Protein AF-0000000080310613 (afdb_homodimer)

Sequence (668 aa):
MPSAARTSDAHHFVGTPLIHTRSLDEAVQMQSSINSPVRVEPLRGRDPFEFRASRLQLGDVAIVMSGYRAEIRAHSAHVTQRFGLVVPVRKGGESQQSGTTAPLVPGRSGAIVSPNAPAGFTLGAGYRGIQLSIPLATLRASFEALAGASGRGAPCFEVAIDLTRGGGASVLRLLRSVLDDVRAGSSVLTAPPVAARLADTIVHAILLGLPHTESHLLVEPRRASEPALLRRAEEYLAANADRPVSSAELARAIGASGRVIAAAFRAHRDASPIAFHRQRRLELSRRLLLESPERSVTDVALACGFVHLGRFSVEYRARFGESPSDTRRRAASGMPSAARTSDAHHFVGTPLIHTRSLDEAVQMQSSINSPVRVEPLRGRDPFEFRASRLQLGDVAIVMSGYRAEIRAHSAHVTQRFGLVVPVRKGGESQQSGTTAPLVPGRSGAIVSPNAPAGFTLGAGYRGIQLSIPLATLRASFEALAGASGRGAPCFEVAIDLTRGGGASVLRLLRSVLDDVRAGSSVLTAPPVAARLADTIVHAILLGLPHTESHLLVEPRRASEPALLRRAEEYLAANADRPVSSAELARAIGASGRVIAAAFRAHRDASPIAFHRQRRLELSRRLLLESPERSVTDVALACGFVHLGRFSVEYRARFGESPSDTRRRAASG

Solvent-accessible surface area (backbone atoms only — not comparable to full-atom values): 33443 Å² total; per-residue (Å²): 139,79,68,72,62,60,65,63,54,62,69,68,56,56,60,67,63,73,47,75,43,64,44,67,69,57,46,38,52,50,42,30,72,76,63,53,62,43,49,77,40,79,46,96,69,91,52,60,62,33,40,35,35,16,29,32,70,26,58,80,31,34,41,34,30,40,34,29,44,20,29,32,37,36,35,24,81,53,65,34,69,32,33,32,42,40,41,30,66,31,50,36,40,36,35,38,40,90,92,41,76,19,56,22,35,48,78,43,22,14,35,42,42,42,51,61,42,47,38,33,36,41,37,36,58,51,20,26,34,39,31,40,38,33,42,40,70,58,55,42,52,51,47,26,65,65,45,73,46,80,90,67,78,73,66,50,52,55,42,57,36,48,38,72,48,55,27,39,24,46,53,48,39,52,52,46,38,51,55,52,33,48,73,71,59,35,52,45,68,56,31,66,77,21,6,37,30,45,32,51,23,50,53,45,32,45,60,73,30,43,66,34,77,52,40,79,58,54,48,51,52,51,61,10,54,31,62,62,54,40,46,48,46,50,49,51,43,61,75,41,30,48,39,84,69,50,60,66,56,49,17,62,76,62,71,41,54,50,58,34,50,28,27,8,24,38,73,73,64,70,29,44,52,61,56,48,41,49,51,49,18,48,50,49,36,50,49,44,29,51,73,39,43,87,56,50,67,65,56,41,36,46,56,29,40,43,83,52,63,69,61,45,42,54,51,40,22,73,73,71,75,44,43,60,65,56,48,22,49,53,36,61,74,97,139,79,70,70,64,62,64,65,57,62,69,68,56,56,59,64,63,73,47,76,42,62,44,68,69,58,44,37,52,51,44,30,70,75,65,54,61,44,49,76,40,76,46,97,69,89,52,61,63,35,39,38,35,17,30,33,70,26,57,79,29,34,40,35,29,39,33,30,44,20,28,32,36,36,37,26,82,52,64,33,67,33,33,33,41,39,40,30,65,31,49,36,40,36,34,38,39,91,90,40,75,20,56,23,34,48,77,44,22,16,36,42,42,42,53,60,44,47,39,34,36,40,37,35,55,51,19,26,32,40,32,41,39,34,42,40,68,60,56,42,52,52,48,26,65,66,47,73,46,79,90,66,79,74,66,50,53,56,42,57,36,48,38,72,48,55,25,40,24,46,52,48,40,52,52,48,37,51,52,52,32,47,72,69,69,35,56,46,68,57,31,65,76,22,6,37,31,45,32,50,22,52,54,46,32,45,60,74,31,43,66,34,77,51,39,72,60,54,39,52,52,56,63,8,58,33,65,61,55,42,45,50,46,50,48,53,41,62,75,41,31,46,40,84,67,49,60,67,56,49,17,60,76,62,58,42,53,52,42,23,50,28,27,9,23,38,73,75,64,70,30,44,54,60,57,48,41,50,50,51,18,48,52,49,36,51,50,44,29,51,74,39,42,87,57,49,64,65,58,43,36,46,56,28,40,44,84,51,63,68,62,45,43,53,51,41,21,70,73,70,74,44,45,61,66,55,49,22,50,53,36,60,75,97

Nearest PDB structures (foldseek):
  5zbe-assembly1_A  TM=7.668E-01  e=1.869E-04  Microcystis aeruginosa FACHB-905 = DIANCHI905
  2h0v-assembly1_B  TM=6.839E-01  e=3.090E-04  Bacillus subtilis
  4e2q-assembly1_B  TM=8.279E-01  e=2.063E-03  Arabidopsis thaliana
  7r3w-assembly4_D  TM=6.805E-01  e=7.881E-03  Salmonella enterica subsp. enterica serovar Typhimurium
  3h9a-assembly1_A  TM=6.339E-01  e=1.320E-03  Bacillus subtilis

Foldseek 3Di:
DPPPVVVVVVQQAFAPDKDKDLDQVVQQVVCCVQANRKHKAFDDDDWGWMKIKHWADQAQKIKMKMWTQTWMKMKHPFFAQKKKKKAWQDFWWWKDWPRDIETHDHPWKTWIDDGGTIMMITTHHGTIIMMMIHGNVRLQVLCCVQLVDPDDDRWDFDTMDTCNDWLNVVLVVLVCVVSVCSSVVHCPCVPRVNSNVSVSVSSVSCLQTTDTPCNLSRLDLVLLVPPVLLVQLVVVLLVLQQAQDDLVNSCVSSVHHQSSNQSNCCNPVVGRSRVVSVVSLLVQLLVCLLVPLVDDSVRSCNRRHHPDSVVSQVVNCVVPVDGSNVSSVVNVVD/DPPPVVPVVVQQAFAPDKDKDLDQVVQQVVCCVQANRKHKAFDDDDWGWMKIKHWADQAQKIKMKMWTQTWMKMKDPFFAQKKKKKAWQDFWWWKDWPRDIETHDHPWKTFIDDGGTMMMITTHHGTIIMMMIHGNVRLQVLCCVQLVDPDDDGWDFDTMDTCNDWLNVVLVVLVCVVSVCVSVVHCPCVPRVNSNVSVSVSSVSCLQTTDTPCNLSRLDLCLLVPPVLLVQLVVVLLVLQQAQDDLVNSCVSSVHHQNNNQSNCCVPVVGRSRRVSPVSLLVQLLVCLLVPLVDDSVRSCNRRHHPDSVVSQVVNCVNPVDGSNVSSVVNVVD

Radius of gyration: 31.97 Å; Cα contacts (8 Å, |Δi|>4): 1345; chains: 2; bounding box: 72×111×70 Å

InterPro domains:
  IPR009057 Homedomain-like superfamily [SSF46689] (229-278)
  IPR009057 Homedomain-like superfamily [SSF46689] (280-330)
  IPR018060 AraC-like, DNA binding HTH domain [PF12833] (250-330)
  IPR018060 AraC-like, DNA binding HTH domain [PS01124] (231-330)
  IPR018060 AraC-like, DNA binding HTH domain [SM00342] (244-328)
  IPR018062 HTH domain AraC-type, conserved site [PS00041] (281-324)
  IPR035418 Transcription regulator HTH, AraC- type, ligand binding domain-like [PF14525] (33-207)
  IPR050204 AraC/XylS family transcriptional regulators [PTHR46796] (71-332)

Secondary structure (DSSP, 8-state):
--TTHHHHHTTT--SS--EEES-HHHHHHHHHHHS---EEEEPSSSSPP-EEEEEEEETTEEEEEEEESS-EEEEE-S--SEEEEEEEEES-EEEEETTEEEEEBTTTEEEEE-TTS-EEEEE-TT-EEEEEEEEHHHHHHHHHHHHT--SPPPPPBPSEEESSSHHHHHHHHHHHHHHHHHHTT--TTTSHHHHHHHHHHHHHHHHHHS-BTTGGGTS-SSTTT-HHHHHHHHHHHHHTTTS---HHHHHHHHTS-HHHHHHHHHHHHSS-HHHHHHHHHHHHHHHHHHH-TTS-HHHHHHHTT---HHHHHHHHHHHHSS-HHHHHHHHHH-/-GGGHHHHHTTT--SS--EEES-HHHHHHHHHHHS---EEEEPSSSSPP-EEEEEEEETTEEEEEEEESS-EEEEE-S--SEEEEEEEEES-EEEEETTEEEEEBTTTEEEEE-TTS-EEEEE-TT-EEEEEEEEHHHHHHHHHHHHT--SPPPPPBPSEEESSSHHHHHHHHHHHHHHHHHHTT--TTTSHHHHHHHHHHHHHHHHHHS-BTTGGGTS-TTTTT-HHHHHHHHHHHHHTTTS---HHHHHHHHTS-HHHHHHHHHHHHSS-HHHHHHHHHHHHHHHHHHH-TTS-HHHHHHHTT---HHHHHHHHHHHHSS-HHHHHHHHHH-

Organism: NCBI:txid927083

pLDDT: mean 84.58, std 13.62, range [24.03, 97.75]

Structure (mmCIF, N/CA/C/O backbone):
data_AF-0000000080310613-model_v1
#
loop_
_entity.id
_entity.type
_entity.pdbx_description
1 polymer 'Putative transcriptional regulator, AraC family'
#
loop_
_atom_site.group_PDB
_atom_site.id
_atom_site.type_symbol
_atom_site.label_atom_id
_atom_site.label_alt_id
_atom_site.label_comp_id
_atom_site.label_asym_id
_atom_site.label_entity_id
_atom_site.label_seq_id
_atom_site.pdbx_PDB_ins_code
_atom_site.Cartn_x
_atom_site.Cartn_y
_atom_site.Cartn_z
_atom_site.occupancy
_atom_site.B_iso_or_equiv
_atom_site.auth_seq_id
_atom_site.auth_comp_id
_atom_site.auth_asym_id
_atom_site.auth_atom_id
_atom_site.pdbx_PDB_model_num
ATOM 1 N N . MET A 1 1 ? 31.359 -17.828 19.797 1 24.2 1 MET A N 1
ATOM 2 C CA . MET A 1 1 ? 29.953 -17.484 19.984 1 24.2 1 MET A CA 1
ATOM 3 C C . MET A 1 1 ? 29.422 -16.703 18.797 1 24.2 1 MET A C 1
ATOM 5 O O . MET A 1 1 ? 29.156 -15.5 18.906 1 24.2 1 MET A O 1
ATOM 9 N N . PRO A 1 2 ? 29.797 -16.984 17.484 1 29.84 2 PRO A N 1
ATOM 10 C CA . PRO A 1 2 ? 29.828 -16.219 16.234 1 29.84 2 PRO A CA 1
ATOM 11 C C . PRO A 1 2 ? 28.438 -15.914 15.695 1 29.84 2 PRO A C 1
ATOM 13 O O . PRO A 1 2 ? 28.281 -15.055 14.82 1 29.84 2 PRO A O 1
ATOM 16 N N . SER A 1 3 ? 27.453 -16.828 15.883 1 28.41 3 SER A N 1
ATOM 17 C CA . SER A 1 3 ? 26.469 -17.438 14.992 1 28.41 3 SER A CA 1
ATOM 18 C C . SER A 1 3 ? 25.203 -16.578 14.891 1 28.41 3 SER A C 1
ATOM 20 O O . SER A 1 3 ? 24.312 -16.875 14.109 1 28.41 3 SER A O 1
ATOM 22 N N . ALA A 1 4 ? 24.906 -15.906 15.961 1 33.44 4 ALA A N 1
ATOM 23 C CA . ALA A 1 4 ? 23.594 -15.258 15.992 1 33.44 4 ALA A CA 1
ATOM 24 C C . ALA A 1 4 ? 23.531 -14.125 14.969 1 33.44 4 ALA A C 1
ATOM 26 O O . ALA A 1 4 ? 22.469 -13.523 14.773 1 33.44 4 ALA A O 1
ATOM 27 N N . ALA A 1 5 ? 24.562 -13.555 14.68 1 36.09 5 ALA A N 1
ATOM 28 C CA . ALA A 1 5 ? 24.656 -12.352 13.852 1 36.09 5 ALA A CA 1
ATOM 29 C C . ALA A 1 5 ? 24.203 -12.625 12.422 1 36.09 5 ALA A C 1
ATOM 31 O O . ALA A 1 5 ? 23.781 -11.711 11.719 1 36.09 5 ALA A O 1
ATOM 32 N N . ARG A 1 6 ? 24.375 -13.797 11.836 1 40.66 6 ARG A N 1
ATOM 33 C CA . ARG A 1 6 ? 24.094 -14.164 10.453 1 40.66 6 ARG A CA 1
ATOM 34 C C . ARG A 1 6 ? 22.594 -14.172 10.188 1 40.66 6 ARG A C 1
ATOM 36 O O . ARG A 1 6 ? 22.156 -13.867 9.07 1 40.66 6 ARG A O 1
ATOM 43 N N . THR A 1 7 ? 21.812 -14.609 11.141 1 39.75 7 THR A N 1
ATOM 44 C CA . THR A 1 7 ? 20.406 -14.906 10.93 1 39.75 7 THR A CA 1
ATOM 45 C C . THR A 1 7 ? 19.594 -13.625 10.812 1 39.75 7 THR A C 1
ATOM 47 O O . THR A 1 7 ? 18.625 -13.555 10.039 1 39.75 7 THR A O 1
ATOM 50 N N . SER A 1 8 ? 20 -12.648 11.633 1 43.47 8 SER A N 1
ATOM 51 C CA . SER A 1 8 ? 19.25 -11.398 11.719 1 43.47 8 SER A CA 1
ATOM 52 C C . SER A 1 8 ? 19.422 -10.562 10.461 1 43.47 8 SER A C 1
ATOM 54 O O . SER A 1 8 ? 18.484 -9.883 10.023 1 43.47 8 SER A O 1
ATOM 56 N N . ASP A 1 9 ? 20.672 -10.625 9.938 1 47.53 9 ASP A N 1
ATOM 57 C CA . ASP A 1 9 ? 21.125 -9.891 8.758 1 47.53 9 ASP A CA 1
ATOM 58 C C . ASP A 1 9 ? 20.328 -10.305 7.52 1 47.53 9 ASP A C 1
ATOM 60 O O . ASP A 1 9 ? 20.016 -9.477 6.668 1 47.53 9 ASP A O 1
ATOM 64 N N . ALA A 1 10 ? 20.125 -11.68 7.484 1 50.38 10 ALA A N 1
ATOM 65 C CA . ALA A 1 10 ? 19.531 -12.336 6.328 1 50.38 10 ALA A CA 1
ATOM 66 C C . ALA A 1 10 ? 18.125 -11.805 6.059 1 50.38 10 ALA A C 1
ATOM 68 O O . ALA A 1 10 ? 17.656 -11.82 4.918 1 50.38 10 ALA A O 1
ATOM 69 N N . HIS A 1 11 ? 17.703 -11.047 7.086 1 63.16 11 HIS A N 1
ATOM 70 C CA . HIS A 1 11 ? 16.297 -10.703 6.949 1 63.16 11 HIS A CA 1
ATOM 71 C C . HIS A 1 11 ? 16.125 -9.258 6.477 1 63.16 11 HIS A C 1
ATOM 73 O O . HIS A 1 11 ? 15.047 -8.883 6.008 1 63.16 11 HIS A O 1
ATOM 79 N N . HIS A 1 12 ? 17.312 -8.555 6.395 1 72.19 12 HIS A N 1
ATOM 80 C CA . HIS A 1 12 ? 17.188 -7.148 6.051 1 72.19 12 HIS A CA 1
ATOM 81 C C . HIS A 1 12 ? 17.234 -6.941 4.543 1 72.19 12 HIS A C 1
ATOM 83 O O . HIS A 1 12 ? 16.484 -6.141 3.99 1 72.19 12 HIS A O 1
ATOM 89 N N . PHE A 1 13 ? 18.031 -7.738 3.92 1 77.69 13 PHE A N 1
ATOM 90 C CA . PHE A 1 13 ? 18.312 -7.469 2.516 1 77.69 13 PHE A CA 1
ATOM 91 C C . PHE A 1 13 ? 17.422 -8.32 1.61 1 77.69 13 PHE A C 1
ATOM 93 O O . PHE A 1 13 ? 17.469 -9.547 1.677 1 77.69 13 PHE A O 1
ATOM 100 N N . VAL A 1 14 ? 16.609 -7.633 0.957 1 79.25 14 VAL A N 1
ATOM 101 C CA . VAL A 1 14 ? 15.773 -8.289 -0.04 1 79.25 14 VAL A CA 1
ATOM 102 C C . VAL A 1 14 ? 15.992 -7.641 -1.405 1 79.25 14 VAL A C 1
ATOM 104 O O . VAL A 1 14 ? 16.375 -6.473 -1.491 1 79.25 14 VAL A O 1
ATOM 107 N N . GLY A 1 15 ? 15.875 -8.438 -2.414 1 74.12 15 GLY A N 1
ATOM 108 C CA . GLY A 1 15 ? 16.062 -7.906 -3.758 1 74.12 15 GLY A CA 1
ATOM 109 C C . GLY A 1 15 ? 17.375 -8.328 -4.395 1 74.12 15 GLY A C 1
ATOM 110 O O . GLY A 1 15 ? 18.109 -9.141 -3.836 1 74.12 15 GLY A O 1
ATOM 111 N N . THR A 1 16 ? 17.578 -7.863 -5.668 1 69.69 16 THR A N 1
ATOM 112 C CA . THR A 1 16 ? 18.766 -8.219 -6.441 1 69.69 16 THR A CA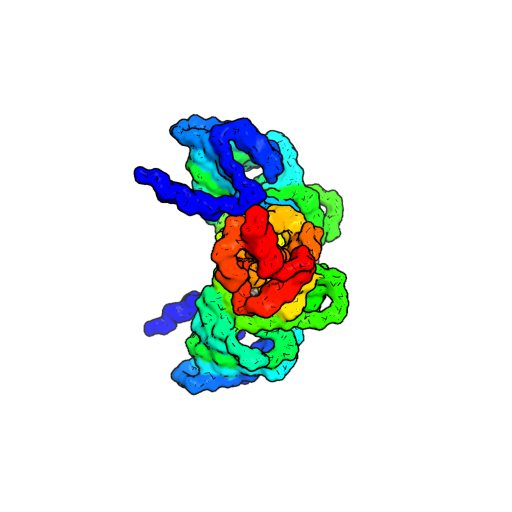 1
ATOM 113 C C . THR A 1 16 ? 19.312 -7 -7.188 1 69.69 16 THR A C 1
ATOM 115 O O . THR A 1 16 ? 18.531 -6.137 -7.621 1 69.69 16 THR A O 1
ATOM 118 N N . PRO A 1 17 ? 20.703 -6.973 -7.145 1 67.56 17 PRO A N 1
ATOM 119 C CA . PRO A 1 17 ? 21.734 -7.871 -6.613 1 67.56 17 PRO A CA 1
ATOM 120 C C . PRO A 1 17 ? 22.016 -7.637 -5.133 1 67.56 17 PRO A C 1
ATOM 122 O O . PRO A 1 17 ? 21.75 -6.551 -4.613 1 67.56 17 PRO A O 1
ATOM 125 N N . LEU A 1 18 ? 22.375 -8.711 -4.527 1 74.56 18 LEU A N 1
ATOM 126 C CA . LEU A 1 18 ? 22.984 -8.578 -3.207 1 74.56 18 LEU A CA 1
ATOM 127 C C . LEU A 1 18 ? 24.484 -8.383 -3.32 1 74.56 18 LEU A C 1
ATOM 129 O O . LEU A 1 18 ? 25.188 -9.227 -3.893 1 74.56 18 LEU A O 1
ATOM 133 N N . ILE A 1 19 ? 24.938 -7.223 -2.932 1 80.81 19 ILE A N 1
ATOM 134 C CA . ILE A 1 19 ? 26.344 -6.855 -3 1 80.81 19 ILE A CA 1
ATOM 135 C C . ILE A 1 19 ? 26.969 -6.977 -1.615 1 80.81 19 ILE A C 1
ATOM 137 O O . ILE A 1 19 ? 26.359 -6.621 -0.61 1 80.81 19 ILE A O 1
ATOM 141 N N . HIS A 1 20 ? 28.078 -7.527 -1.556 1 88.19 20 HIS A N 1
ATOM 142 C CA . HIS A 1 20 ? 28.891 -7.602 -0.347 1 88.19 20 HIS A CA 1
ATOM 143 C C . HIS A 1 20 ? 30.375 -7.367 -0.659 1 88.19 20 HIS A C 1
ATOM 145 O O . HIS A 1 20 ? 30.938 -8.039 -1.521 1 88.19 20 HIS A O 1
ATOM 151 N N . THR A 1 21 ? 30.938 -6.359 -0.024 1 90.81 21 THR A N 1
ATOM 152 C CA . THR A 1 21 ? 32.344 -6.082 -0.286 1 90.81 21 THR A CA 1
ATOM 153 C C . THR A 1 21 ? 33.031 -5.535 0.963 1 90.81 21 THR A C 1
ATOM 155 O O . THR A 1 21 ? 32.375 -4.957 1.833 1 90.81 21 THR A O 1
ATOM 158 N N . ARG A 1 22 ? 34.312 -5.754 1.041 1 92.25 22 ARG A N 1
ATOM 159 C CA . ARG A 1 22 ? 35.156 -5.164 2.084 1 92.25 22 ARG A CA 1
ATOM 160 C C . ARG A 1 22 ? 36.094 -4.102 1.508 1 92.25 22 ARG A C 1
ATOM 162 O O . ARG A 1 22 ? 36.875 -3.498 2.236 1 92.25 22 ARG A O 1
ATOM 169 N N . SER A 1 23 ? 35.938 -3.891 0.278 1 91.81 23 SER A N 1
ATOM 170 C CA . SER A 1 23 ? 36.719 -2.875 -0.413 1 91.81 23 SER A CA 1
ATOM 171 C C . SER A 1 23 ? 35.969 -1.55 -0.489 1 91.81 23 SER A C 1
ATOM 173 O O . SER A 1 23 ? 34.844 -1.491 -1.022 1 91.81 23 SER A O 1
ATOM 175 N N . LEU A 1 24 ? 36.594 -0.532 -0.035 1 90.19 24 LEU A N 1
ATOM 176 C CA . LEU A 1 24 ? 36 0.802 -0.069 1 90.19 24 LEU A CA 1
ATOM 177 C C . LEU A 1 24 ? 35.75 1.248 -1.505 1 90.19 24 LEU A C 1
ATOM 179 O O . LEU A 1 24 ? 34.688 1.775 -1.815 1 90.19 24 LEU A O 1
ATOM 183 N N . ASP A 1 25 ? 36.656 0.984 -2.352 1 88.75 25 ASP A N 1
ATOM 184 C CA . ASP A 1 25 ? 36.531 1.395 -3.748 1 88.75 25 ASP A CA 1
ATOM 185 C C . ASP A 1 25 ? 35.375 0.69 -4.438 1 88.75 25 ASP A C 1
ATOM 187 O O . ASP A 1 25 ? 34.625 1.314 -5.184 1 88.75 25 ASP A O 1
ATOM 191 N N . GLU A 1 26 ? 35.281 -0.527 -4.109 1 87.88 26 GLU A N 1
ATOM 192 C CA . GLU A 1 26 ? 34.156 -1.292 -4.688 1 87.88 26 GLU A CA 1
ATOM 193 C C . GLU A 1 26 ? 32.812 -0.806 -4.164 1 87.88 26 GLU A C 1
ATOM 195 O O . GLU A 1 26 ? 31.844 -0.722 -4.918 1 87.88 26 GLU A O 1
ATOM 200 N N . ALA A 1 27 ? 32.844 -0.526 -2.92 1 88 27 ALA A N 1
ATOM 201 C CA . ALA A 1 27 ? 31.625 -0.047 -2.301 1 88 27 ALA A CA 1
ATOM 202 C C . ALA A 1 27 ? 31.172 1.267 -2.93 1 88 27 ALA A C 1
ATOM 204 O O . ALA A 1 27 ? 29.984 1.431 -3.256 1 88 27 ALA A O 1
ATOM 205 N N . VAL A 1 28 ? 32.031 2.178 -3.139 1 85.94 28 VAL A N 1
ATOM 206 C CA . VAL A 1 28 ? 31.719 3.484 -3.713 1 85.94 28 VAL A CA 1
ATOM 207 C C . VAL A 1 28 ? 31.219 3.314 -5.145 1 85.94 28 VAL A C 1
ATOM 209 O O . VAL A 1 28 ? 30.234 3.957 -5.547 1 85.94 28 VAL A O 1
ATOM 212 N N . GLN A 1 29 ? 31.797 2.414 -5.883 1 82.56 29 GLN A N 1
ATOM 213 C CA . GLN A 1 29 ? 31.375 2.158 -7.258 1 82.56 29 GLN A CA 1
ATOM 214 C C . GLN A 1 29 ? 29.969 1.56 -7.309 1 82.56 29 GLN A C 1
ATOM 216 O O . GLN A 1 29 ? 29.156 1.963 -8.133 1 82.56 29 GLN A O 1
ATOM 221 N N . MET A 1 30 ? 29.812 0.72 -6.422 1 77.5 30 MET A N 1
ATOM 222 C CA . MET A 1 30 ? 28.531 0.04 -6.395 1 77.5 30 MET A CA 1
ATOM 223 C C . MET A 1 30 ? 27.422 0.993 -5.957 1 77.5 30 MET A C 1
ATOM 225 O O . MET A 1 30 ? 26.312 0.968 -6.508 1 77.5 30 MET A O 1
ATOM 229 N N . GLN A 1 31 ? 27.672 1.726 -4.953 1 78.44 31 GLN A N 1
ATOM 230 C CA . GLN A 1 31 ? 26.703 2.709 -4.477 1 78.44 31 GLN A CA 1
ATOM 231 C C . GLN A 1 31 ? 26.344 3.707 -5.574 1 78.44 31 GLN A C 1
ATOM 233 O O . GLN A 1 31 ? 25.188 4.098 -5.711 1 78.44 31 GLN A O 1
ATOM 238 N N . SER A 1 32 ? 27.328 4.105 -6.312 1 75.94 32 SER A N 1
ATOM 239 C CA . SER A 1 32 ? 27.094 5.047 -7.406 1 75.94 32 SER A CA 1
ATOM 240 C C . SER A 1 32 ? 26.188 4.449 -8.477 1 75.94 32 SER A C 1
ATOM 242 O O . SER A 1 32 ? 25.422 5.172 -9.117 1 75.94 32 SER A O 1
ATOM 244 N N . SER A 1 33 ? 26.281 3.164 -8.594 1 71.44 33 SER A N 1
ATOM 245 C CA . SER A 1 33 ? 25.5 2.49 -9.625 1 71.44 33 SER A CA 1
ATOM 246 C C . SER A 1 33 ? 24.047 2.34 -9.203 1 71.44 33 SER A C 1
ATOM 248 O O . SER A 1 33 ? 23.141 2.248 -10.047 1 71.44 33 SER A O 1
ATOM 250 N N . ILE A 1 34 ? 23.812 2.273 -7.973 1 67 34 ILE A N 1
ATOM 251 C CA . ILE A 1 34 ? 22.469 1.947 -7.516 1 67 34 ILE A CA 1
ATOM 252 C C . ILE A 1 34 ? 21.734 3.227 -7.117 1 67 34 ILE A C 1
ATOM 254 O O . ILE A 1 34 ? 20.5 3.271 -7.129 1 67 34 ILE A O 1
ATOM 258 N N . ASN A 1 35 ? 22.469 4.152 -6.73 1 69.75 35 ASN A N 1
ATOM 259 C CA . ASN A 1 35 ? 21.906 5.41 -6.258 1 69.75 35 ASN A CA 1
ATOM 260 C C . ASN A 1 35 ? 22.625 6.613 -6.859 1 69.75 35 ASN A C 1
ATOM 262 O O . ASN A 1 35 ? 22.609 6.809 -8.078 1 69.75 35 ASN A O 1
ATOM 266 N N . SER A 1 36 ? 23.375 7.379 -6.168 1 71.06 36 SER A N 1
ATOM 267 C CA . SER A 1 36 ? 24.156 8.547 -6.566 1 71.06 36 SER A CA 1
ATOM 268 C C . SER A 1 36 ? 25.609 8.422 -6.094 1 71.06 36 SER A C 1
ATOM 270 O O . SER A 1 36 ? 25.891 7.727 -5.121 1 71.06 36 SER A O 1
ATOM 272 N N . PRO A 1 37 ? 26.438 9 -6.918 1 76.12 37 PRO A N 1
ATOM 273 C CA . PRO A 1 37 ? 27.844 8.992 -6.504 1 76.12 37 PRO A CA 1
ATOM 274 C C . PRO A 1 37 ? 28.047 9.602 -5.121 1 76.12 37 PRO A C 1
ATOM 276 O O . PRO A 1 37 ? 27.469 10.648 -4.809 1 76.12 37 PRO A O 1
ATOM 279 N N . VAL A 1 38 ? 28.766 8.789 -4.289 1 81.88 38 VAL A N 1
ATOM 280 C CA . VAL A 1 38 ? 29.047 9.258 -2.939 1 81.88 38 VAL A CA 1
ATOM 281 C C . VAL A 1 38 ? 30.5 8.945 -2.57 1 81.88 38 VAL A C 1
ATOM 283 O O . VAL A 1 38 ? 31.078 7.996 -3.086 1 81.88 38 VAL A O 1
ATOM 286 N N . ARG A 1 39 ? 31.078 9.852 -1.873 1 87.12 39 ARG A N 1
ATOM 287 C CA . ARG A 1 39 ? 32.344 9.57 -1.225 1 87.12 39 ARG A CA 1
ATOM 288 C C . ARG A 1 39 ? 32.156 9.008 0.177 1 87.12 39 ARG A C 1
ATOM 290 O O . ARG A 1 39 ? 31.297 9.492 0.925 1 87.12 39 ARG A O 1
ATOM 297 N N . VAL A 1 40 ? 32.875 7.957 0.455 1 90.94 40 VAL A N 1
ATOM 298 C CA . VAL A 1 40 ? 32.719 7.301 1.753 1 90.94 40 VAL A CA 1
ATOM 299 C C . VAL A 1 40 ? 34.094 7.281 2.461 1 90.94 40 VAL A C 1
ATOM 301 O O . VAL A 1 40 ? 35.094 6.984 1.845 1 90.94 40 VAL A O 1
ATOM 304 N N . GLU A 1 41 ? 34.031 7.633 3.67 1 91.69 41 GLU A N 1
ATOM 305 C CA . GLU A 1 41 ? 35.219 7.621 4.508 1 91.69 41 GLU A CA 1
ATOM 306 C C . GLU A 1 41 ? 34.969 6.871 5.816 1 91.69 41 GLU A C 1
ATOM 308 O O . GLU A 1 41 ? 34.188 7.336 6.664 1 91.69 41 GLU A O 1
ATOM 313 N N . PRO A 1 42 ? 35.656 5.684 5.945 1 93.06 42 PRO A N 1
ATOM 314 C CA . PRO A 1 42 ? 35.562 5.047 7.262 1 93.06 42 PRO A CA 1
ATOM 315 C C . PRO A 1 42 ? 36.156 5.906 8.375 1 93.06 42 PRO A C 1
ATOM 317 O O . PRO A 1 42 ? 37.156 6.574 8.172 1 93.06 42 PRO A O 1
ATOM 320 N N . LEU A 1 43 ? 35.438 5.969 9.367 1 88.69 43 LEU A N 1
ATOM 321 C CA . LEU A 1 43 ? 35.906 6.75 10.5 1 88.69 43 LEU A CA 1
ATOM 322 C C . LEU A 1 43 ? 36.719 5.867 11.469 1 88.69 43 LEU A C 1
ATOM 324 O O . LEU A 1 43 ? 36.656 4.641 11.375 1 88.69 43 LEU A O 1
A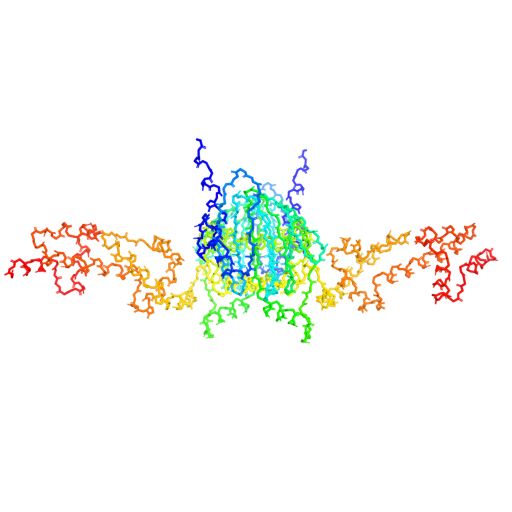TOM 328 N N . ARG A 1 44 ? 37.531 6.52 12.258 1 76.19 44 ARG A N 1
ATOM 329 C CA . ARG A 1 44 ? 38.438 5.801 13.172 1 76.19 44 ARG A CA 1
ATOM 330 C C . ARG A 1 44 ? 37.625 4.922 14.133 1 76.19 44 ARG A C 1
ATOM 332 O O . ARG A 1 44 ? 36.562 5.328 14.617 1 76.19 44 ARG A O 1
ATOM 339 N N . GLY A 1 45 ? 37.844 3.564 14.133 1 76.44 45 GLY A N 1
ATOM 340 C CA . GLY A 1 45 ? 37.219 2.611 15.031 1 76.44 45 GLY A CA 1
ATOM 341 C C . GLY A 1 45 ? 37.781 1.213 14.914 1 76.44 45 GLY A C 1
ATOM 342 O O . GLY A 1 45 ? 38.75 0.994 14.195 1 76.44 45 GLY A O 1
ATOM 343 N N . ARG A 1 46 ? 37.25 0.323 15.695 1 77.12 46 ARG A N 1
ATOM 344 C CA . ARG A 1 46 ? 37.75 -1.045 15.812 1 77.12 46 ARG A CA 1
ATOM 345 C C . ARG A 1 46 ? 37.156 -1.927 14.703 1 77.12 46 ARG A C 1
ATOM 347 O O . ARG A 1 46 ? 37.781 -2.938 14.336 1 77.12 46 ARG A O 1
ATOM 354 N N . ASP A 1 47 ? 36.094 -1.494 14.078 1 84.44 47 ASP A N 1
ATOM 355 C CA . ASP A 1 47 ? 35.438 -2.385 13.133 1 84.44 47 ASP A CA 1
ATOM 356 C C . ASP A 1 47 ? 35.969 -2.199 11.719 1 84.44 47 ASP A C 1
ATOM 358 O O . ASP A 1 47 ? 36.219 -1.071 11.289 1 84.44 47 ASP A O 1
ATOM 362 N N . PRO A 1 48 ? 36.188 -3.305 11.055 1 90.44 48 PRO A N 1
ATOM 363 C CA . PRO A 1 48 ? 36.656 -3.211 9.664 1 90.44 48 PRO A CA 1
ATOM 364 C C . PRO A 1 48 ? 35.562 -2.715 8.711 1 90.44 48 PRO A C 1
ATOM 366 O O . PRO A 1 48 ? 34.375 -2.85 9.008 1 90.44 48 PRO A O 1
ATOM 369 N N . PHE A 1 49 ? 36.031 -2.186 7.664 1 92.62 49 PHE A N 1
ATOM 370 C CA . PHE A 1 49 ? 35.094 -1.746 6.652 1 92.62 49 PHE A CA 1
ATOM 371 C C . PHE A 1 49 ? 34.406 -2.941 5.98 1 92.62 49 PHE A C 1
ATOM 373 O O . PHE A 1 49 ? 35.094 -3.895 5.59 1 92.62 49 PHE A O 1
ATOM 380 N N . GLU A 1 50 ? 33.188 -2.939 5.988 1 93.12 50 GLU A N 1
ATOM 381 C CA . GLU A 1 50 ? 32.344 -3.9 5.285 1 93.12 50 GLU A CA 1
ATOM 382 C C . GLU A 1 50 ? 31.047 -3.256 4.82 1 93.12 50 GLU A C 1
ATOM 384 O O . GLU A 1 50 ? 30.406 -2.537 5.586 1 93.12 50 GLU A O 1
ATOM 389 N N . PHE A 1 51 ? 30.734 -3.49 3.596 1 91.88 51 PHE A N 1
ATOM 390 C CA . PHE A 1 51 ? 29.531 -2.91 3.004 1 91.88 51 PHE A CA 1
ATOM 391 C C . PHE A 1 51 ? 28.656 -3.992 2.383 1 91.88 51 PHE A C 1
ATOM 393 O O . PHE A 1 51 ? 29.156 -4.879 1.688 1 91.88 51 PHE A O 1
ATOM 400 N N . ARG A 1 52 ? 27.375 -3.926 2.699 1 91.44 52 ARG A N 1
ATOM 401 C CA . ARG A 1 52 ? 26.359 -4.773 2.078 1 91.44 52 ARG A CA 1
ATOM 402 C C . ARG A 1 52 ? 25.203 -3.939 1.554 1 91.44 52 ARG A C 1
ATOM 404 O O . ARG A 1 52 ? 24.797 -2.961 2.184 1 91.44 52 ARG A O 1
ATOM 411 N N . ALA A 1 53 ? 24.688 -4.34 0.415 1 90.44 53 ALA A N 1
ATOM 412 C CA . ALA A 1 53 ? 23.547 -3.607 -0.127 1 90.44 53 ALA A CA 1
ATOM 413 C C . ALA A 1 53 ? 22.734 -4.484 -1.074 1 90.44 53 ALA A C 1
ATOM 415 O O . ALA A 1 53 ? 23.25 -5.438 -1.653 1 90.44 53 ALA A O 1
ATOM 416 N N . SER A 1 54 ? 21.531 -4.293 -1.119 1 88 54 SER A N 1
ATOM 417 C CA . SER A 1 54 ? 20.625 -4.867 -2.109 1 88 54 SER A CA 1
ATOM 418 C C . SER A 1 54 ? 19.656 -3.822 -2.637 1 88 54 SER A C 1
ATOM 420 O O . SER A 1 54 ? 19.531 -2.734 -2.068 1 88 54 SER A O 1
ATOM 422 N N . ARG A 1 55 ? 19.031 -4.113 -3.744 1 87.94 55 ARG A N 1
ATOM 423 C CA . ARG A 1 55 ? 18.125 -3.17 -4.406 1 87.94 55 ARG A CA 1
ATOM 424 C C . ARG A 1 55 ? 16.844 -3.859 -4.855 1 87.94 55 ARG A C 1
ATOM 426 O O . ARG A 1 55 ? 16.875 -4.992 -5.344 1 87.94 55 ARG A O 1
ATOM 433 N N . LEU A 1 56 ? 15.797 -3.291 -4.547 1 88.56 56 LEU A N 1
ATOM 434 C CA . LEU A 1 56 ? 14.484 -3.713 -5.023 1 88.56 56 LEU A CA 1
ATOM 435 C C . LEU A 1 56 ? 13.852 -2.631 -5.887 1 88.56 56 LEU A C 1
ATOM 437 O O . LEU A 1 56 ? 13.727 -1.479 -5.461 1 88.56 56 LEU A O 1
ATOM 441 N N . GLN A 1 57 ? 13.508 -2.998 -7.078 1 87.88 57 GLN A N 1
ATOM 442 C CA . GLN A 1 57 ? 12.898 -2.035 -7.992 1 87.88 57 GLN A CA 1
ATOM 443 C C . GLN A 1 57 ? 11.375 -2.082 -7.914 1 87.88 57 GLN A C 1
ATOM 445 O O . GLN A 1 57 ? 10.781 -3.154 -8.031 1 87.88 57 GLN A O 1
ATOM 450 N N . LEU A 1 58 ? 10.742 -1.011 -7.719 1 91.69 58 LEU A N 1
ATOM 451 C CA . LEU A 1 58 ? 9.297 -0.822 -7.734 1 91.69 58 LEU A CA 1
ATOM 452 C C . LEU A 1 58 ? 8.898 0.233 -8.766 1 91.69 58 LEU A C 1
ATOM 454 O O . LEU A 1 58 ? 8.852 1.425 -8.445 1 91.69 58 LEU A O 1
ATOM 458 N N . GLY A 1 59 ? 8.516 -0.168 -9.992 1 88.38 59 GLY A N 1
ATOM 459 C CA . GLY A 1 59 ? 8.352 0.828 -11.039 1 88.38 59 GLY A CA 1
ATOM 460 C C . GLY A 1 59 ? 9.57 1.707 -11.227 1 88.38 59 GLY A C 1
ATOM 461 O O . GLY A 1 59 ? 10.68 1.205 -11.398 1 88.38 59 GLY A O 1
ATOM 462 N N . ASP A 1 60 ? 9.367 3.066 -11.109 1 87.69 60 ASP A N 1
ATOM 463 C CA . ASP A 1 60 ? 10.469 4.008 -11.266 1 87.69 60 ASP A CA 1
ATOM 464 C C . ASP A 1 60 ? 11.148 4.285 -9.93 1 87.69 60 ASP A C 1
ATOM 466 O O . ASP A 1 60 ? 12.172 4.973 -9.875 1 87.69 60 ASP A O 1
ATOM 470 N N . VAL A 1 61 ? 10.625 3.697 -8.898 1 92.62 61 VAL A N 1
ATOM 471 C CA . VAL A 1 61 ? 11.148 3.908 -7.551 1 92.62 61 VAL A CA 1
ATOM 472 C C . VAL A 1 61 ? 12.047 2.74 -7.156 1 92.62 61 VAL A C 1
ATOM 474 O O . VAL A 1 61 ? 11.734 1.582 -7.445 1 92.62 61 VAL A O 1
ATOM 477 N N . ALA A 1 62 ? 13.148 3.039 -6.613 1 91.38 62 ALA A N 1
ATOM 478 C CA . ALA A 1 62 ? 14.047 1.997 -6.121 1 91.38 62 ALA A CA 1
ATOM 479 C C . ALA A 1 62 ? 14.125 2.02 -4.598 1 91.38 62 ALA A C 1
ATOM 481 O O . ALA A 1 62 ? 14.148 3.09 -3.986 1 91.38 62 ALA A O 1
ATOM 482 N N . ILE A 1 63 ? 14.07 0.883 -4.016 1 93.62 63 ILE A N 1
ATOM 483 C CA . ILE A 1 63 ? 14.32 0.694 -2.59 1 93.62 63 ILE A CA 1
ATOM 484 C C . ILE A 1 63 ? 15.688 0.046 -2.385 1 93.62 63 ILE A C 1
ATOM 486 O O . ILE A 1 63 ? 15.898 -1.104 -2.777 1 93.62 63 ILE A O 1
ATOM 490 N N . VAL A 1 64 ? 16.578 0.794 -1.786 1 92 64 VAL A N 1
ATOM 491 C CA . VAL A 1 64 ? 17.922 0.298 -1.563 1 92 64 VAL A CA 1
ATOM 492 C C . VAL A 1 64 ? 18.125 -0.014 -0.082 1 92 64 VAL A C 1
ATOM 494 O O . VAL A 1 64 ? 17.859 0.829 0.777 1 92 64 VAL A O 1
ATOM 497 N N . MET A 1 65 ? 18.5 -1.203 0.238 1 92.56 65 MET A N 1
ATOM 498 C CA . MET A 1 65 ? 18.906 -1.593 1.585 1 92.56 65 MET A CA 1
ATOM 499 C C . MET A 1 65 ? 20.422 -1.669 1.692 1 92.56 65 MET A C 1
ATOM 501 O O . MET A 1 65 ? 21.078 -2.262 0.835 1 92.56 65 MET A O 1
ATOM 505 N N . SER A 1 66 ? 20.938 -1.002 2.643 1 92 66 SER A N 1
ATOM 506 C CA . SER A 1 66 ? 22.391 -0.984 2.795 1 92 66 SER A CA 1
ATOM 507 C C . SER A 1 66 ? 22.781 -1.102 4.262 1 92 66 SER A C 1
ATOM 509 O O . SER A 1 66 ? 21.969 -0.862 5.156 1 92 66 SER A O 1
ATOM 511 N N . GLY A 1 67 ? 24.031 -1.474 4.445 1 92.81 67 GLY A N 1
ATOM 512 C CA . GLY A 1 67 ? 24.625 -1.57 5.773 1 92.81 67 GLY A CA 1
ATOM 513 C C . GLY A 1 67 ? 26.141 -1.443 5.762 1 92.81 67 GLY A C 1
ATOM 514 O O . GLY A 1 67 ? 26.797 -1.773 4.766 1 92.81 67 GLY A O 1
ATOM 515 N N . TYR A 1 68 ? 26.641 -0.886 6.84 1 93 68 TYR A N 1
ATOM 516 C CA . TYR A 1 68 ? 28.062 -0.728 7.078 1 93 68 TYR A CA 1
ATOM 517 C C . TYR A 1 68 ? 28.469 -1.345 8.414 1 93 68 TYR A C 1
ATOM 519 O O . TYR A 1 68 ? 27.766 -1.185 9.414 1 93 68 TYR A O 1
ATOM 527 N N . ARG A 1 69 ? 29.5 -2.045 8.406 1 93.81 69 ARG A N 1
ATOM 528 C CA . ARG A 1 69 ? 30.031 -2.568 9.664 1 93.81 69 ARG A CA 1
ATOM 529 C C . ARG A 1 69 ? 30.781 -1.489 10.438 1 93.81 69 ARG A C 1
ATOM 531 O O . ARG A 1 69 ? 30.594 -1.335 11.641 1 93.81 69 ARG A O 1
ATOM 538 N N . ALA A 1 70 ? 31.656 -0.708 9.734 1 94.88 70 ALA A N 1
ATOM 539 C CA . ALA A 1 70 ? 32.438 0.367 10.359 1 94.88 70 ALA A CA 1
ATOM 540 C C . ALA A 1 70 ? 31.609 1.659 10.414 1 94.88 70 ALA A C 1
ATOM 542 O O . ALA A 1 70 ? 30.672 1.847 9.633 1 94.88 70 ALA A O 1
ATOM 543 N N . GLU A 1 71 ? 31.938 2.484 11.359 1 95.62 71 GLU A N 1
ATOM 544 C CA . GLU A 1 71 ? 31.438 3.855 11.297 1 95.62 71 GLU A CA 1
ATOM 545 C C . GLU A 1 71 ? 31.984 4.59 10.078 1 95.62 71 GLU A C 1
ATOM 547 O O . GLU A 1 71 ? 33.156 4.473 9.75 1 95.62 71 GLU A O 1
ATOM 552 N N . ILE A 1 72 ? 31.078 5.316 9.445 1 94.75 72 ILE A N 1
ATOM 553 C CA . ILE A 1 72 ? 31.516 5.949 8.211 1 94.75 72 ILE A CA 1
ATOM 554 C C . ILE A 1 72 ? 30.953 7.363 8.117 1 94.75 72 ILE A C 1
ATOM 556 O O . ILE A 1 72 ? 29.969 7.691 8.781 1 94.75 72 ILE A O 1
ATOM 560 N N . ARG A 1 73 ? 31.578 8.133 7.309 1 94.69 73 ARG A N 1
ATOM 561 C CA . ARG A 1 73 ? 31.078 9.406 6.797 1 94.69 73 ARG A CA 1
ATOM 562 C C . ARG A 1 73 ? 30.938 9.367 5.281 1 94.69 73 ARG A C 1
ATOM 564 O O . ARG A 1 73 ? 31.844 8.914 4.578 1 94.69 73 ARG A O 1
ATOM 571 N N . ALA A 1 74 ? 29.781 9.695 4.844 1 91.06 74 ALA A N 1
ATOM 572 C CA . ALA A 1 74 ? 29.516 9.727 3.406 1 91.06 74 ALA A CA 1
ATOM 573 C C . ALA A 1 74 ? 29.078 11.125 2.963 1 91.06 74 ALA A C 1
ATOM 575 O O . ALA A 1 74 ? 28.391 11.828 3.705 1 91.06 74 ALA A O 1
ATOM 576 N N . HIS A 1 75 ? 29.547 11.5 1.761 1 87.56 75 HIS A N 1
ATOM 577 C CA . HIS A 1 75 ? 29.203 12.805 1.212 1 87.56 75 HIS A CA 1
ATOM 578 C C . HIS A 1 75 ? 28.875 12.711 -0.277 1 87.56 75 HIS A C 1
ATOM 580 O O . HIS A 1 75 ? 29.609 12.062 -1.031 1 87.56 75 HIS A O 1
ATOM 586 N N . SER A 1 76 ? 27.734 13.156 -0.541 1 79.75 76 SER A N 1
ATOM 587 C CA . SER A 1 76 ? 27.406 13.328 -1.953 1 79.75 76 SER A CA 1
ATOM 588 C C . SER A 1 76 ? 27.641 14.773 -2.398 1 79.75 76 SER A C 1
ATOM 590 O O . SER A 1 76 ? 27.031 15.695 -1.852 1 79.75 76 SER A O 1
ATOM 592 N N . ALA A 1 77 ? 28.734 14.984 -3.148 1 64.56 77 ALA A N 1
ATOM 593 C CA . ALA A 1 77 ? 29.094 16.328 -3.578 1 64.56 77 ALA A CA 1
ATOM 594 C C . ALA A 1 77 ? 28.203 16.797 -4.73 1 64.56 77 ALA A C 1
ATOM 596 O O . ALA A 1 77 ? 28.062 18 -4.965 1 64.56 77 ALA A O 1
ATOM 597 N N . HIS A 1 78 ? 27.688 15.836 -5.469 1 63.56 78 HIS A N 1
ATOM 598 C CA . HIS A 1 78 ? 27.047 16.25 -6.711 1 63.56 78 HIS A CA 1
ATOM 599 C C . HIS A 1 78 ? 25.531 16.188 -6.59 1 63.56 78 HIS A C 1
ATOM 601 O O . HIS A 1 78 ? 25 15.398 -5.797 1 63.56 78 HIS A O 1
ATOM 607 N N . VAL A 1 79 ? 25.031 17.156 -7.289 1 60.03 79 VAL A N 1
ATOM 608 C CA . VAL A 1 79 ? 23.594 17.281 -7.508 1 60.03 79 VAL A CA 1
ATOM 609 C C . VAL A 1 79 ? 23.016 15.961 -8.031 1 60.03 79 VAL A C 1
ATOM 611 O O . VAL A 1 79 ? 23.578 15.359 -8.945 1 60.03 79 VAL A O 1
ATOM 614 N N . THR A 1 80 ? 22.266 15.406 -7.168 1 70.12 80 THR A N 1
ATOM 615 C CA . THR A 1 80 ? 21.594 14.203 -7.652 1 70.12 80 THR A CA 1
ATOM 616 C C . THR A 1 80 ? 20.234 14.555 -8.273 1 70.12 80 THR A C 1
ATOM 618 O O . THR A 1 80 ? 19.609 15.555 -7.902 1 70.12 80 THR A O 1
ATOM 621 N N . GLN A 1 81 ? 19.969 13.922 -9.359 1 81.19 81 GLN A N 1
ATOM 622 C CA . GLN A 1 81 ? 18.656 14.07 -10 1 81.19 81 GLN A CA 1
ATOM 623 C C . GLN A 1 81 ? 17.641 13.086 -9.414 1 81.19 81 GLN A C 1
ATOM 625 O O . GLN A 1 81 ? 16.812 12.531 -10.141 1 81.19 81 GLN A O 1
ATOM 630 N N . ARG A 1 82 ? 17.953 12.82 -8.039 1 88.31 82 ARG A N 1
ATOM 631 C CA . ARG A 1 82 ? 17.047 11.898 -7.371 1 88.31 82 ARG A CA 1
ATOM 632 C C . ARG A 1 82 ? 16.656 12.422 -5.992 1 88.31 82 ARG A C 1
ATOM 634 O O . ARG A 1 82 ? 17.453 13.078 -5.32 1 88.31 82 ARG A O 1
ATOM 641 N N . PHE A 1 83 ? 15.461 12.211 -5.664 1 90.25 83 PHE A N 1
ATOM 642 C CA . PHE A 1 83 ? 14.977 12.344 -4.297 1 90.25 83 PHE A CA 1
ATOM 643 C C . PHE A 1 83 ? 15.312 11.102 -3.477 1 90.25 83 PHE A C 1
ATOM 645 O O . PHE A 1 83 ? 15.141 9.977 -3.947 1 90.25 83 PHE A O 1
ATOM 652 N N . GLY A 1 84 ? 15.828 11.312 -2.297 1 92.19 84 GLY A N 1
ATOM 653 C CA . GLY A 1 84 ? 16.141 10.203 -1.409 1 92.19 84 GLY A CA 1
ATOM 654 C C . GLY A 1 84 ? 15.477 10.32 -0.053 1 92.19 84 GLY A C 1
ATOM 655 O O . GLY A 1 84 ? 15.492 11.383 0.565 1 92.19 84 GLY A O 1
ATOM 656 N N . LEU A 1 85 ? 14.812 9.305 0.392 1 95.06 85 LEU A N 1
ATOM 657 C CA . LEU A 1 85 ? 14.32 9.172 1.758 1 95.06 85 LEU A CA 1
ATOM 658 C C . LEU A 1 85 ? 15.07 8.078 2.502 1 95.06 85 LEU A C 1
ATOM 660 O O . LEU A 1 85 ? 15.055 6.914 2.09 1 95.06 85 LEU A O 1
ATOM 664 N N . VAL A 1 86 ? 15.758 8.422 3.549 1 95.62 86 VAL A N 1
ATOM 665 C CA . VAL A 1 86 ? 16.609 7.504 4.297 1 95.62 86 VAL A CA 1
ATOM 666 C C . VAL A 1 86 ? 15.93 7.133 5.617 1 95.62 86 VAL A C 1
ATOM 668 O O . VAL A 1 86 ? 15.578 8.008 6.41 1 95.62 86 VAL A O 1
ATOM 671 N N . VAL A 1 87 ? 15.789 5.871 5.887 1 97 87 VAL A N 1
ATOM 672 C CA . VAL A 1 87 ? 15.18 5.32 7.094 1 97 87 VAL A CA 1
ATOM 673 C C . VAL A 1 87 ? 16.172 4.387 7.785 1 97 87 VAL A C 1
ATOM 675 O O . VAL A 1 87 ? 16.469 3.301 7.285 1 97 87 VAL A O 1
ATOM 678 N N . PRO A 1 88 ? 16.625 4.773 8.961 1 97 88 PRO A N 1
ATOM 679 C CA . PRO A 1 88 ? 17.5 3.859 9.695 1 97 88 PRO A CA 1
ATOM 680 C C . PRO A 1 88 ? 16.766 2.664 10.281 1 97 88 PRO A C 1
ATOM 682 O O . PRO A 1 88 ? 15.633 2.811 10.766 1 97 88 PRO A O 1
ATOM 685 N N . VAL A 1 89 ? 17.359 1.507 10.188 1 95.31 89 VAL A N 1
ATOM 686 C CA . VAL A 1 89 ? 16.766 0.291 10.734 1 95.31 89 VAL A CA 1
ATOM 687 C C . VAL A 1 89 ? 17.547 -0.164 11.961 1 95.31 89 VAL A C 1
ATOM 689 O O . VAL A 1 89 ? 16.953 -0.597 12.953 1 95.31 89 VAL A O 1
ATOM 692 N N . ARG A 1 90 ? 18.812 -0.135 11.828 1 94.94 90 ARG A N 1
ATOM 693 C CA . ARG A 1 90 ? 19.719 -0.438 12.93 1 94.94 90 ARG A CA 1
ATOM 694 C C . ARG A 1 90 ? 20.812 0.624 13.047 1 94.94 90 ARG A C 1
ATOM 696 O O . ARG A 1 90 ? 21.344 1.092 12.039 1 94.94 90 ARG A O 1
ATOM 703 N N . LYS A 1 91 ? 21.047 0.857 14.203 1 91 91 LYS A N 1
ATOM 704 C CA . LYS A 1 91 ? 22.016 1.913 14.5 1 91 91 LYS A CA 1
ATOM 705 C C . LYS A 1 91 ? 21.656 3.205 13.773 1 91 91 LYS A C 1
ATOM 707 O O . LYS A 1 91 ? 20.906 3.186 12.789 1 91 91 LYS A O 1
ATOM 712 N N . GLY A 1 92 ? 21.984 4.316 14.391 1 93.19 92 GLY A N 1
ATOM 713 C CA . GLY A 1 92 ? 21.609 5.609 13.844 1 93.19 92 GLY A CA 1
ATOM 714 C C . GLY A 1 92 ? 22.781 6.398 13.312 1 93.19 92 GLY A C 1
ATOM 715 O O . GLY A 1 92 ? 23.781 5.812 12.859 1 93.19 92 GLY A O 1
ATOM 716 N N . GLY A 1 93 ? 22.516 7.641 13.133 1 96.56 93 GLY A N 1
ATOM 717 C CA . GLY A 1 93 ? 23.469 8.617 12.641 1 96.56 93 GLY A CA 1
ATOM 718 C C . GLY A 1 93 ? 22.859 10 12.453 1 96.56 93 GLY A C 1
ATOM 719 O O . GLY A 1 93 ? 22.047 10.438 13.258 1 96.56 93 GLY A O 1
ATOM 720 N N . GLU A 1 94 ? 23.453 10.633 11.508 1 96.88 94 GLU A N 1
ATOM 721 C CA . GLU A 1 94 ? 22.953 11.969 11.203 1 96.88 94 GLU A CA 1
ATOM 722 C C . GLU A 1 94 ? 23.172 12.312 9.727 1 96.88 94 GLU A C 1
ATOM 724 O O . GLU A 1 94 ? 24.094 11.805 9.094 1 96.88 94 GLU A O 1
ATOM 729 N N . SER A 1 95 ? 22.25 13.062 9.281 1 94.94 95 SER A N 1
ATOM 730 C CA . SER A 1 95 ? 22.359 13.633 7.945 1 94.94 95 SER A CA 1
ATOM 731 C C . SER A 1 95 ? 22.562 15.141 8.008 1 94.94 95 SER A C 1
ATOM 733 O O . SER A 1 95 ? 22.016 15.812 8.875 1 94.94 95 SER A O 1
ATOM 735 N N . GLN A 1 96 ? 23.391 15.617 7.164 1 91.94 96 GLN A N 1
ATOM 736 C CA . GLN A 1 96 ? 23.641 17.047 7.043 1 91.94 96 GLN A CA 1
ATOM 737 C C . GLN A 1 96 ? 23.359 17.547 5.629 1 91.94 96 GLN A C 1
ATOM 739 O O . GLN A 1 96 ? 23.906 17.016 4.66 1 91.94 96 GLN A O 1
ATOM 744 N N . GLN A 1 97 ? 22.453 18.484 5.562 1 87.56 97 GLN A N 1
ATOM 745 C CA . GLN A 1 97 ? 22.109 19.078 4.273 1 87.56 97 GLN A CA 1
ATOM 746 C C . GLN A 1 97 ? 21.859 20.578 4.406 1 87.56 97 GLN A C 1
ATOM 748 O O . GLN A 1 97 ? 21.031 21 5.23 1 87.56 97 GLN A O 1
ATOM 753 N N . SER A 1 98 ? 22.469 21.328 3.525 1 79.94 98 SER A N 1
ATOM 754 C CA . SER A 1 98 ? 22.266 22.766 3.453 1 79.94 98 SER A CA 1
ATOM 755 C C . SER A 1 98 ? 22.281 23.406 4.84 1 79.94 98 SER A C 1
ATOM 757 O O . SER A 1 98 ? 21.391 24.172 5.188 1 79.94 98 SER A O 1
ATOM 759 N N . GLY A 1 99 ? 23.172 23.016 5.637 1 82.44 99 GLY A N 1
ATOM 760 C CA . GLY A 1 99 ? 23.359 23.609 6.949 1 82.44 99 GLY A CA 1
ATOM 761 C C . GLY A 1 99 ? 22.422 23.047 8 1 82.44 99 GLY A C 1
ATOM 762 O O . GLY A 1 99 ? 22.5 23.406 9.18 1 82.44 99 GLY A O 1
ATOM 763 N N . THR A 1 100 ? 21.547 22.188 7.652 1 87.88 100 THR A N 1
ATOM 764 C CA . THR A 1 100 ? 20.625 21.562 8.586 1 87.88 100 THR A CA 1
ATOM 765 C C . THR A 1 100 ? 21.031 20.125 8.891 1 87.88 100 THR A C 1
ATOM 767 O O . THR A 1 100 ? 21.5 19.406 7.996 1 87.88 100 THR A O 1
ATOM 770 N N . THR A 1 101 ? 20.891 19.812 10.148 1 92.69 101 THR A N 1
ATOM 771 C CA . THR A 1 101 ? 21.188 18.438 10.57 1 92.69 101 THR A CA 1
ATOM 772 C C . THR A 1 101 ? 19.922 17.688 10.945 1 92.69 101 THR A C 1
ATOM 774 O O . THR A 1 101 ? 19.047 18.234 11.633 1 92.69 101 THR A O 1
ATOM 777 N N . ALA A 1 102 ? 19.797 16.531 10.445 1 95.38 102 ALA A N 1
ATOM 778 C CA . ALA A 1 102 ? 18.672 15.656 10.773 1 95.38 102 ALA A CA 1
ATOM 779 C C . ALA A 1 102 ? 19.156 14.359 11.414 1 95.38 102 ALA A C 1
ATOM 781 O O . ALA A 1 102 ? 20 13.656 10.852 1 95.38 102 ALA A O 1
ATOM 782 N N . PRO A 1 103 ? 18.625 14.062 12.562 1 96.69 103 PRO A N 1
ATOM 783 C CA . PRO A 1 103 ? 19.016 12.797 13.195 1 96.69 103 PRO A CA 1
ATOM 784 C C . PRO A 1 103 ? 18.406 11.578 12.508 1 96.69 103 PRO A C 1
ATOM 786 O O . PRO A 1 103 ? 17.25 11.641 12.047 1 96.69 103 PRO A O 1
ATOM 789 N N . LEU A 1 104 ? 19.203 10.586 12.406 1 97.75 104 LEU A N 1
ATOM 790 C CA . LEU A 1 104 ? 18.734 9.266 12 1 97.75 104 LEU A CA 1
ATOM 791 C C . LEU A 1 104 ? 18.609 8.336 13.203 1 97.75 104 LEU A C 1
ATOM 793 O O . LEU A 1 104 ? 19.625 7.848 13.719 1 97.75 104 LEU A O 1
ATOM 797 N N . VAL A 1 105 ? 17.391 8.07 13.609 1 97.69 105 VAL A N 1
ATOM 798 C CA . VAL A 1 105 ? 17.125 7.227 14.766 1 97.69 105 VAL A CA 1
ATOM 799 C C . VAL A 1 105 ? 16.141 6.121 14.383 1 97.69 105 VAL A C 1
ATOM 801 O O . VAL A 1 105 ? 14.992 6.391 14.039 1 97.69 105 VAL A O 1
ATOM 804 N N . PRO A 1 106 ? 16.609 4.848 14.492 1 95.94 106 PRO A N 1
ATOM 805 C CA . PRO A 1 106 ? 15.719 3.742 14.125 1 95.94 106 PRO A CA 1
ATOM 806 C C . PRO A 1 106 ? 14.344 3.836 14.789 1 95.94 106 PRO A C 1
ATOM 808 O O . PRO A 1 106 ? 14.258 4.016 16.016 1 95.94 106 PRO A O 1
ATOM 811 N N . GLY A 1 107 ? 13.375 3.746 13.953 1 92.25 107 GLY A N 1
ATOM 812 C CA . GLY A 1 107 ? 12.008 3.721 14.438 1 92.25 107 GLY A CA 1
ATOM 813 C C . GLY A 1 107 ? 11.469 5.094 14.781 1 92.25 107 GLY A C 1
ATOM 814 O O . GLY A 1 107 ? 10.289 5.246 15.102 1 92.25 107 GLY A O 1
ATOM 815 N N . ARG A 1 108 ? 12.258 6.168 14.664 1 95.62 108 ARG A N 1
ATOM 816 C CA . ARG A 1 108 ? 11.805 7.469 15.164 1 95.62 108 ARG A CA 1
ATOM 817 C C . ARG A 1 108 ? 11.992 8.547 14.102 1 95.62 108 ARG A C 1
ATOM 819 O O . ARG A 1 108 ? 11.086 9.344 13.852 1 95.62 108 ARG A O 1
ATOM 826 N N . SER A 1 109 ? 13.164 8.625 13.586 1 97 109 SER A N 1
ATOM 827 C CA . SER A 1 109 ? 13.414 9.727 12.664 1 97 109 SER A CA 1
ATOM 828 C C . SER A 1 109 ? 14.312 9.281 11.508 1 97 109 SER A C 1
ATOM 830 O O . SER A 1 109 ? 15.203 8.445 11.688 1 97 109 SER A O 1
ATOM 832 N N . GLY A 1 110 ? 14.008 9.836 10.289 1 97.38 110 GLY A N 1
ATOM 833 C CA . GLY A 1 110 ? 14.797 9.695 9.078 1 97.38 110 GLY A CA 1
ATOM 834 C C . GLY A 1 110 ? 15.164 11.031 8.445 1 97.38 110 GLY A C 1
ATOM 835 O O . GLY A 1 110 ? 15.055 12.078 9.086 1 97.38 110 GLY A O 1
ATOM 836 N N . ALA A 1 111 ? 15.688 10.961 7.23 1 96.06 111 ALA A N 1
ATOM 837 C CA . ALA A 1 111 ? 16.109 12.172 6.535 1 96.06 111 ALA A CA 1
ATOM 838 C C . ALA A 1 111 ? 15.75 12.109 5.055 1 96.06 111 ALA A C 1
ATOM 840 O O . ALA A 1 111 ? 15.641 11.023 4.48 1 96.06 111 ALA A O 1
ATOM 841 N N . ILE A 1 112 ? 15.547 13.266 4.523 1 94.31 112 ILE A N 1
ATOM 842 C CA . ILE A 1 112 ? 15.305 13.414 3.094 1 94.31 112 ILE A CA 1
ATOM 843 C C . ILE A 1 112 ? 16.5 14.102 2.434 1 94.31 112 ILE A C 1
ATOM 845 O O . ILE A 1 112 ? 17.047 15.055 2.984 1 94.31 112 ILE A O 1
ATOM 849 N N . VAL A 1 113 ? 16.844 13.547 1.367 1 89.31 113 VAL A N 1
ATOM 850 C CA . VAL A 1 113 ? 17.812 14.211 0.484 1 89.31 113 VAL A CA 1
ATOM 851 C C . VAL A 1 113 ? 17.078 14.781 -0.73 1 89.31 113 VAL A C 1
ATOM 853 O O . VAL A 1 113 ? 16.594 14.031 -1.584 1 89.31 113 VAL A O 1
ATOM 856 N N . SER A 1 114 ? 16.969 16.078 -0.745 1 84.75 114 SER A N 1
ATOM 857 C CA . SER A 1 114 ? 16.328 16.719 -1.876 1 84.75 114 SER A CA 1
ATOM 858 C C . SER A 1 114 ? 17.188 16.656 -3.127 1 84.75 114 SER A C 1
ATOM 860 O O . SER A 1 114 ? 18.422 16.594 -3.035 1 84.75 114 SER A O 1
ATOM 862 N N . PRO A 1 115 ? 16.438 16.703 -4.258 1 78.62 115 PRO A N 1
ATOM 863 C CA . PRO A 1 115 ? 17.219 16.734 -5.488 1 78.62 115 PRO A CA 1
ATOM 864 C C . PRO A 1 115 ? 18.109 17.969 -5.605 1 78.62 115 PRO A C 1
ATOM 866 O O . PRO A 1 115 ? 17.734 19.047 -5.141 1 78.62 115 PRO A O 1
ATOM 869 N N . ASN A 1 116 ? 19.266 17.859 -6.176 1 75.56 116 ASN A N 1
ATOM 870 C CA . ASN A 1 116 ? 20.188 18.938 -6.516 1 75.56 116 ASN A CA 1
ATOM 871 C C . ASN A 1 116 ? 20.781 19.578 -5.266 1 75.56 116 ASN A C 1
ATOM 873 O O . ASN A 1 116 ? 21.062 20.781 -5.246 1 75.56 116 ASN A O 1
ATOM 877 N N . ALA A 1 117 ? 20.812 18.984 -4.195 1 75.75 117 ALA A N 1
ATOM 878 C CA . ALA A 1 117 ? 21.438 19.484 -2.98 1 75.75 117 ALA A CA 1
ATOM 879 C C . ALA A 1 117 ? 22.484 18.5 -2.459 1 75.75 117 ALA A C 1
ATOM 881 O O . ALA A 1 117 ? 22.266 17.297 -2.471 1 75.75 117 ALA A O 1
ATOM 882 N N . PRO A 1 118 ? 23.578 19.078 -2.135 1 80.62 118 PRO A N 1
ATOM 883 C CA . PRO A 1 118 ? 24.562 18.188 -1.497 1 80.62 118 PRO A CA 1
ATOM 884 C C . PRO A 1 118 ? 24.078 17.656 -0.148 1 80.62 118 PRO A C 1
ATOM 886 O O . PRO A 1 118 ? 23.328 18.328 0.552 1 80.62 118 PRO A O 1
ATOM 889 N N . ALA A 1 119 ? 24.469 16.422 0.13 1 86.81 119 ALA A N 1
ATOM 890 C CA . ALA A 1 119 ? 24.078 15.812 1.399 1 86.81 119 ALA A CA 1
ATOM 891 C C . ALA A 1 119 ? 25.234 15.023 2.008 1 86.81 119 ALA A C 1
ATOM 893 O O . ALA A 1 119 ? 26.078 14.477 1.284 1 86.81 119 ALA A O 1
ATOM 894 N N . GLY A 1 120 ? 25.297 15.125 3.303 1 90.75 120 GLY A N 1
ATOM 895 C CA . GLY A 1 120 ? 26.266 14.344 4.062 1 90.75 120 GLY A CA 1
ATOM 896 C C . GLY A 1 120 ? 25.609 13.453 5.109 1 90.75 120 GLY A C 1
ATOM 897 O O . GLY A 1 120 ? 24.547 13.766 5.617 1 90.75 120 GLY A O 1
ATOM 898 N N . PHE A 1 121 ? 26.359 12.312 5.328 1 93.31 121 PHE A N 1
ATOM 899 C CA . PHE A 1 121 ? 25.875 11.375 6.336 1 93.31 121 PHE A CA 1
ATOM 900 C C . PHE A 1 121 ? 27 10.922 7.246 1 93.31 121 PHE A C 1
ATOM 902 O O . PHE A 1 121 ? 28.125 10.711 6.785 1 93.31 121 PHE A O 1
ATOM 909 N N . THR A 1 122 ? 26.766 10.875 8.453 1 95.75 122 THR A N 1
ATOM 910 C CA . THR A 1 122 ? 27.578 10.133 9.414 1 95.75 122 THR A CA 1
ATOM 911 C C . THR A 1 122 ? 26.797 8.961 9.992 1 95.75 122 THR A C 1
ATOM 913 O O . THR A 1 122 ? 25.766 9.156 10.641 1 95.75 122 THR A O 1
ATOM 916 N N . LEU A 1 123 ? 27.312 7.766 9.781 1 96.06 123 LEU A N 1
ATOM 917 C CA . LEU A 1 123 ? 26.594 6.555 10.172 1 96.06 123 LEU A CA 1
ATOM 918 C C . LEU A 1 123 ? 27.406 5.746 11.18 1 96.06 123 LEU A C 1
ATOM 920 O O . LEU A 1 123 ? 28.609 5.547 11 1 96.06 123 LEU A O 1
ATOM 924 N N . GLY A 1 124 ? 26.734 5.316 12.195 1 95.25 124 GLY A N 1
ATOM 925 C CA . GLY A 1 124 ? 27.406 4.562 13.242 1 95.25 124 GLY A CA 1
ATOM 926 C C . GLY A 1 124 ? 27.812 3.164 12.805 1 95.25 124 GLY A C 1
ATOM 927 O O . GLY A 1 124 ? 27.312 2.658 11.797 1 95.25 124 GLY A O 1
ATOM 928 N N . ALA A 1 125 ? 28.719 2.555 13.594 1 94.75 125 ALA A N 1
ATOM 929 C CA . ALA A 1 125 ? 29.156 1.187 13.328 1 94.75 125 ALA A CA 1
ATOM 930 C C . ALA A 1 125 ? 28 0.206 13.461 1 94.75 125 ALA A C 1
ATOM 932 O O . ALA A 1 125 ? 27.281 0.221 14.461 1 94.75 125 ALA A O 1
ATOM 933 N N . GLY A 1 126 ? 27.859 -0.642 12.391 1 94.38 126 GLY A N 1
ATOM 934 C CA . GLY A 1 126 ? 26.766 -1.601 12.391 1 94.38 126 GLY A CA 1
ATOM 935 C C . GLY A 1 126 ? 25.484 -1.037 11.82 1 94.38 126 GLY A C 1
ATOM 936 O O . GLY A 1 126 ? 24.406 -1.643 11.961 1 94.38 126 GLY A O 1
ATOM 937 N N . TYR A 1 127 ? 25.578 0.041 11.164 1 94.94 127 TYR A N 1
ATOM 938 C CA . TYR A 1 127 ? 24.422 0.711 10.586 1 94.94 127 TYR A CA 1
ATOM 939 C C . TYR A 1 127 ? 23.734 -0.17 9.547 1 94.94 127 TYR A C 1
ATOM 941 O O . TYR A 1 127 ? 24.406 -0.831 8.75 1 94.94 127 TYR A O 1
ATOM 949 N N . ARG A 1 128 ? 22.453 -0.193 9.57 1 95.5 128 ARG A N 1
ATOM 950 C CA . ARG A 1 128 ? 21.578 -0.711 8.523 1 95.5 128 ARG A CA 1
ATOM 951 C C . ARG A 1 128 ? 20.406 0.24 8.258 1 95.5 128 ARG A C 1
ATOM 953 O O . ARG A 1 128 ? 19.797 0.746 9.195 1 95.5 128 ARG A O 1
ATOM 960 N N . GLY A 1 129 ? 20.203 0.463 6.957 1 95.44 129 GLY A N 1
ATOM 961 C CA . GLY A 1 129 ? 19.109 1.357 6.617 1 95.44 129 GLY A CA 1
ATOM 962 C C . GLY A 1 129 ? 18.484 1.046 5.27 1 95.44 129 GLY A C 1
ATOM 963 O O . GLY A 1 129 ? 18.969 0.178 4.543 1 95.44 129 GLY A O 1
ATOM 964 N N . ILE A 1 130 ? 17.359 1.686 5.062 1 95 130 ILE A N 1
ATOM 965 C CA . ILE A 1 130 ? 16.609 1.637 3.805 1 95 130 ILE A CA 1
ATOM 966 C C . ILE A 1 130 ? 16.578 3.027 3.176 1 95 130 ILE A C 1
ATOM 968 O O . ILE A 1 130 ? 16.375 4.023 3.873 1 95 130 ILE A O 1
ATOM 972 N N . GLN A 1 131 ? 16.828 3.092 1.928 1 93.5 131 GLN A N 1
ATOM 973 C CA . GLN A 1 131 ? 16.703 4.348 1.189 1 93.5 131 GLN A CA 1
ATOM 974 C C . GLN A 1 131 ? 15.742 4.203 0.014 1 93.5 131 GLN A C 1
ATOM 976 O O . GLN A 1 131 ? 15.867 3.275 -0.788 1 93.5 131 GLN A O 1
ATOM 981 N N . LEU A 1 132 ? 14.773 5.027 -0.003 1 95.06 132 LEU A N 1
ATOM 982 C CA . LEU A 1 132 ? 13.93 5.18 -1.188 1 95.06 132 LEU A CA 1
ATOM 983 C C . LEU A 1 132 ? 14.547 6.176 -2.164 1 95.06 132 LEU A C 1
ATOM 985 O O . LEU A 1 132 ? 14.914 7.289 -1.775 1 95.06 132 LEU A O 1
ATOM 989 N N . SER A 1 133 ? 14.711 5.797 -3.389 1 93 133 SER A N 1
ATOM 990 C CA . SER A 1 133 ? 15.281 6.633 -4.438 1 93 133 SER A CA 1
ATOM 991 C C . SER A 1 133 ? 14.273 6.867 -5.566 1 93 133 SER A C 1
ATOM 993 O O . SER A 1 133 ? 13.828 5.918 -6.211 1 93 133 SER A O 1
ATOM 995 N N . ILE A 1 134 ? 13.938 8.102 -5.816 1 93.38 134 ILE A N 1
ATOM 996 C CA . ILE A 1 134 ? 12.953 8.484 -6.82 1 93.38 134 ILE A CA 1
ATOM 997 C C . ILE A 1 134 ? 13.594 9.438 -7.828 1 93.38 134 ILE A C 1
ATOM 999 O O . ILE A 1 134 ? 14.102 10.492 -7.453 1 93.38 134 ILE A O 1
ATOM 1003 N N . PRO A 1 135 ? 13.57 9.094 -9.109 1 90.31 135 PRO A N 1
ATOM 1004 C CA . PRO A 1 135 ? 14.078 10.055 -10.094 1 90.31 135 PRO A CA 1
ATOM 1005 C C . PRO A 1 135 ? 13.359 11.398 -10.023 1 90.31 135 PRO A C 1
ATOM 1007 O O . PRO A 1 135 ? 12.141 11.445 -9.828 1 90.31 135 PRO A O 1
ATOM 1010 N N . LEU A 1 136 ? 14.117 12.445 -10.195 1 89.81 136 LEU A N 1
ATOM 1011 C CA . LEU A 1 136 ? 13.555 13.797 -10.148 1 89.81 136 LEU A CA 1
ATOM 1012 C C . LEU A 1 136 ? 12.445 13.953 -11.188 1 89.81 136 LEU A C 1
ATOM 1014 O O . LEU A 1 136 ? 11.445 14.617 -10.93 1 89.81 136 LEU A O 1
ATOM 1018 N N . ALA A 1 137 ? 12.641 13.391 -12.344 1 87.81 137 ALA A N 1
ATOM 1019 C CA . ALA A 1 137 ? 11.641 13.477 -13.406 1 87.81 137 ALA A CA 1
ATOM 1020 C C . ALA A 1 137 ? 10.312 12.898 -12.953 1 87.81 137 ALA A C 1
ATOM 1022 O O . ALA A 1 137 ? 9.25 13.469 -13.219 1 87.81 137 ALA A O 1
ATOM 1023 N N . THR A 1 138 ? 10.375 11.742 -12.25 1 90.69 138 THR A N 1
ATOM 1024 C CA . THR A 1 138 ? 9.172 11.086 -11.734 1 90.69 138 THR A CA 1
ATOM 1025 C C . THR A 1 138 ? 8.5 11.953 -10.672 1 90.69 138 THR A C 1
ATOM 1027 O O . THR A 1 138 ? 7.285 12.125 -10.688 1 90.69 138 THR A O 1
ATOM 1030 N N . LEU A 1 139 ? 9.266 12.492 -9.742 1 92.12 139 LEU A N 1
ATOM 1031 C CA . LEU A 1 139 ? 8.75 13.359 -8.688 1 92.12 139 LEU A CA 1
ATOM 1032 C C . LEU A 1 139 ? 8.078 14.594 -9.266 1 92.12 139 LEU A C 1
ATOM 1034 O O . LEU A 1 139 ? 6.984 14.969 -8.844 1 92.12 139 LEU A O 1
ATOM 1038 N N . ARG A 1 140 ? 8.68 15.195 -10.258 1 88.75 140 ARG A N 1
ATOM 1039 C CA . ARG A 1 140 ? 8.164 16.391 -10.898 1 88.75 140 ARG A CA 1
ATOM 1040 C C . ARG A 1 140 ? 6.855 16.109 -11.625 1 88.75 140 ARG A C 1
ATOM 1042 O O . ARG A 1 140 ? 5.898 16.875 -11.531 1 88.75 140 ARG A O 1
ATOM 1049 N N . ALA A 1 141 ? 6.867 15.07 -12.391 1 87.5 141 ALA A N 1
ATOM 1050 C CA . ALA A 1 141 ? 5.664 14.695 -13.141 1 87.5 141 ALA A CA 1
ATOM 1051 C C . ALA A 1 141 ? 4.484 14.477 -12.195 1 87.5 141 ALA A C 1
ATOM 1053 O O . ALA A 1 141 ? 3.373 14.938 -12.469 1 87.5 141 ALA A O 1
ATOM 1054 N N . SER A 1 142 ? 4.742 13.766 -11.148 1 89.88 142 SER A N 1
ATOM 1055 C CA . SER A 1 142 ? 3.689 13.516 -10.172 1 89.88 142 SER A CA 1
ATOM 1056 C C . SER A 1 142 ? 3.225 14.812 -9.508 1 89.88 142 SER A C 1
ATOM 1058 O O . SER A 1 142 ? 2.027 15.008 -9.297 1 89.88 142 SER A O 1
ATOM 1060 N N . PHE A 1 143 ? 4.133 15.68 -9.164 1 89.75 143 PHE A N 1
ATOM 1061 C CA . PHE A 1 143 ? 3.797 16.969 -8.562 1 89.75 143 PHE A CA 1
ATOM 1062 C C . PHE A 1 143 ? 2.912 17.781 -9.5 1 89.75 143 PHE A C 1
ATOM 1064 O O . PHE A 1 143 ? 1.896 18.328 -9.078 1 89.75 143 PHE A O 1
ATOM 1071 N N . GLU A 1 144 ? 3.334 17.797 -10.719 1 83.12 144 GLU A N 1
ATOM 1072 C CA . GLU A 1 144 ? 2.584 18.562 -11.711 1 83.12 144 GLU A CA 1
ATOM 1073 C C . GLU A 1 144 ? 1.171 18 -11.883 1 83.12 144 GLU A C 1
ATOM 1075 O O . GLU A 1 144 ? 0.212 18.766 -12.008 1 83.12 144 GLU A O 1
ATOM 1080 N N . ALA A 1 145 ? 1.085 16.766 -11.898 1 82.12 145 ALA A N 1
ATOM 1081 C CA . ALA A 1 145 ? -0.224 16.125 -12.016 1 82.12 145 ALA A CA 1
ATOM 1082 C C . ALA A 1 145 ? -1.118 16.469 -10.836 1 82.12 145 ALA A C 1
ATOM 1084 O O . ALA A 1 145 ? -2.316 16.719 -11 1 82.12 145 ALA A O 1
ATOM 1085 N N . LEU A 1 146 ? -0.56 16.516 -9.688 1 82.56 146 LEU A N 1
ATOM 1086 C CA . LEU A 1 146 ? -1.315 16.797 -8.469 1 82.56 146 LEU A CA 1
ATOM 1087 C C . LEU A 1 146 ? -1.655 18.281 -8.367 1 82.56 146 LEU A C 1
ATOM 1089 O O . LEU A 1 146 ? -2.76 18.641 -7.957 1 82.56 146 LEU A O 1
ATOM 1093 N N . ALA A 1 147 ? -0.696 19.031 -8.711 1 81.12 147 ALA A N 1
ATOM 1094 C CA . ALA A 1 147 ? -0.846 20.484 -8.555 1 81.12 147 ALA A CA 1
ATOM 1095 C C . ALA A 1 147 ? -1.658 21.078 -9.703 1 81.12 147 ALA A C 1
ATOM 1097 O O . ALA A 1 147 ? -2.176 22.188 -9.594 1 81.12 147 ALA A O 1
ATOM 1098 N N . GLY A 1 148 ? -1.784 20.359 -10.836 1 72.5 148 GLY A N 1
ATOM 1099 C CA . GLY A 1 148 ? -2.469 20.875 -12.008 1 72.5 148 GLY A CA 1
ATOM 1100 C C . GLY A 1 148 ? -1.704 22 -12.703 1 72.5 148 GLY A C 1
ATOM 1101 O O . GLY A 1 148 ? -2.301 22.844 -13.359 1 72.5 148 GLY A O 1
ATOM 1102 N N . ALA A 1 149 ? -0.464 22.203 -12.352 1 67.06 149 ALA A N 1
ATOM 1103 C CA . ALA A 1 149 ? 0.32 23.281 -12.969 1 67.06 149 ALA A CA 1
ATOM 1104 C C . ALA A 1 149 ? 1.702 22.781 -13.375 1 67.06 149 ALA A C 1
ATOM 1106 O O . ALA A 1 149 ? 2.33 22 -12.648 1 67.06 149 ALA A O 1
ATOM 1107 N N . SER A 1 150 ? 1.991 23.078 -14.602 1 65.06 150 SER A N 1
ATOM 1108 C CA . SER A 1 150 ? 3.293 22.703 -15.141 1 65.06 150 SER A CA 1
ATOM 1109 C C . SER A 1 150 ? 4.32 23.812 -14.938 1 65.06 150 SER A C 1
ATOM 1111 O O . SER A 1 150 ? 3.961 24.969 -14.703 1 65.06 150 SER A O 1
ATOM 1113 N N . GLY A 1 151 ? 5.625 23.375 -14.984 1 61.91 151 GLY A N 1
ATOM 1114 C CA . GLY A 1 151 ? 6.723 24.328 -15.094 1 61.91 151 GLY A CA 1
ATOM 1115 C C . GLY A 1 151 ? 7.238 24.812 -13.758 1 61.91 151 GLY A C 1
ATOM 1116 O O . GLY A 1 151 ? 8 25.781 -13.688 1 61.91 151 GLY A O 1
ATOM 1117 N N . ARG A 1 152 ? 6.742 24.188 -12.742 1 63.72 152 ARG A N 1
ATOM 1118 C CA . ARG A 1 152 ? 7.281 24.641 -11.461 1 63.72 152 ARG A CA 1
ATOM 1119 C C . ARG A 1 152 ? 8.523 23.828 -11.078 1 63.72 152 ARG A C 1
ATOM 1121 O O . ARG A 1 152 ? 8.781 22.766 -11.656 1 63.72 152 ARG A O 1
ATOM 1128 N N . GLY A 1 153 ? 9.438 24.484 -10.352 1 68.44 153 GLY A N 1
ATOM 1129 C CA . GLY A 1 153 ? 10.625 23.812 -9.852 1 68.44 153 GLY A CA 1
ATOM 1130 C C . GLY A 1 153 ? 10.312 22.609 -8.984 1 68.44 153 GLY A C 1
ATOM 1131 O O . GLY A 1 153 ? 9.164 22.422 -8.555 1 68.44 153 GLY A O 1
ATOM 1132 N N . ALA A 1 154 ? 11.242 21.766 -8.891 1 72.88 154 ALA A N 1
ATOM 1133 C CA . ALA A 1 154 ? 11.086 20.594 -8.023 1 72.88 154 ALA A CA 1
ATOM 1134 C C . ALA A 1 154 ? 10.922 21 -6.566 1 72.88 154 ALA A C 1
ATOM 1136 O O . ALA A 1 154 ? 11.594 21.922 -6.094 1 72.88 154 ALA A O 1
ATOM 1137 N N . PRO A 1 155 ? 9.984 20.422 -5.832 1 82.44 155 PRO A N 1
ATOM 1138 C CA . PRO A 1 155 ? 9.82 20.734 -4.41 1 82.44 155 PRO A CA 1
ATOM 1139 C C . PRO A 1 155 ? 11.07 20.438 -3.59 1 82.44 155 PRO A C 1
ATOM 1141 O O . PRO A 1 155 ? 11.789 19.469 -3.883 1 82.44 155 PRO A O 1
ATOM 1144 N N . CYS A 1 156 ? 11.422 21.344 -2.73 1 86.75 156 CYS A N 1
ATOM 1145 C CA . CYS A 1 156 ? 12.469 21.109 -1.736 1 86.75 156 CYS A CA 1
ATOM 1146 C C . CYS A 1 156 ? 11.867 20.703 -0.399 1 86.75 156 CYS A C 1
ATOM 1148 O O . CYS A 1 156 ? 11.156 21.484 0.236 1 86.75 156 CYS A O 1
ATOM 1150 N N . PHE A 1 157 ? 12.227 19.531 0.069 1 90.88 157 PHE A N 1
ATOM 1151 C CA . PHE A 1 157 ? 11.602 18.969 1.256 1 90.88 157 PHE A CA 1
ATOM 1152 C C . PHE A 1 157 ? 12.359 19.359 2.514 1 90.88 157 PHE A C 1
ATOM 1154 O O . PHE A 1 157 ? 13.562 19.641 2.459 1 90.88 157 PHE A O 1
ATOM 1161 N N . GLU A 1 158 ? 11.594 19.438 3.623 1 90.19 158 GLU A N 1
ATOM 1162 C CA . GLU A 1 158 ? 12.281 19.5 4.91 1 90.19 158 GLU A CA 1
ATOM 1163 C C . GLU A 1 158 ? 13.156 18.281 5.137 1 90.19 158 GLU A C 1
ATOM 1165 O O . GLU A 1 158 ? 12.758 17.156 4.836 1 90.19 158 GLU A O 1
ATOM 1170 N N . VAL A 1 159 ? 14.289 18.469 5.688 1 91.5 159 VAL A N 1
ATOM 1171 C CA . VAL A 1 159 ? 15.336 17.438 5.727 1 91.5 159 VAL A CA 1
ATOM 1172 C C . VAL A 1 159 ? 14.953 16.344 6.723 1 91.5 159 VAL A C 1
ATOM 1174 O O . VAL A 1 159 ? 15.047 15.164 6.414 1 91.5 159 VAL A O 1
ATOM 1177 N N . ALA A 1 160 ? 14.5 16.766 7.867 1 93.88 160 ALA A N 1
ATOM 1178 C CA . ALA A 1 160 ? 14.172 15.797 8.906 1 93.88 160 ALA A CA 1
ATOM 1179 C C . ALA A 1 160 ? 12.75 15.266 8.727 1 93.88 160 ALA A C 1
ATOM 1181 O O . ALA A 1 160 ? 11.828 16.031 8.414 1 93.88 160 ALA A O 1
ATOM 1182 N N . ILE A 1 161 ? 12.641 13.969 8.922 1 94.69 161 ILE A N 1
ATOM 1183 C CA . ILE A 1 161 ? 11.312 13.367 8.812 1 94.69 161 ILE A CA 1
ATOM 1184 C C . ILE A 1 161 ? 10.992 12.602 10.094 1 94.69 161 ILE A C 1
ATOM 1186 O O . ILE A 1 161 ? 11.852 11.922 10.656 1 94.69 161 ILE A O 1
ATOM 1190 N N . ASP A 1 162 ? 9.82 12.805 10.594 1 95.25 162 ASP A N 1
ATOM 1191 C CA . ASP A 1 162 ? 9.281 12.023 11.695 1 95.25 162 ASP A CA 1
ATOM 1192 C C . ASP A 1 162 ? 8.695 10.703 11.195 1 95.25 162 ASP A C 1
ATOM 1194 O O . ASP A 1 162 ? 7.789 10.695 10.367 1 95.25 162 ASP A O 1
ATOM 1198 N N . LEU A 1 163 ? 9.156 9.57 11.711 1 95.88 163 LEU A N 1
ATOM 1199 C CA . LEU A 1 163 ? 8.719 8.266 11.242 1 95.88 163 LEU A CA 1
ATOM 1200 C C . LEU A 1 163 ? 7.645 7.688 12.164 1 95.88 163 LEU A C 1
ATOM 1202 O O . LEU A 1 163 ? 7.152 6.582 11.938 1 95.88 163 LEU A O 1
ATOM 1206 N N . THR A 1 164 ? 7.246 8.383 13.156 1 93 164 THR A N 1
ATOM 1207 C CA . THR A 1 164 ? 6.32 7.855 14.148 1 93 164 THR A CA 1
ATOM 1208 C C . THR A 1 164 ? 4.902 8.352 13.891 1 93 164 THR A C 1
ATOM 1210 O O . THR A 1 164 ? 3.934 7.773 14.383 1 93 164 THR A O 1
ATOM 1213 N N . ARG A 1 165 ? 4.812 9.422 13.164 1 89.19 165 ARG A N 1
ATOM 1214 C CA . ARG A 1 165 ? 3.492 9.977 12.891 1 89.19 165 ARG A CA 1
ATOM 1215 C C . ARG A 1 165 ? 3.463 10.68 11.539 1 89.19 165 ARG A C 1
ATOM 1217 O O . ARG A 1 165 ? 4.508 10.906 10.922 1 89.19 165 ARG A O 1
ATOM 1224 N N . GLY A 1 166 ? 2.26 10.906 11.062 1 89.25 166 GLY A N 1
ATOM 1225 C CA . GLY A 1 166 ? 2.062 11.688 9.852 1 89.25 166 GLY A CA 1
ATOM 1226 C C . GLY A 1 166 ? 2.564 10.984 8.602 1 89.25 166 GLY A C 1
ATOM 1227 O O . GLY A 1 166 ? 2.486 9.758 8.5 1 89.25 166 GLY A O 1
ATOM 1228 N N . GLY A 1 167 ? 3.008 11.812 7.664 1 92.38 167 GLY A N 1
ATOM 1229 C CA . GLY A 1 167 ? 3.406 11.305 6.359 1 92.38 167 GLY A CA 1
ATOM 1230 C C . GLY A 1 167 ? 4.578 10.344 6.43 1 92.38 167 GLY A C 1
ATOM 1231 O O . GLY A 1 167 ? 4.621 9.352 5.699 1 92.38 167 GLY A O 1
ATOM 1232 N N . GLY A 1 168 ? 5.531 10.703 7.289 1 95.5 168 GLY A N 1
ATOM 1233 C CA . GLY A 1 168 ? 6.668 9.812 7.43 1 95.5 168 GLY A CA 1
ATOM 1234 C C . GLY A 1 168 ? 6.277 8.406 7.867 1 95.5 168 GLY A C 1
ATOM 1235 O O . GLY A 1 168 ? 6.781 7.422 7.328 1 95.5 168 GLY A O 1
ATOM 1236 N N . ALA A 1 169 ? 5.391 8.383 8.797 1 95.75 169 ALA A N 1
ATOM 1237 C CA . ALA A 1 169 ? 4.91 7.086 9.273 1 95.75 169 ALA A CA 1
ATOM 1238 C C . ALA A 1 169 ? 4.109 6.367 8.188 1 95.75 169 ALA A C 1
ATOM 1240 O O . ALA A 1 169 ? 4.195 5.145 8.047 1 95.75 169 ALA A O 1
ATOM 1241 N N . SER A 1 170 ? 3.273 7.098 7.461 1 95.81 170 SER A N 1
ATOM 1242 C CA . SER A 1 170 ? 2.471 6.52 6.387 1 95.81 170 SER A CA 1
ATOM 1243 C C . SER A 1 170 ? 3.352 5.895 5.312 1 95.81 170 SER A C 1
ATOM 1245 O O . SER A 1 170 ? 3.113 4.758 4.891 1 95.81 170 SER A O 1
ATOM 1247 N N . VAL A 1 171 ? 4.332 6.617 4.898 1 96.44 171 VAL A N 1
ATOM 1248 C CA . VAL A 1 171 ? 5.246 6.129 3.875 1 96.44 171 VAL A CA 1
ATOM 1249 C C . VAL A 1 171 ? 5.984 4.891 4.387 1 96.44 171 VAL A C 1
ATOM 1251 O O . VAL A 1 171 ? 6.145 3.91 3.658 1 96.44 171 VAL A O 1
ATOM 1254 N N . LEU A 1 172 ? 6.406 4.949 5.617 1 95.75 172 LEU A N 1
ATOM 1255 C CA . LEU A 1 172 ? 7.102 3.811 6.215 1 95.75 172 LEU A CA 1
ATOM 1256 C C . LEU A 1 172 ? 6.211 2.572 6.223 1 95.75 172 LEU A C 1
ATOM 1258 O O . LEU A 1 172 ? 6.684 1.462 5.969 1 95.75 172 LEU 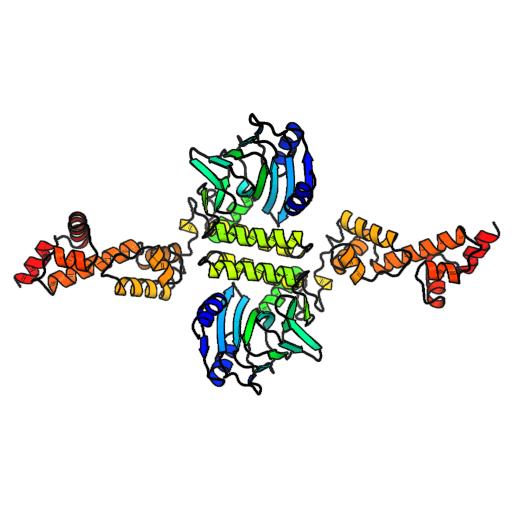A O 1
ATOM 1262 N N . ARG A 1 173 ? 4.969 2.727 6.547 1 94.88 173 ARG A N 1
ATOM 1263 C CA . ARG A 1 173 ? 4.043 1.601 6.562 1 94.88 173 ARG A CA 1
ATOM 1264 C C . ARG A 1 173 ? 3.938 0.959 5.184 1 94.88 173 ARG A C 1
ATOM 1266 O O . ARG A 1 173 ? 3.939 -0.268 5.059 1 94.88 173 ARG A O 1
ATOM 1273 N N . LEU A 1 174 ? 3.85 1.76 4.141 1 94.5 174 LEU A N 1
ATOM 1274 C CA . LEU A 1 174 ? 3.803 1.236 2.777 1 94.5 174 LEU A CA 1
ATOM 1275 C C . LEU A 1 174 ? 5.094 0.501 2.434 1 94.5 174 LEU A C 1
ATOM 1277 O O . LEU A 1 174 ? 5.059 -0.607 1.896 1 94.5 174 LEU A O 1
ATOM 1281 N N . LEU A 1 175 ? 6.195 1.1 2.756 1 93.81 175 LEU A N 1
ATOM 1282 C CA . LEU A 1 175 ? 7.496 0.49 2.484 1 93.81 175 LEU A CA 1
ATOM 1283 C C . LEU A 1 175 ? 7.613 -0.864 3.176 1 93.81 175 LEU A C 1
ATOM 1285 O O . LEU A 1 175 ? 8.07 -1.837 2.568 1 93.81 175 LEU A O 1
ATOM 1289 N N . ARG A 1 176 ? 7.223 -0.931 4.375 1 93.19 176 ARG A N 1
ATOM 1290 C CA . ARG A 1 176 ? 7.285 -2.176 5.133 1 93.19 176 ARG A CA 1
ATOM 1291 C C . ARG A 1 176 ? 6.406 -3.25 4.492 1 93.19 176 ARG A C 1
ATOM 1293 O O . ARG A 1 176 ? 6.789 -4.422 4.445 1 93.19 176 ARG A O 1
ATOM 1300 N N . SER A 1 177 ? 5.23 -2.822 4.062 1 93.5 177 SER A N 1
ATOM 1301 C CA . SER A 1 177 ? 4.348 -3.789 3.422 1 93.5 177 SER A CA 1
ATOM 1302 C C . SER A 1 177 ? 5.02 -4.445 2.221 1 93.5 177 SER A C 1
ATOM 1304 O O . SER A 1 177 ? 4.918 -5.656 2.029 1 93.5 177 SER A O 1
ATOM 1306 N N . VAL A 1 178 ? 5.723 -3.697 1.439 1 93.56 178 VAL A N 1
ATOM 1307 C CA . VAL A 1 178 ? 6.41 -4.207 0.257 1 93.56 178 VAL A CA 1
ATOM 1308 C C . VAL A 1 178 ? 7.551 -5.129 0.68 1 93.56 178 VAL A C 1
ATOM 1310 O O . VAL A 1 178 ? 7.664 -6.254 0.185 1 93.56 178 VAL A O 1
ATOM 1313 N N . LEU A 1 179 ? 8.344 -4.648 1.604 1 92.5 179 LEU A N 1
ATOM 1314 C CA . LEU A 1 179 ? 9.523 -5.41 2.008 1 92.5 179 LEU A CA 1
ATOM 1315 C C . LEU A 1 179 ? 9.117 -6.711 2.691 1 92.5 179 LEU A C 1
ATOM 1317 O O . LEU A 1 179 ? 9.719 -7.758 2.443 1 92.5 179 LEU A O 1
ATOM 1321 N N . ASP A 1 180 ? 8.125 -6.641 3.525 1 92.19 180 ASP A N 1
ATOM 1322 C CA . ASP A 1 180 ? 7.633 -7.848 4.184 1 92.19 180 ASP A CA 1
ATOM 1323 C C . ASP A 1 180 ? 7.078 -8.836 3.162 1 92.19 180 ASP A C 1
ATOM 1325 O O . ASP A 1 180 ? 7.211 -10.055 3.332 1 92.19 180 ASP A O 1
ATOM 1329 N N . ASP A 1 181 ? 6.438 -8.297 2.182 1 91.69 181 ASP A N 1
ATOM 1330 C CA . ASP A 1 181 ? 5.891 -9.156 1.134 1 91.69 181 ASP A CA 1
ATOM 1331 C C . ASP A 1 181 ? 7 -9.906 0.405 1 91.69 181 ASP A C 1
ATOM 1333 O O . ASP A 1 181 ? 6.902 -11.117 0.194 1 91.69 181 ASP A O 1
ATOM 1337 N N . VAL A 1 182 ? 7.996 -9.242 0.04 1 86.75 182 VAL A N 1
ATOM 1338 C CA . VAL A 1 182 ? 9.125 -9.836 -0.671 1 86.75 182 VAL A CA 1
ATOM 1339 C C . VAL A 1 182 ? 9.828 -10.844 0.234 1 86.75 182 VAL A C 1
ATOM 1341 O O . VAL A 1 182 ? 10.219 -11.93 -0.212 1 86.75 182 VAL A O 1
ATOM 1344 N N . ARG A 1 183 ? 9.961 -10.531 1.493 1 87 183 ARG A N 1
ATOM 1345 C CA . ARG A 1 183 ? 10.609 -11.422 2.445 1 87 183 ARG A CA 1
ATOM 1346 C C . ARG A 1 183 ? 9.82 -12.719 2.6 1 87 183 ARG A C 1
ATOM 1348 O O . ARG A 1 183 ? 10.406 -13.781 2.828 1 87 183 ARG A O 1
ATOM 1355 N N . ALA A 1 184 ? 8.562 -12.562 2.463 1 86.25 184 ALA A N 1
ATOM 1356 C CA . ALA A 1 184 ? 7.688 -13.719 2.592 1 86.25 184 ALA A CA 1
ATOM 1357 C C . ALA A 1 184 ? 7.699 -14.562 1.317 1 86.25 184 ALA A C 1
ATOM 1359 O O . ALA A 1 184 ? 7.012 -15.578 1.232 1 86.25 184 ALA A O 1
ATOM 1360 N N . GLY A 1 185 ? 8.359 -14.117 0.351 1 82.88 185 GLY A N 1
ATOM 1361 C CA . GLY A 1 185 ? 8.531 -14.906 -0.861 1 82.88 185 GLY A CA 1
ATOM 1362 C C . GLY A 1 185 ? 7.492 -14.602 -1.923 1 82.88 185 GLY A C 1
ATOM 1363 O O . GLY A 1 185 ? 7.379 -15.328 -2.912 1 82.88 185 GLY A O 1
ATOM 1364 N N . SER A 1 186 ? 6.742 -13.578 -1.683 1 85 186 SER A N 1
ATOM 1365 C CA . SER A 1 186 ? 5.727 -13.203 -2.658 1 85 186 SER A CA 1
ATOM 1366 C C . SER A 1 186 ? 6.301 -12.266 -3.723 1 85 186 SER A C 1
ATOM 1368 O O . SER A 1 186 ? 7.188 -11.461 -3.436 1 85 186 SER A O 1
ATOM 1370 N N . SER A 1 187 ? 5.738 -12.312 -4.941 1 84.31 187 SER A N 1
ATOM 1371 C CA . SER A 1 187 ? 6.141 -11.414 -6.02 1 84.31 187 SER A CA 1
ATOM 1372 C C . SER A 1 187 ? 4.969 -10.57 -6.504 1 84.31 187 SER A C 1
ATOM 1374 O O . SER A 1 187 ? 5.082 -9.859 -7.504 1 84.31 187 SER A O 1
ATOM 1376 N N . VAL A 1 188 ? 3.939 -10.617 -5.773 1 89.44 188 VAL A N 1
ATOM 1377 C CA . VAL A 1 188 ? 2.721 -9.953 -6.23 1 89.44 188 VAL A CA 1
ATOM 1378 C C . VAL A 1 188 ? 2.92 -8.445 -6.23 1 89.44 188 VAL A C 1
ATOM 1380 O O . VAL A 1 188 ? 2.646 -7.773 -7.23 1 89.44 188 VAL A O 1
ATOM 1383 N N . LEU A 1 189 ? 3.459 -7.922 -5.148 1 91.88 189 LEU A N 1
ATOM 1384 C CA . LEU A 1 189 ? 3.584 -6.477 -5.023 1 91.88 189 LEU A CA 1
ATOM 1385 C C . LEU A 1 189 ? 4.711 -5.949 -5.906 1 91.88 189 LEU A C 1
ATOM 1387 O O . LEU A 1 189 ? 4.781 -4.75 -6.184 1 91.88 189 LEU A O 1
ATOM 1391 N N . THR A 1 190 ? 5.562 -6.883 -6.312 1 89 190 THR A N 1
ATOM 1392 C CA . THR A 1 190 ? 6.672 -6.449 -7.156 1 89 190 THR A CA 1
ATOM 1393 C C . THR A 1 190 ? 6.395 -6.773 -8.617 1 89 190 THR A C 1
ATOM 1395 O O . THR A 1 190 ? 7.223 -6.5 -9.492 1 89 190 THR A O 1
ATOM 1398 N N . ALA A 1 191 ? 5.25 -7.41 -8.898 1 87.62 191 ALA A N 1
ATOM 1399 C CA . ALA A 1 191 ? 4.855 -7.566 -10.297 1 87.62 191 ALA A CA 1
ATOM 1400 C C . ALA A 1 191 ? 4.742 -6.211 -10.984 1 87.62 191 ALA A C 1
ATOM 1402 O O . ALA A 1 191 ? 4.195 -5.262 -10.414 1 87.62 191 ALA A O 1
ATOM 1403 N N . PRO A 1 192 ? 5.16 -6.102 -12.195 1 86.94 192 PRO A N 1
ATOM 1404 C CA . PRO A 1 192 ? 5.348 -4.797 -12.836 1 86.94 192 PRO A CA 1
ATOM 1405 C C . PRO A 1 192 ? 4.09 -3.932 -12.789 1 86.94 192 PRO A C 1
ATOM 1407 O O . PRO A 1 192 ? 4.156 -2.758 -12.422 1 86.94 192 PRO A O 1
ATOM 1410 N N . PRO A 1 193 ? 2.912 -4.441 -13.102 1 86.75 193 PRO A N 1
ATOM 1411 C CA . PRO A 1 193 ? 1.749 -3.553 -13.062 1 86.75 193 PRO A CA 1
ATOM 1412 C C . PRO A 1 193 ? 1.409 -3.096 -11.641 1 86.75 193 PRO A C 1
ATOM 1414 O O . PRO A 1 193 ? 0.948 -1.969 -11.445 1 86.75 193 PRO A O 1
ATOM 1417 N N . VAL A 1 194 ? 1.595 -3.986 -10.664 1 92.88 194 VAL A N 1
ATOM 1418 C CA . VAL A 1 194 ? 1.314 -3.637 -9.273 1 92.88 194 VAL A CA 1
ATOM 1419 C C . VAL A 1 194 ? 2.395 -2.695 -8.75 1 92.88 194 VAL A C 1
ATOM 1421 O O . VAL A 1 194 ? 2.092 -1.684 -8.109 1 92.88 194 VAL A O 1
ATOM 1424 N N . ALA A 1 195 ? 3.607 -3.014 -9.086 1 93.06 195 ALA A N 1
ATOM 1425 C CA . ALA A 1 195 ? 4.75 -2.221 -8.641 1 93.06 195 ALA A CA 1
ATOM 1426 C C . ALA A 1 195 ? 4.645 -0.781 -9.141 1 93.06 195 ALA A C 1
ATOM 1428 O O . ALA A 1 195 ? 4.961 0.159 -8.406 1 93.06 195 ALA A O 1
ATOM 1429 N N . ALA A 1 196 ? 4.227 -0.645 -10.367 1 91.31 196 ALA A N 1
ATOM 1430 C CA . ALA A 1 196 ? 4.078 0.693 -10.93 1 91.31 196 ALA A CA 1
ATOM 1431 C C . ALA A 1 196 ? 3.047 1.506 -10.156 1 91.31 196 ALA A C 1
ATOM 1433 O O . ALA A 1 196 ? 3.273 2.678 -9.844 1 91.31 196 ALA A O 1
ATOM 1434 N N . ARG A 1 197 ? 1.909 0.921 -9.883 1 92.25 197 ARG A N 1
ATOM 1435 C CA . ARG A 1 197 ? 0.864 1.605 -9.133 1 92.25 197 ARG A CA 1
ATOM 1436 C C . ARG A 1 197 ? 1.324 1.906 -7.711 1 92.25 197 ARG A C 1
ATOM 1438 O O . ARG A 1 197 ? 1.03 2.975 -7.168 1 92.25 197 ARG A O 1
ATOM 1445 N N . LEU A 1 198 ? 2.018 0.966 -7.156 1 95.06 198 LEU A N 1
ATOM 1446 C CA . LEU A 1 198 ? 2.533 1.145 -5.801 1 95.06 198 LEU A CA 1
ATOM 1447 C C . LEU A 1 198 ? 3.561 2.271 -5.758 1 95.06 198 LEU A C 1
ATOM 1449 O O . LEU A 1 198 ? 3.559 3.08 -4.828 1 95.06 198 LEU A O 1
ATOM 1453 N N . ALA A 1 199 ? 4.426 2.312 -6.754 1 95.31 199 ALA A N 1
ATOM 1454 C CA . ALA A 1 199 ? 5.387 3.408 -6.859 1 95.31 199 ALA A CA 1
ATOM 1455 C C . ALA A 1 199 ? 4.676 4.758 -6.914 1 95.31 199 ALA A C 1
ATOM 1457 O O . ALA A 1 199 ? 5.043 5.688 -6.191 1 95.31 199 ALA A O 1
ATOM 1458 N N . ASP A 1 200 ? 3.666 4.809 -7.703 1 93.81 200 ASP A N 1
ATOM 1459 C CA . ASP A 1 200 ? 2.885 6.035 -7.801 1 93.81 200 ASP A CA 1
ATOM 1460 C C . ASP A 1 200 ? 2.27 6.406 -6.453 1 93.81 200 ASP A C 1
ATOM 1462 O O . ASP A 1 200 ? 2.238 7.582 -6.082 1 93.81 200 ASP A O 1
ATOM 1466 N N . THR A 1 201 ? 1.737 5.418 -5.805 1 95.44 201 THR A N 1
ATOM 1467 C CA . THR A 1 201 ? 1.14 5.621 -4.492 1 95.44 201 THR A CA 1
ATOM 1468 C C . THR A 1 201 ? 2.156 6.219 -3.521 1 95.44 201 THR A C 1
ATOM 1470 O O . THR A 1 201 ? 1.861 7.195 -2.83 1 95.44 201 THR A O 1
ATOM 1473 N N . ILE A 1 202 ? 3.318 5.676 -3.523 1 96.88 202 ILE A N 1
ATOM 1474 C CA . ILE A 1 202 ? 4.371 6.105 -2.613 1 96.88 202 ILE A CA 1
ATOM 1475 C C . ILE A 1 202 ? 4.781 7.539 -2.938 1 96.88 202 ILE A C 1
ATOM 1477 O O . ILE A 1 202 ? 4.914 8.375 -2.037 1 96.88 202 ILE A O 1
ATOM 1481 N N . VAL A 1 203 ? 4.945 7.883 -4.184 1 95.94 203 VAL A N 1
ATOM 1482 C CA . VAL A 1 203 ? 5.355 9.219 -4.598 1 95.94 203 VAL A CA 1
ATOM 1483 C C . VAL A 1 203 ? 4.285 10.234 -4.199 1 95.94 203 VAL A C 1
ATOM 1485 O O . VAL A 1 203 ? 4.598 11.289 -3.641 1 95.94 203 VAL A O 1
ATOM 1488 N N . HIS A 1 204 ? 3.033 9.953 -4.438 1 94.12 204 HIS A N 1
ATOM 1489 C CA . HIS A 1 204 ? 1.95 10.852 -4.051 1 94.12 204 HIS A CA 1
ATOM 1490 C C . HIS A 1 204 ? 1.885 11.016 -2.539 1 94.12 204 HIS A C 1
ATOM 1492 O O . HIS A 1 204 ? 1.649 12.117 -2.041 1 94.12 204 HIS A O 1
ATOM 1498 N N . ALA A 1 205 ? 2.076 9.883 -1.82 1 95.31 205 ALA A N 1
ATOM 1499 C CA . ALA A 1 205 ? 2.072 9.953 -0.362 1 95.31 205 ALA A CA 1
ATOM 1500 C C . ALA A 1 205 ? 3.188 10.859 0.146 1 95.31 205 ALA A C 1
ATOM 1502 O O . ALA A 1 205 ? 2.998 11.609 1.11 1 95.31 205 ALA A O 1
ATOM 1503 N N . ILE A 1 206 ? 4.324 10.805 -0.479 1 95.81 206 ILE A N 1
ATOM 1504 C CA . ILE A 1 206 ? 5.461 11.648 -0.11 1 95.81 206 ILE A CA 1
ATOM 1505 C C . ILE A 1 206 ? 5.125 13.109 -0.377 1 95.81 206 ILE A C 1
ATOM 1507 O O . ILE A 1 206 ? 5.297 13.961 0.498 1 95.81 206 ILE A O 1
ATOM 1511 N N . LEU A 1 207 ? 4.617 13.398 -1.512 1 93 207 LEU A N 1
ATOM 1512 C CA . LEU A 1 207 ? 4.34 14.773 -1.927 1 93 207 LEU A CA 1
ATOM 1513 C C . LEU A 1 207 ? 3.256 15.398 -1.054 1 93 207 LEU A C 1
ATOM 1515 O O . LEU A 1 207 ? 3.32 16.578 -0.729 1 93 207 LEU A O 1
ATOM 1519 N N . LEU A 1 208 ? 2.314 14.594 -0.669 1 90.75 208 LEU A N 1
ATOM 1520 C CA . LEU A 1 208 ? 1.189 15.125 0.096 1 90.75 208 LEU A CA 1
ATOM 1521 C C . LEU A 1 208 ? 1.471 15.055 1.593 1 90.75 208 LEU A C 1
ATOM 1523 O O . LEU A 1 208 ? 0.925 15.844 2.369 1 90.75 208 LEU A O 1
ATOM 1527 N N . GLY A 1 209 ? 2.299 14.141 1.966 1 92 209 GLY A N 1
ATOM 1528 C CA . GLY A 1 209 ? 2.432 13.852 3.387 1 92 209 GLY A CA 1
ATOM 1529 C C . GLY A 1 209 ? 3.664 14.484 4.008 1 92 209 GLY A C 1
ATOM 1530 O O . GLY A 1 209 ? 3.748 14.617 5.23 1 92 209 GLY A O 1
ATOM 1531 N N . LEU A 1 210 ? 4.668 14.789 3.277 1 93.25 210 LEU A N 1
ATOM 1532 C CA . LEU A 1 210 ? 5.906 15.359 3.797 1 93.25 210 LEU A CA 1
ATOM 1533 C C . LEU A 1 210 ? 6.035 16.828 3.404 1 93.25 210 LEU A C 1
ATOM 1535 O O . LEU A 1 210 ? 5.812 17.188 2.246 1 93.25 210 LEU A O 1
ATOM 1539 N N . PRO A 1 211 ? 6.387 17.656 4.336 1 90.19 211 PRO A N 1
ATOM 1540 C CA . PRO A 1 211 ? 6.426 19.094 4.059 1 90.19 211 PRO A CA 1
ATOM 1541 C C . PRO A 1 211 ? 7.523 19.484 3.068 1 90.19 211 PRO A C 1
ATOM 1543 O O . PRO A 1 211 ? 8.641 18.953 3.143 1 90.19 211 PRO A O 1
ATOM 1546 N N . HIS A 1 212 ? 7.23 20.328 2.127 1 88.69 212 HIS A N 1
ATOM 1547 C CA . HIS A 1 212 ? 8.156 20.891 1.152 1 88.69 212 HIS A CA 1
ATOM 1548 C C . HIS A 1 212 ? 7.75 22.312 0.756 1 88.69 212 HIS A C 1
ATOM 1550 O O . HIS A 1 212 ? 6.691 22.797 1.166 1 88.69 212 HIS A O 1
ATOM 1556 N N . THR A 1 213 ? 8.516 22.953 -0.039 1 85 213 THR A N 1
ATOM 1557 C CA . THR A 1 213 ? 8.367 24.359 -0.363 1 85 213 THR A CA 1
ATOM 1558 C C . THR A 1 213 ? 7.082 24.609 -1.149 1 85 213 THR A C 1
ATOM 1560 O O . THR A 1 213 ? 6.539 25.719 -1.135 1 85 213 THR A O 1
ATOM 1563 N N . GLU A 1 214 ? 6.559 23.562 -1.851 1 84.62 214 GLU A N 1
ATOM 1564 C CA . GLU A 1 214 ? 5.387 23.75 -2.703 1 84.62 214 GLU A CA 1
ATOM 1565 C C . GLU A 1 214 ? 4.18 23 -2.139 1 84.62 214 GLU A C 1
ATOM 1567 O O . GLU A 1 214 ? 3.203 22.766 -2.854 1 84.62 214 GLU A O 1
ATOM 1572 N N . SER A 1 215 ? 4.258 22.641 -0.958 1 86.06 215 SER A N 1
ATOM 1573 C CA . SER A 1 215 ? 3.178 21.891 -0.324 1 86.06 215 SER A CA 1
ATOM 1574 C C . SER A 1 215 ? 1.854 22.641 -0.417 1 86.06 215 SER A C 1
ATOM 1576 O O . SER A 1 215 ? 0.792 22.016 -0.532 1 86.06 215 SER A O 1
ATOM 1578 N N . HIS A 1 216 ? 1.885 23.875 -0.375 1 78.44 216 HIS A N 1
ATOM 1579 C CA . HIS A 1 216 ? 0.689 24.719 -0.38 1 78.44 216 HIS A CA 1
ATOM 1580 C C . HIS A 1 216 ? -0.09 24.562 -1.682 1 78.44 216 HIS A C 1
ATOM 1582 O O . HIS A 1 216 ? -1.298 24.797 -1.721 1 78.44 216 HIS A O 1
ATOM 1588 N N . LEU A 1 217 ? 0.557 24.078 -2.732 1 77.44 217 LEU A N 1
ATOM 1589 C CA . LEU A 1 217 ? -0.088 23.906 -4.031 1 77.44 217 LEU A CA 1
ATOM 1590 C C . LEU A 1 217 ? -0.887 22.609 -4.082 1 77.44 217 LEU A C 1
ATOM 1592 O O . LEU A 1 217 ? -1.719 22.422 -4.977 1 77.44 217 LEU A O 1
ATOM 1596 N N . LEU A 1 218 ? -0.599 21.594 -3.285 1 79.06 218 LEU A N 1
ATOM 1597 C CA . LEU A 1 218 ? -1.227 20.281 -3.334 1 79.06 218 LEU A CA 1
ATOM 1598 C C . LEU A 1 218 ? -2.381 20.203 -2.34 1 79.06 218 LEU A C 1
ATOM 1600 O O . LEU A 1 218 ? -3.131 19.219 -2.34 1 79.06 218 LEU A O 1
ATOM 1604 N N . VAL A 1 219 ? -2.504 20.828 -1.556 1 60.25 219 VAL A N 1
ATOM 1605 C CA . VAL A 1 219 ? -3.594 20.828 -0.583 1 60.25 219 VAL A CA 1
ATOM 1606 C C . VAL A 1 219 ? -4.902 21.188 -1.278 1 60.25 219 VAL A C 1
ATOM 1608 O O . VAL A 1 219 ? -4.984 22.203 -1.975 1 60.25 219 VAL A O 1
ATOM 1611 N N . GLU A 1 220 ? -5.512 20.141 -2.045 1 52.56 220 GLU A N 1
ATOM 1612 C CA . GLU A 1 220 ? -6.777 20.344 -2.742 1 52.56 220 GLU A CA 1
ATOM 1613 C C . GLU A 1 220 ? -7.574 21.484 -2.1 1 52.56 220 GLU A C 1
ATOM 1615 O O . GLU A 1 220 ? -7.805 21.469 -0.889 1 52.56 220 GLU A O 1
ATOM 1620 N N . PRO A 1 221 ? -7.789 22.406 -2.904 1 40.94 221 PRO A N 1
ATOM 1621 C CA . PRO A 1 221 ? -8.82 23.391 -2.59 1 40.94 221 PRO A CA 1
ATOM 1622 C C . PRO A 1 221 ? -10.117 22.766 -2.1 1 40.94 221 PRO A C 1
ATOM 1624 O O . PRO A 1 221 ? -10.883 23.391 -1.376 1 40.94 221 PRO A O 1
ATOM 1627 N N . ARG A 1 222 ? -10.516 21.672 -2.744 1 41.03 222 ARG A N 1
ATOM 1628 C CA . ARG A 1 222 ? -11.906 21.219 -2.699 1 41.03 222 ARG A CA 1
ATOM 1629 C C . ARG A 1 222 ? -12.289 20.766 -1.297 1 41.03 222 ARG A C 1
ATOM 1631 O O . ARG A 1 222 ? -13.477 20.719 -0.956 1 41.03 222 ARG A O 1
ATOM 1638 N N . ARG A 1 223 ? -11.516 19.922 -0.694 1 43.84 223 ARG A N 1
ATOM 1639 C CA . ARG A 1 223 ? -12.023 19.719 0.658 1 43.84 223 ARG A CA 1
ATOM 1640 C C . ARG A 1 223 ? -12.219 21.047 1.377 1 43.84 223 ARG A C 1
ATOM 1642 O O . ARG A 1 223 ? -12.945 21.125 2.371 1 43.84 223 ARG A O 1
ATOM 1649 N N . ALA A 1 224 ? -11.406 21.844 1.063 1 41.25 224 ALA A N 1
ATOM 1650 C CA . ALA A 1 224 ? -11.641 23.25 1.38 1 41.25 224 ALA A CA 1
ATOM 1651 C C . ALA A 1 224 ? -12.992 23.703 0.85 1 41.25 224 ALA A C 1
ATOM 1653 O O . ALA A 1 224 ? -13.633 24.578 1.44 1 41.25 224 ALA A O 1
ATOM 1654 N N . SER A 1 225 ? -13.273 23.172 -0.362 1 42.03 225 SER A N 1
ATOM 1655 C CA . SER A 1 225 ? -14.562 23.578 -0.916 1 42.03 225 SER A CA 1
ATOM 1656 C C . SER A 1 225 ? -15.711 22.828 -0.257 1 42.03 225 SER A C 1
ATOM 1658 O O . SER A 1 225 ? -16.875 23 -0.634 1 42.03 225 SER A O 1
ATOM 1660 N N . GLU A 1 226 ? -15.484 21.797 0.288 1 49 226 GLU A N 1
ATOM 1661 C CA . GLU A 1 226 ? -16.703 21.203 0.839 1 49 226 GLU A CA 1
ATOM 1662 C C . GLU A 1 226 ? -17.344 22.141 1.867 1 49 226 GLU A C 1
ATOM 1664 O O . GLU A 1 226 ? -16.812 22.312 2.963 1 49 226 GLU A O 1
ATOM 1669 N N . PRO A 1 227 ? -18.25 22.719 1.342 1 56.25 227 PRO A N 1
ATOM 1670 C CA . PRO A 1 227 ? -19.016 23.609 2.223 1 56.25 227 PRO A CA 1
ATOM 1671 C C . PRO A 1 227 ? -19.344 22.953 3.568 1 56.25 227 PRO A C 1
ATOM 1673 O O . PRO A 1 227 ? -19.312 23.625 4.602 1 56.25 227 PRO A O 1
ATOM 1676 N N . ALA A 1 228 ? -19.359 21.625 3.514 1 65.5 228 ALA A N 1
ATOM 1677 C CA . ALA A 1 228 ? -19.75 20.984 4.766 1 65.5 228 ALA A CA 1
ATOM 1678 C C . ALA A 1 228 ? -18.578 20.938 5.75 1 65.5 228 ALA A C 1
ATOM 1680 O O . ALA A 1 228 ? -18.766 21.172 6.949 1 65.5 228 ALA A O 1
ATOM 1681 N N . LEU A 1 229 ? -17.391 20.609 5.23 1 69.19 229 LEU A N 1
ATOM 1682 C CA . LEU A 1 229 ? -16.219 20.609 6.098 1 69.19 229 LEU A CA 1
ATOM 1683 C C . LEU A 1 229 ? -15.953 22 6.668 1 69.19 229 LEU A C 1
ATOM 1685 O O . LEU A 1 229 ? -15.695 22.141 7.863 1 69.19 229 LEU A O 1
ATOM 1689 N N . LEU A 1 230 ? -16.031 22.891 5.734 1 76.56 230 LEU A N 1
ATOM 1690 C CA . LEU A 1 230 ? -15.867 24.266 6.195 1 76.56 230 LEU A CA 1
ATOM 1691 C C . LEU A 1 230 ? -16.922 24.625 7.23 1 76.56 230 LEU A C 1
ATOM 1693 O O . LEU A 1 230 ? -16.609 25.234 8.266 1 76.56 230 LEU A O 1
ATOM 1697 N N . ARG A 1 231 ? -18.078 24.172 6.902 1 80.62 231 ARG A N 1
ATOM 1698 C CA . ARG A 1 231 ? -19.172 24.469 7.824 1 80.62 231 ARG A CA 1
ATOM 1699 C C . ARG A 1 231 ? -18.938 23.797 9.18 1 80.62 231 ARG A C 1
ATOM 1701 O O . ARG A 1 231 ? -19.141 24.422 10.219 1 80.62 231 ARG A O 1
ATOM 1708 N N . ARG A 1 232 ? -18.484 22.625 9.148 1 81.19 232 ARG A N 1
ATOM 1709 C CA . ARG A 1 232 ? -18.219 21.922 10.398 1 81.19 232 ARG A CA 1
ATOM 1710 C C . ARG A 1 232 ? -17.078 22.578 11.164 1 81.19 232 ARG A C 1
ATOM 1712 O O . ARG A 1 232 ? -17.141 22.719 12.391 1 81.19 232 ARG A O 1
ATOM 1719 N N . ALA A 1 233 ? -16.141 22.922 10.414 1 85.56 233 ALA A N 1
ATOM 1720 C CA . ALA A 1 233 ? -15 23.594 11.039 1 85.56 233 ALA A CA 1
ATOM 1721 C C . ALA A 1 233 ? -15.422 24.922 11.641 1 85.56 233 ALA A C 1
ATOM 1723 O O . ALA A 1 233 ? -15.055 25.234 12.773 1 85.56 233 ALA A O 1
ATOM 1724 N N . GLU A 1 234 ? -16.219 25.547 10.836 1 87.69 234 GLU A N 1
ATOM 1725 C CA . GLU A 1 234 ? -16.703 26.844 11.312 1 87.69 234 GLU A CA 1
ATOM 1726 C C . GLU A 1 234 ? -17.594 26.672 12.539 1 87.69 234 GLU A C 1
ATOM 1728 O O . GLU A 1 234 ? -17.531 27.453 13.484 1 87.69 234 GLU A O 1
ATOM 1733 N N . GLU A 1 235 ? -18.391 25.656 12.508 1 86.62 235 GLU A N 1
ATOM 1734 C CA . GLU A 1 235 ? -19.266 25.375 13.641 1 86.62 235 GLU A CA 1
ATOM 1735 C C . GLU A 1 235 ? -18.469 25 14.883 1 86.62 235 GLU A C 1
ATOM 1737 O O . GLU A 1 235 ? -18.797 25.453 15.992 1 86.62 235 GLU A O 1
ATOM 1742 N N . TYR A 1 236 ? -17.531 24.25 14.703 1 88.69 236 TYR A N 1
ATOM 1743 C CA . TYR A 1 236 ? -16.672 23.859 15.82 1 88.69 236 TYR A CA 1
ATOM 1744 C C . TYR A 1 236 ? -15.984 25.078 16.422 1 88.69 236 TYR A C 1
ATOM 1746 O O . TYR A 1 236 ? -15.969 25.25 17.641 1 88.69 236 TYR A O 1
ATOM 1754 N N . LEU A 1 237 ? -15.477 25.875 15.562 1 91.06 237 LEU A N 1
ATOM 1755 C CA . LEU A 1 237 ? -14.773 27.062 16.016 1 91.06 237 LEU A CA 1
ATOM 1756 C C . LEU A 1 237 ? -15.734 28.031 16.719 1 91.06 237 LEU A C 1
ATOM 1758 O O . LEU A 1 237 ? -15.375 28.641 17.719 1 91.06 237 LEU A O 1
ATOM 1762 N N . ALA A 1 238 ? -16.938 28.078 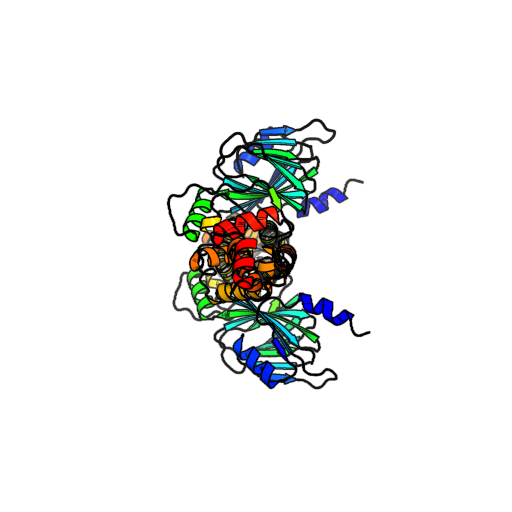16.203 1 87.12 238 ALA A N 1
ATOM 1763 C CA . ALA A 1 238 ? -17.953 28.922 16.812 1 87.12 238 ALA A CA 1
ATOM 1764 C C . ALA A 1 238 ? -18.344 28.422 18.203 1 87.12 238 ALA A C 1
ATOM 1766 O O . ALA A 1 238 ? -18.531 29.203 19.125 1 87.12 238 ALA A O 1
ATOM 1767 N N . ALA A 1 239 ? -18.328 27.141 18.297 1 87.38 239 ALA A N 1
ATOM 1768 C CA . ALA A 1 239 ? -18.734 26.516 19.547 1 87.38 239 ALA A CA 1
ATOM 1769 C C . ALA A 1 239 ? -17.625 26.641 20.594 1 87.38 239 ALA A C 1
ATOM 1771 O O . ALA A 1 239 ? -17.875 26.484 21.797 1 87.38 239 ALA A O 1
ATOM 1772 N N . ASN A 1 240 ? -16.438 26.969 20.094 1 90 240 ASN A N 1
ATOM 1773 C CA . ASN A 1 240 ? -15.297 27.062 21 1 90 240 ASN A CA 1
ATOM 1774 C C . ASN A 1 240 ? -14.641 28.438 20.922 1 90 240 ASN A C 1
ATOM 1776 O O . ASN A 1 240 ? -13.414 28.547 21 1 90 240 ASN A O 1
ATOM 1780 N N . ALA A 1 241 ? -15.477 29.359 20.734 1 89.19 241 ALA A N 1
ATOM 1781 C CA . ALA A 1 241 ? -14.969 30.719 20.562 1 89.19 241 ALA A CA 1
ATOM 1782 C C . ALA A 1 241 ? -14.539 31.312 21.906 1 89.19 241 ALA A C 1
ATOM 1784 O O . ALA A 1 241 ? -13.961 32.406 21.953 1 89.19 241 ALA A O 1
ATOM 1785 N N . ASP A 1 242 ? -14.703 30.672 22.969 1 87.62 242 ASP A N 1
ATOM 1786 C CA . ASP A 1 242 ? -14.367 31.156 24.297 1 87.62 242 ASP A CA 1
ATOM 1787 C C . ASP A 1 242 ? -12.938 30.781 24.688 1 87.62 242 ASP A C 1
ATOM 1789 O O . ASP A 1 242 ? -12.461 31.141 25.75 1 87.62 242 ASP A O 1
ATOM 1793 N N . ARG A 1 243 ? -12.273 30.016 23.781 1 89.12 243 ARG A N 1
ATOM 1794 C CA . ARG A 1 243 ? -10.914 29.562 24.047 1 89.12 243 ARG A CA 1
ATOM 1795 C C . ARG A 1 243 ? -10.125 29.391 22.766 1 89.12 243 ARG A C 1
ATOM 1797 O O . ARG A 1 243 ? -10.711 29.203 21.688 1 89.12 243 ARG A O 1
ATOM 1804 N N . PRO A 1 244 ? -8.812 29.438 22.906 1 87 244 PRO A N 1
ATOM 1805 C CA . PRO A 1 244 ? -8.008 29.156 21.703 1 87 244 PRO A CA 1
ATOM 1806 C C . PRO A 1 244 ? -8.086 27.688 21.281 1 87 244 PRO A C 1
ATOM 1808 O O . PRO A 1 244 ? -8.148 26.797 22.125 1 87 244 PRO A O 1
ATOM 1811 N N . VAL A 1 245 ? -8.273 27.469 20 1 88.31 245 VAL A N 1
ATOM 1812 C CA . VAL A 1 245 ? -8.258 26.141 19.406 1 88.31 245 VAL A CA 1
ATOM 1813 C C . VAL A 1 245 ? -7.008 25.969 18.547 1 88.31 245 VAL A C 1
ATOM 1815 O O . VAL A 1 245 ? -6.707 26.812 17.703 1 88.31 245 VAL A O 1
ATOM 1818 N N . SER A 1 246 ? -6.363 24.969 18.828 1 84.06 246 SER A N 1
ATOM 1819 C CA . SER A 1 246 ? -5.16 24.734 18.047 1 84.06 246 SER A CA 1
ATOM 1820 C C . SER A 1 246 ? -5.5 24.062 16.703 1 84.06 246 SER A C 1
ATOM 1822 O O . SER A 1 246 ? -6.586 23.5 16.547 1 84.06 246 SER A O 1
ATOM 1824 N N . SER A 1 247 ? -4.57 24.172 15.781 1 79.62 247 SER A N 1
ATOM 1825 C CA . SER A 1 247 ? -4.738 23.531 14.484 1 79.62 247 SER A CA 1
ATOM 1826 C C . SER A 1 247 ? -4.895 22.031 14.633 1 79.62 247 SER A C 1
ATOM 1828 O O . SER A 1 247 ? -5.707 21.406 13.938 1 79.62 247 SER A O 1
ATOM 1830 N N . ALA A 1 248 ? -4.215 21.562 15.523 1 73.62 248 ALA A N 1
ATOM 1831 C CA . ALA A 1 248 ? -4.262 20.125 15.766 1 73.62 248 ALA A CA 1
ATOM 1832 C C . ALA A 1 248 ? -5.617 19.703 16.312 1 73.62 248 ALA A C 1
ATOM 1834 O O . ALA A 1 248 ? -6.176 18.672 15.906 1 73.62 248 ALA A O 1
ATOM 1835 N N . GLU A 1 249 ? -6.074 20.453 17.344 1 77.44 249 GLU A N 1
ATOM 1836 C CA . GLU A 1 249 ? -7.391 20.203 17.922 1 77.44 249 GLU A CA 1
ATOM 1837 C C . GLU A 1 249 ? -8.484 20.281 16.844 1 77.44 249 GLU A C 1
ATOM 1839 O O . GLU A 1 249 ? -9.375 19.438 16.797 1 77.44 249 GLU A O 1
ATOM 1844 N N . LEU A 1 250 ? -8.406 21.266 16.016 1 85.5 250 LEU A N 1
ATOM 1845 C CA . LEU A 1 250 ? -9.383 21.469 14.953 1 85.5 250 LEU A CA 1
ATOM 1846 C C . LEU A 1 250 ? -9.344 20.297 13.961 1 85.5 250 LEU A C 1
ATOM 1848 O O . LEU A 1 250 ? -10.391 19.797 13.555 1 85.5 250 LEU A O 1
ATOM 1852 N N . ALA A 1 251 ? -8.297 19.922 13.602 1 74.19 251 ALA A N 1
ATOM 1853 C CA . ALA A 1 251 ? -8.125 18.812 12.672 1 74.19 251 ALA A CA 1
ATOM 1854 C C . ALA A 1 251 ? -8.766 17.547 13.211 1 74.19 251 ALA A C 1
ATOM 1856 O O . ALA A 1 251 ? -9.484 16.844 12.492 1 74.19 251 ALA A O 1
ATOM 1857 N N . ARG A 1 252 ? -8.578 17.359 14.477 1 69.44 252 ARG A N 1
ATOM 1858 C CA . ARG A 1 252 ? -9.148 16.188 15.148 1 69.44 252 ARG A CA 1
ATOM 1859 C C . ARG A 1 252 ? -10.672 16.266 15.18 1 69.44 252 ARG A C 1
ATOM 1861 O O . ARG A 1 252 ? -11.352 15.273 14.914 1 69.44 252 ARG A O 1
ATOM 1868 N N . ALA A 1 253 ? -11.117 17.391 15.516 1 73.44 253 ALA A N 1
ATOM 1869 C CA . ALA A 1 253 ? -12.562 17.594 15.656 1 73.44 253 ALA A CA 1
ATOM 1870 C C . ALA A 1 253 ? -13.273 17.391 14.32 1 73.44 253 ALA A C 1
ATOM 1872 O O . ALA A 1 253 ? -14.391 16.875 14.281 1 73.44 253 ALA A O 1
ATOM 1873 N N . ILE A 1 254 ? -12.586 17.781 13.266 1 75.12 254 ILE A N 1
ATOM 1874 C CA . ILE A 1 254 ? -13.211 17.812 11.945 1 75.12 254 ILE A CA 1
ATOM 1875 C C . ILE A 1 254 ? -12.906 16.5 11.211 1 75.12 254 ILE A C 1
ATOM 1877 O O . ILE A 1 254 ? -13.617 16.141 10.273 1 75.12 254 ILE A O 1
ATOM 1881 N N . GLY A 1 255 ? -11.938 15.922 11.703 1 64.44 255 GLY A N 1
ATOM 1882 C CA . GLY A 1 255 ? -11.539 14.703 11.023 1 64.44 255 GLY A CA 1
ATOM 1883 C C . GLY A 1 255 ? -10.867 14.953 9.688 1 64.44 255 GLY A C 1
ATOM 1884 O O . GLY A 1 255 ? -11.109 14.227 8.719 1 64.44 255 GLY A O 1
ATOM 1885 N N . ALA A 1 256 ? -10.32 16.094 9.648 1 64.38 256 ALA A N 1
ATOM 1886 C CA . ALA A 1 256 ? -9.578 16.469 8.445 1 64.38 256 ALA A CA 1
ATOM 1887 C C . ALA A 1 256 ? -8.211 17.047 8.805 1 64.38 256 ALA A C 1
ATOM 1889 O O . ALA A 1 256 ? -8.008 17.516 9.922 1 64.38 256 ALA A O 1
ATOM 1890 N N . SER A 1 257 ? -7.332 17.016 7.988 1 59.66 257 SER A N 1
ATOM 1891 C CA . SER A 1 257 ? -6.008 17.562 8.258 1 59.66 257 SER A CA 1
ATOM 1892 C C . SER A 1 257 ? -6.039 19.078 8.352 1 59.66 257 SER A C 1
ATOM 1894 O O . SER A 1 257 ? -6.941 19.719 7.809 1 59.66 257 SER A O 1
ATOM 1896 N N . GLY A 1 258 ? -5.09 19.656 9.156 1 68.38 258 GLY A N 1
ATOM 1897 C CA . GLY A 1 258 ? -4.965 21.109 9.242 1 68.38 258 GLY A CA 1
ATOM 1898 C C . GLY A 1 258 ? -4.832 21.766 7.883 1 68.38 258 GLY A C 1
ATOM 1899 O O . GLY A 1 258 ? -5.387 22.844 7.652 1 68.38 258 GLY A O 1
ATOM 1900 N N . ARG A 1 259 ? -4.289 21.156 7.062 1 62.28 259 ARG A N 1
ATOM 1901 C CA . ARG A 1 259 ? -4.062 21.719 5.738 1 62.28 259 ARG A CA 1
ATOM 1902 C C . ARG A 1 259 ? -5.359 21.781 4.941 1 62.28 259 ARG A C 1
ATOM 1904 O O . ARG A 1 259 ? -5.629 22.781 4.266 1 62.28 259 ARG A O 1
ATOM 1911 N N . VAL A 1 260 ? -6.207 20.797 4.93 1 65.44 260 VAL A N 1
ATOM 1912 C CA . VAL A 1 260 ? -7.508 20.781 4.273 1 65.44 260 VAL A CA 1
ATOM 1913 C C . VAL A 1 260 ? -8.398 21.875 4.852 1 65.44 260 VAL A C 1
ATOM 1915 O O . VAL A 1 260 ? -9.078 22.594 4.105 1 65.44 260 VAL A O 1
ATOM 1918 N N . ILE A 1 261 ? -8.297 21.875 6.141 1 75.56 261 ILE A N 1
ATOM 1919 C CA . ILE A 1 261 ? -9.109 22.891 6.812 1 75.56 261 ILE A CA 1
ATOM 1920 C C . ILE A 1 261 ? -8.609 24.281 6.438 1 75.56 261 ILE A C 1
ATOM 1922 O O . ILE A 1 261 ? -9.406 25.156 6.098 1 75.56 261 ILE A O 1
ATOM 1926 N N . ALA A 1 262 ? -7.324 24.375 6.34 1 74.38 262 ALA A N 1
ATOM 1927 C CA . ALA A 1 262 ? -6.742 25.672 6 1 74.38 262 ALA A CA 1
ATOM 1928 C C . ALA A 1 262 ? -7.051 26.047 4.555 1 74.38 262 ALA A C 1
ATOM 1930 O O . ALA A 1 262 ? -7.367 27.203 4.266 1 74.38 262 ALA A O 1
ATOM 1931 N N . ALA A 1 263 ? -7.078 25.125 3.756 1 69.69 263 ALA A N 1
ATOM 1932 C CA . ALA A 1 263 ? -7.387 25.359 2.348 1 69.69 263 ALA A CA 1
ATOM 1933 C C . ALA A 1 263 ? -8.844 25.781 2.168 1 69.69 263 ALA A C 1
ATOM 1935 O O . ALA A 1 263 ? -9.148 26.672 1.38 1 69.69 263 ALA A O 1
ATOM 1936 N N . ALA A 1 264 ? -9.703 25.094 2.889 1 72.75 264 ALA A N 1
ATOM 1937 C CA . ALA A 1 264 ? -11.117 25.438 2.838 1 72.75 264 ALA A CA 1
ATOM 1938 C C . ALA A 1 264 ? -11.352 26.875 3.307 1 72.75 264 ALA A C 1
ATOM 1940 O O . ALA A 1 264 ? -12.102 27.625 2.676 1 72.75 264 ALA A O 1
ATOM 1941 N N . PHE A 1 265 ? -10.648 27.188 4.258 1 81.75 265 PHE A N 1
ATOM 1942 C CA . PHE A 1 265 ? -10.805 28.547 4.797 1 81.75 265 PHE A CA 1
ATOM 1943 C C . PHE A 1 265 ? -10.203 29.578 3.848 1 81.75 265 PHE A C 1
ATOM 1945 O O . PHE A 1 265 ? -10.797 30.625 3.615 1 81.75 265 PHE A O 1
ATOM 1952 N N . ARG A 1 266 ? -9.172 29.203 3.303 1 76.12 266 ARG A N 1
ATOM 1953 C CA . ARG A 1 266 ? -8.555 30.125 2.361 1 76.12 266 ARG A CA 1
ATOM 1954 C C . ARG A 1 266 ? -9.422 30.312 1.124 1 76.12 266 ARG A C 1
ATOM 1956 O O . ARG A 1 266 ? -9.625 31.438 0.664 1 76.12 266 ARG A O 1
ATOM 1963 N N . ALA A 1 267 ? -9.984 29.312 0.764 1 70.38 267 ALA A N 1
ATOM 1964 C CA . ALA A 1 267 ? -10.789 29.328 -0.458 1 70.38 267 ALA A CA 1
ATOM 1965 C C . ALA A 1 267 ? -12.102 30.062 -0.246 1 70.38 267 ALA A C 1
ATOM 1967 O O . ALA A 1 267 ? -12.586 30.75 -1.149 1 70.38 267 ALA A O 1
ATOM 1968 N N . HIS A 1 268 ? -12.617 29.906 0.988 1 74.94 268 HIS A N 1
ATOM 1969 C CA . HIS A 1 268 ? -13.984 30.391 1.169 1 74.94 268 HIS A CA 1
ATOM 1970 C C . HIS A 1 268 ? -14.023 31.594 2.111 1 74.94 268 HIS A C 1
ATOM 1972 O O . HIS A 1 268 ? -14.992 32.344 2.109 1 74.94 268 HIS A O 1
ATOM 1978 N N . ARG A 1 269 ? -12.977 31.672 2.914 1 80.81 269 ARG A N 1
ATOM 1979 C CA . ARG A 1 269 ? -13.016 32.719 3.906 1 80.81 269 ARG A CA 1
ATOM 1980 C C . ARG A 1 269 ? -11.805 33.656 3.781 1 80.81 269 ARG A C 1
ATOM 1982 O O . ARG A 1 269 ? -11.68 34.625 4.52 1 80.81 269 ARG A O 1
ATOM 1989 N N . ASP A 1 270 ? -10.875 33.219 2.811 1 78.69 270 ASP A N 1
ATOM 1990 C CA . ASP A 1 270 ? -9.648 33.969 2.572 1 78.69 270 ASP A CA 1
ATOM 1991 C C . ASP A 1 270 ? -8.875 34.188 3.871 1 78.69 270 ASP A C 1
ATOM 1993 O O . ASP A 1 270 ? -8.398 35.281 4.145 1 78.69 270 ASP A O 1
ATOM 1997 N N . ALA A 1 271 ? -8.906 33.25 4.746 1 80.94 271 ALA A N 1
ATOM 1998 C CA . ALA A 1 271 ? -8.211 33.281 6.031 1 80.94 271 ALA A CA 1
ATOM 1999 C C . ALA A 1 271 ? -7.801 31.875 6.465 1 80.94 271 ALA A C 1
ATOM 2001 O O . ALA A 1 271 ? -8.344 30.875 5.973 1 80.94 271 ALA A O 1
ATOM 2002 N N . SER A 1 272 ? -6.789 31.828 7.27 1 84.81 272 SER A N 1
ATOM 2003 C CA . SER A 1 272 ? -6.496 30.562 7.93 1 84.81 272 SER A CA 1
ATOM 2004 C C . SER A 1 272 ? -7.551 30.219 8.977 1 84.81 272 SER A C 1
ATOM 2006 O O . SER A 1 272 ? -8.234 31.109 9.484 1 84.81 272 SER A O 1
ATOM 2008 N N . PRO A 1 273 ? -7.66 28.984 9.352 1 86.94 273 PRO A N 1
ATOM 2009 C CA . PRO A 1 273 ? -8.633 28.609 10.383 1 86.94 273 PRO A CA 1
ATOM 2010 C C . PRO A 1 273 ? -8.383 29.312 11.711 1 86.94 273 PRO A C 1
ATOM 2012 O O . PRO A 1 273 ? -9.328 29.766 12.367 1 86.94 273 PRO A O 1
ATOM 2015 N N . ILE A 1 274 ? -7.156 29.422 11.977 1 86.62 274 ILE A N 1
ATOM 2016 C CA . ILE A 1 274 ? -6.805 30.016 13.258 1 86.62 274 ILE A CA 1
ATOM 2017 C C . ILE A 1 274 ? -7.07 31.516 13.219 1 86.62 274 ILE A C 1
ATOM 2019 O O . ILE A 1 274 ? -7.582 32.094 14.188 1 86.62 274 ILE A O 1
ATOM 2023 N N . ALA A 1 275 ? -6.754 32.125 12.086 1 87.75 275 ALA A N 1
ATOM 2024 C CA . ALA A 1 275 ? -7.062 33.562 11.93 1 87.75 275 ALA A CA 1
ATOM 2025 C C . ALA A 1 275 ? -8.57 33.781 11.953 1 87.75 275 ALA A C 1
ATOM 2027 O O . ALA A 1 275 ? -9.039 34.75 12.586 1 87.75 275 ALA A O 1
ATOM 2028 N N . PHE A 1 276 ? -9.258 32.938 11.258 1 89.69 276 PHE A N 1
ATOM 2029 C CA . PHE A 1 276 ? -10.719 33 11.273 1 89.69 276 PHE A CA 1
ATOM 2030 C C . PHE A 1 276 ? -11.258 32.844 12.695 1 89.69 276 PHE A C 1
ATOM 2032 O O . PHE A 1 276 ? -12.117 33.625 13.109 1 89.69 276 PHE A O 1
ATOM 2039 N N . HIS A 1 277 ? -10.703 31.875 13.43 1 92.5 277 HIS A N 1
ATOM 2040 C CA . HIS A 1 277 ? -11.094 31.625 14.812 1 92.5 277 HIS A CA 1
ATOM 2041 C C . HIS A 1 277 ? -10.812 32.844 15.695 1 92.5 277 HIS A C 1
ATOM 2043 O O . HIS A 1 277 ? -11.641 33.219 16.531 1 92.5 277 HIS A O 1
ATOM 2049 N N . ARG A 1 278 ? -9.703 33.375 15.484 1 91.75 278 ARG A N 1
ATOM 2050 C CA . ARG A 1 278 ? -9.32 34.562 16.25 1 91.75 278 ARG A CA 1
ATOM 2051 C C . ARG A 1 278 ? -10.273 35.719 15.977 1 91.75 278 ARG A C 1
ATOM 2053 O O . ARG A 1 278 ? -10.672 36.438 16.906 1 91.75 278 ARG A O 1
ATOM 2060 N N . GLN A 1 279 ? -10.609 35.906 14.727 1 90.31 279 GLN A N 1
ATOM 2061 C CA . GLN A 1 279 ? -11.562 36.938 14.359 1 90.31 279 GLN A CA 1
ATOM 2062 C C . GLN A 1 279 ? -12.922 36.688 15.016 1 90.31 279 GLN A C 1
ATOM 2064 O O . GLN A 1 279 ? -13.57 37.625 15.477 1 90.31 279 GLN A O 1
ATOM 2069 N N . ARG A 1 280 ? -13.273 35.5 15.055 1 91 280 ARG A N 1
ATOM 2070 C CA . ARG A 1 280 ? -14.547 35.125 15.68 1 91 280 ARG A CA 1
ATOM 2071 C C . ARG A 1 280 ? -14.508 35.438 17.188 1 91 280 ARG A C 1
ATOM 2073 O O . ARG A 1 280 ? -15.5 35.875 17.75 1 91 280 ARG A O 1
ATOM 2080 N N . ARG A 1 281 ? -13.391 35.156 17.719 1 93.56 281 ARG A N 1
ATOM 2081 C CA . ARG A 1 281 ? -13.227 35.438 19.141 1 93.56 281 ARG A CA 1
ATOM 2082 C C . ARG A 1 281 ? -13.242 36.938 19.422 1 93.56 281 ARG A C 1
ATOM 2084 O O . ARG A 1 281 ? -13.812 37.375 20.406 1 93.56 281 ARG A O 1
ATOM 2091 N N . LEU A 1 282 ? -12.703 37.656 18.531 1 93.88 282 LEU A N 1
ATOM 2092 C CA . LEU A 1 282 ? -12.758 39.125 18.641 1 93.88 282 LEU A CA 1
ATOM 2093 C C . LEU A 1 282 ? -14.188 39.625 18.5 1 93.88 282 LEU A C 1
ATOM 2095 O O . LEU A 1 282 ? -14.617 40.5 19.25 1 93.88 282 LEU A O 1
ATOM 2099 N N . GLU A 1 283 ? -14.859 39.062 17.594 1 92.88 283 GLU A N 1
ATOM 2100 C CA . GLU A 1 283 ? -16.25 39.406 17.391 1 92.88 283 GLU A CA 1
ATOM 2101 C C . GLU A 1 283 ? -17.094 39.094 18.625 1 92.88 283 GLU A C 1
ATOM 2103 O O . GLU A 1 283 ? -17.969 39.875 19.016 1 92.88 283 GLU A O 1
ATOM 2108 N N . LEU A 1 284 ? -16.812 38 19.172 1 92.62 284 LEU A N 1
ATOM 2109 C CA . LEU A 1 284 ? -17.5 37.625 20.406 1 92.62 284 LEU A CA 1
ATOM 2110 C C . LEU A 1 284 ? -17.188 38.625 21.531 1 92.62 284 LEU A C 1
ATOM 2112 O O . LEU A 1 284 ? -18.078 39 22.297 1 92.62 284 LEU A O 1
ATOM 2116 N N . SER A 1 285 ? -15.992 38.969 21.625 1 94.56 285 SER A N 1
ATOM 2117 C CA . SER A 1 285 ? -15.594 39.938 22.625 1 94.56 285 SER A CA 1
ATOM 2118 C C . SER A 1 285 ? -16.359 41.25 22.453 1 94.56 285 SER A C 1
ATOM 2120 O O . SER A 1 285 ? -16.828 41.844 23.438 1 94.56 285 SER A O 1
ATOM 2122 N N . ARG A 1 286 ? -16.422 41.594 21.234 1 94.44 286 ARG A N 1
ATOM 2123 C CA . ARG A 1 286 ? -17.141 42.844 20.953 1 94.44 286 ARG A CA 1
ATOM 2124 C C . ARG A 1 286 ? -18.609 42.719 21.344 1 94.44 286 ARG A C 1
ATOM 2126 O O . ARG A 1 286 ? -19.172 43.625 21.969 1 94.44 286 ARG A O 1
ATOM 2133 N N . ARG A 1 287 ? -19.188 41.688 21.047 1 93.31 287 ARG A N 1
ATOM 2134 C CA . ARG A 1 287 ? -20.578 41.438 21.391 1 93.31 287 ARG A CA 1
ATOM 2135 C C . ARG A 1 287 ? -20.797 41.469 22.891 1 93.31 287 ARG A C 1
ATOM 2137 O O . ARG A 1 287 ? -21.75 42.094 23.375 1 93.31 287 ARG A O 1
ATOM 2144 N N . LEU A 1 288 ? -19.875 40.938 23.562 1 93.19 288 LEU A N 1
ATOM 2145 C CA . LEU A 1 288 ? -19.984 40.906 25.016 1 93.19 288 LEU A CA 1
ATOM 2146 C C . LEU A 1 288 ? -19.797 42.281 25.625 1 93.19 288 LEU A C 1
ATOM 2148 O O . LEU A 1 288 ? -20.484 42.625 26.594 1 93.19 288 LEU A O 1
ATOM 2152 N N . LEU A 1 289 ? -18.938 43.031 25.031 1 94.12 289 LEU A N 1
ATOM 2153 C CA . LEU A 1 289 ? -18.688 44.375 25.516 1 94.12 289 LEU A CA 1
ATOM 2154 C C . LEU A 1 289 ? -19.891 45.281 25.297 1 94.12 289 LEU A C 1
ATOM 2156 O O . LEU A 1 289 ? -20.188 46.156 26.109 1 94.12 289 LEU A O 1
ATOM 2160 N N . LEU A 1 290 ? -20.609 44.938 24.234 1 93.06 290 LEU A N 1
ATOM 2161 C CA . LEU A 1 290 ? -21.781 45.75 23.891 1 93.06 290 LEU A CA 1
ATOM 2162 C C . LEU A 1 290 ? -22.984 45.312 24.703 1 93.06 290 LEU A C 1
ATOM 2164 O O . LEU A 1 290 ? -23.797 46.125 25.125 1 93.06 290 LEU A O 1
ATOM 2168 N N . GLU A 1 291 ? -23.031 44.062 24.984 1 91.25 291 GLU A N 1
ATOM 2169 C CA . GLU A 1 291 ? -24.203 43.5 25.641 1 91.25 291 GLU A CA 1
ATOM 2170 C C . GLU A 1 291 ? -24.078 43.594 27.172 1 91.25 291 GLU A C 1
ATOM 2172 O O . GLU A 1 291 ? -25.078 43.656 27.875 1 91.25 291 GLU A O 1
ATOM 2177 N N . SER A 1 292 ? -22.844 43.562 27.672 1 90.06 292 SER A N 1
ATOM 2178 C CA . SER A 1 292 ? -22.594 43.594 29.109 1 90.06 292 SER A CA 1
ATOM 2179 C C . SER A 1 292 ? -21.531 44.625 29.469 1 90.06 292 SER A C 1
ATOM 2181 O O . SER A 1 292 ? -20.453 44.281 29.953 1 90.06 292 SER A O 1
ATOM 2183 N N . PRO A 1 293 ? -21.984 45.812 29.391 1 88.19 293 PRO A N 1
ATOM 2184 C CA . PRO A 1 293 ? -21.016 46.875 29.641 1 88.19 293 PRO A CA 1
ATOM 2185 C C . PRO A 1 293 ? -20.547 46.938 31.094 1 88.19 293 PRO A C 1
ATOM 2187 O O . PRO A 1 293 ? -19.562 47.594 31.406 1 88.19 293 PRO A O 1
ATOM 2190 N N . GLU A 1 294 ? -21.172 46.219 31.953 1 89.88 294 GLU A N 1
ATOM 2191 C CA . GLU A 1 294 ? -20.766 46.188 33.344 1 89.88 294 GLU A CA 1
ATOM 2192 C C . GLU A 1 294 ? -19.5 45.344 33.531 1 89.88 294 GLU A C 1
ATOM 2194 O O . GLU A 1 294 ? -18.812 45.469 34.531 1 89.88 294 GLU A O 1
ATOM 2199 N N . ARG A 1 295 ? -19.156 44.5 32.562 1 91.19 295 ARG A N 1
ATOM 2200 C CA . ARG A 1 295 ? -17.969 43.656 32.625 1 91.19 295 ARG A CA 1
ATOM 2201 C C . ARG A 1 295 ? -16.719 44.438 32.188 1 91.19 295 ARG A C 1
ATOM 2203 O O . ARG A 1 295 ? -16.797 45.281 31.328 1 91.19 295 ARG A O 1
ATOM 2210 N N . SER A 1 296 ? -15.625 44.094 32.844 1 93.5 296 SER A N 1
ATOM 2211 C CA . SER A 1 296 ? -14.375 44.75 32.469 1 93.5 296 SER A CA 1
ATOM 2212 C C . SER A 1 296 ? -13.828 44.188 31.156 1 93.5 296 SER A C 1
ATOM 2214 O O . SER A 1 296 ? -14.172 43.094 30.75 1 93.5 296 SER A O 1
ATOM 2216 N N . VAL A 1 297 ? -13.094 44.969 30.516 1 94.25 297 VAL A N 1
ATOM 2217 C CA . VAL A 1 297 ? -12.414 44.562 29.281 1 94.25 297 VAL A CA 1
ATOM 2218 C C . VAL A 1 297 ? -11.57 43.312 29.547 1 94.25 297 VAL A C 1
ATOM 2220 O O . VAL A 1 297 ? -11.531 42.406 28.734 1 94.25 297 VAL A O 1
ATOM 2223 N N . THR A 1 298 ? -10.984 43.344 30.703 1 93.31 298 THR A N 1
ATOM 2224 C CA . THR A 1 298 ? -10.148 42.219 31.094 1 93.31 298 THR A CA 1
ATOM 2225 C C . THR A 1 298 ? -10.969 40.938 31.219 1 93.31 298 THR A C 1
ATOM 2227 O O . THR A 1 298 ? -10.578 39.875 30.703 1 93.31 298 THR A O 1
ATOM 2230 N N . ASP A 1 299 ? -12.117 41.062 31.875 1 91.81 299 ASP A N 1
ATOM 2231 C CA . ASP A 1 299 ? -12.984 39.906 32.062 1 91.81 299 ASP A CA 1
ATOM 2232 C C . ASP A 1 299 ? -13.461 39.344 30.719 1 91.81 299 ASP A C 1
ATOM 2234 O O . ASP A 1 299 ? -13.469 38.125 30.516 1 91.81 299 ASP A O 1
ATOM 2238 N N . VAL A 1 300 ? -13.852 40.188 29.828 1 94.38 300 VAL A N 1
ATOM 2239 C CA . VAL A 1 300 ? -14.352 39.781 28.516 1 94.38 300 VAL A CA 1
ATOM 2240 C C . VAL A 1 300 ? -13.227 39.156 27.703 1 94.38 300 VAL A C 1
ATOM 2242 O O . VAL A 1 300 ? -13.422 38.125 27.062 1 94.38 300 VAL A O 1
ATOM 2245 N N . ALA A 1 301 ? -12.094 39.812 27.734 1 94.25 301 ALA A N 1
ATOM 2246 C CA . ALA A 1 301 ? -10.953 39.25 27 1 94.25 301 ALA A CA 1
ATOM 2247 C C . ALA A 1 301 ? -10.625 37.844 27.453 1 94.25 301 ALA A C 1
ATOM 2249 O O . ALA A 1 301 ? -10.461 36.938 26.641 1 94.25 301 ALA A O 1
ATOM 2250 N N . LEU A 1 302 ? -10.602 37.656 28.703 1 91.56 302 LEU A N 1
ATOM 2251 C CA . LEU A 1 302 ? -10.281 36.344 29.281 1 91.56 302 LEU A CA 1
ATOM 2252 C C . LEU A 1 302 ? -11.375 35.344 28.969 1 91.56 302 LEU A C 1
ATOM 2254 O O . LEU A 1 302 ? -11.078 34.156 28.703 1 91.56 302 LEU A O 1
ATOM 2258 N N . ALA A 1 303 ? -12.594 35.781 29 1 91.56 303 ALA A N 1
ATOM 2259 C CA . ALA A 1 303 ? -13.727 34.906 28.688 1 91.56 303 ALA A CA 1
ATOM 2260 C C . ALA A 1 303 ? -13.68 34.406 27.25 1 91.56 303 ALA A C 1
ATOM 2262 O O . ALA A 1 303 ? -14.219 33.375 26.922 1 91.56 303 ALA A O 1
ATOM 2263 N N . CYS A 1 304 ? -13.023 35.219 26.438 1 93.44 304 CYS A N 1
ATOM 2264 C CA . CYS A 1 304 ? -12.922 34.875 25.016 1 93.44 304 CYS A CA 1
ATOM 2265 C C . CYS A 1 304 ? -11.57 34.25 24.703 1 93.44 304 CYS A C 1
ATOM 2267 O O . CYS A 1 304 ? -11.219 34.062 23.531 1 93.44 304 CYS A O 1
ATOM 2269 N N . GLY A 1 305 ? -10.797 34.031 25.75 1 92.06 305 GLY A N 1
ATOM 2270 C CA . GLY A 1 305 ? -9.586 33.219 25.609 1 92.06 305 GLY A CA 1
ATOM 2271 C C . GLY A 1 305 ? -8.352 34.062 25.312 1 92.06 305 GLY A C 1
ATOM 2272 O O . GLY A 1 305 ? -7.312 33.531 24.922 1 92.06 305 GLY A O 1
ATOM 2273 N N . PHE A 1 306 ? -8.43 35.344 25.453 1 92.56 306 PHE A N 1
ATOM 2274 C CA . PHE A 1 306 ? -7.262 36.188 25.25 1 92.56 306 PHE A CA 1
ATOM 2275 C C . PHE A 1 306 ? -6.504 36.375 26.562 1 92.56 306 PHE A C 1
ATOM 2277 O O . PHE A 1 306 ? -7.02 37 27.5 1 92.56 306 PHE A O 1
ATOM 2284 N N . VAL A 1 307 ? -5.246 35.906 26.5 1 86.12 307 VAL A N 1
ATOM 2285 C CA . VAL A 1 307 ? -4.488 35.906 27.75 1 86.12 307 VAL A CA 1
ATOM 2286 C C . VAL A 1 307 ? -3.529 37.125 27.734 1 86.12 307 VAL A C 1
ATOM 2288 O O . VAL A 1 307 ? -3.076 37.562 28.797 1 86.12 307 VAL A O 1
ATOM 2291 N N . HIS A 1 308 ? -3.195 37.531 26.625 1 87.5 308 HIS A N 1
ATOM 2292 C CA . HIS A 1 308 ? -2.35 38.719 26.5 1 87.5 308 HIS A CA 1
ATOM 2293 C C . HIS A 1 308 ? -3.18 39.969 26.172 1 87.5 308 HIS A C 1
ATOM 2295 O O . HIS A 1 308 ? -3.465 40.219 25 1 87.5 308 HIS A O 1
ATOM 2301 N N . LEU A 1 309 ? -3.475 40.781 27.188 1 90 309 LEU A N 1
ATOM 2302 C CA . LEU A 1 309 ? -4.418 41.875 27.078 1 90 309 LEU A CA 1
ATOM 2303 C C . LEU A 1 309 ? -3.879 42.969 26.141 1 90 309 LEU A C 1
ATOM 2305 O O . LEU A 1 309 ? -4.648 43.625 25.438 1 90 309 LEU A O 1
ATOM 2309 N N . GLY A 1 310 ? -2.516 43.156 26.156 1 90.44 310 GLY A N 1
ATOM 2310 C CA . GLY A 1 310 ? -1.917 44.094 25.219 1 90.44 310 GLY A CA 1
ATOM 2311 C C . GLY A 1 310 ? -2.152 43.719 23.766 1 90.44 310 GLY A C 1
ATOM 2312 O O . GLY A 1 310 ? -2.586 44.562 22.969 1 90.44 310 GLY A O 1
ATOM 2313 N N . ARG A 1 311 ? -1.844 42.531 23.5 1 91.44 311 ARG A N 1
ATOM 2314 C CA . ARG A 1 311 ? -2.035 42.031 22.141 1 91.44 311 ARG A CA 1
ATOM 2315 C C . ARG A 1 311 ? -3.512 42.062 21.75 1 91.44 311 ARG A C 1
ATOM 2317 O O . ARG A 1 311 ? -3.855 42.375 20.609 1 91.44 311 ARG A O 1
ATOM 2324 N N . PHE A 1 312 ? -4.359 41.75 22.703 1 94.44 312 PHE A N 1
ATOM 2325 C CA . PHE A 1 312 ? -5.801 41.781 22.5 1 94.44 312 PHE A CA 1
ATOM 2326 C C . PHE A 1 312 ? -6.258 43.188 22.078 1 94.44 312 PHE A C 1
ATOM 2328 O O . PHE A 1 312 ? -6.98 43.344 21.094 1 94.44 312 PHE A O 1
ATOM 2335 N N . SER A 1 313 ? -5.828 44.156 22.781 1 94.12 313 SER A N 1
ATOM 2336 C CA . SER A 1 313 ? -6.234 45.531 22.516 1 94.12 313 SER A CA 1
ATOM 2337 C C . SER A 1 313 ? -5.773 45.969 21.141 1 94.12 313 SER A C 1
ATOM 2339 O O . SER A 1 313 ? -6.516 46.625 20.406 1 94.12 313 SER A O 1
ATOM 2341 N N . VAL A 1 314 ? -4.578 45.562 20.781 1 92.19 314 VAL A N 1
ATOM 2342 C CA . VAL A 1 314 ? -4.004 45.938 19.484 1 92.19 314 VAL A CA 1
ATOM 2343 C C . VAL A 1 314 ? -4.793 45.281 18.359 1 92.19 314 VAL A C 1
ATOM 2345 O O . VAL A 1 314 ? -5.168 45.938 17.391 1 92.19 314 VAL A O 1
ATOM 2348 N N . GLU A 1 315 ? -5.086 44.094 18.516 1 93.88 315 GLU A N 1
ATOM 2349 C CA . GLU A 1 315 ? -5.801 43.344 17.484 1 93.88 315 GLU A CA 1
ATOM 2350 C C . GLU A 1 315 ? -7.254 43.781 17.375 1 93.88 315 GLU A C 1
ATOM 2352 O O . GLU A 1 315 ? -7.816 43.844 16.281 1 93.88 315 GLU A O 1
ATOM 2357 N N . TYR A 1 316 ? -7.879 44.031 18.484 1 95.19 316 TYR A N 1
ATOM 2358 C CA . TYR A 1 316 ? -9.25 44.531 18.531 1 95.19 316 TYR A CA 1
ATOM 2359 C C . TYR A 1 316 ? -9.375 45.844 17.75 1 95.19 316 TYR A C 1
ATOM 2361 O O . TYR A 1 316 ? -10.266 46 16.922 1 95.19 316 TYR A O 1
ATOM 2369 N N . ARG A 1 317 ? -8.453 46.656 18 1 94.38 317 ARG A N 1
ATOM 2370 C CA . ARG A 1 317 ? -8.453 47.938 17.328 1 94.38 317 ARG A CA 1
ATOM 2371 C C . ARG A 1 317 ? -8.219 47.781 15.82 1 94.38 317 ARG A C 1
ATOM 2373 O O . ARG A 1 317 ? -8.836 48.469 15.016 1 94.38 317 ARG A O 1
ATOM 2380 N N . ALA A 1 318 ? -7.355 47 15.516 1 92.44 318 ALA A N 1
ATOM 2381 C CA . ALA A 1 318 ? -7.07 46.719 14.102 1 92.44 318 ALA A CA 1
ATOM 2382 C C . ALA A 1 318 ? -8.312 46.219 13.375 1 92.44 318 ALA A C 1
ATOM 2384 O O . ALA A 1 318 ? -8.555 46.594 12.219 1 92.44 318 ALA A O 1
ATOM 2385 N N . ARG A 1 319 ? -9.102 45.469 14.07 1 92.06 319 ARG A N 1
ATOM 2386 C CA . ARG A 1 319 ? -10.258 44.844 13.453 1 92.06 319 ARG A CA 1
ATOM 2387 C C . ARG A 1 319 ? -11.461 45.781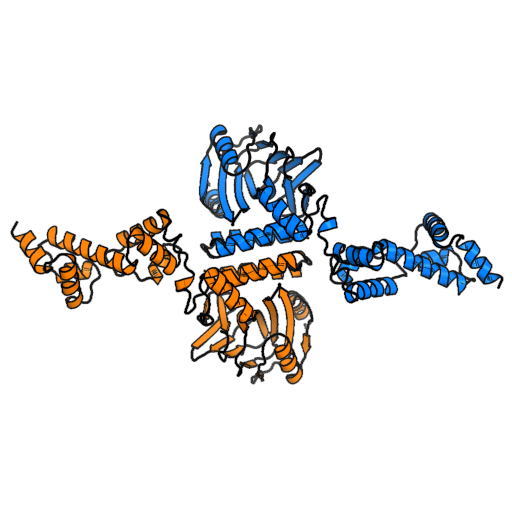 13.43 1 92.06 319 ARG A C 1
ATOM 2389 O O . ARG A 1 319 ? -12.211 45.812 12.453 1 92.06 319 ARG A O 1
ATOM 2396 N N . PHE A 1 320 ? -11.664 46.594 14.531 1 93.81 320 PHE A N 1
ATOM 2397 C CA . PHE A 1 320 ? -12.938 47.281 14.688 1 93.81 320 PHE A CA 1
ATOM 2398 C C . PHE A 1 320 ? -12.734 48.781 14.625 1 93.81 320 PHE A C 1
ATOM 2400 O O . PHE A 1 320 ? -13.703 49.562 14.617 1 93.81 320 PHE A O 1
ATOM 2407 N N . GLY A 1 321 ? -11.383 49.219 14.625 1 93.06 321 GLY A N 1
ATOM 2408 C CA . GLY A 1 321 ? -11.086 50.656 14.469 1 93.06 321 GLY A CA 1
ATOM 2409 C C . GLY A 1 321 ? -11.203 51.438 15.758 1 93.06 321 GLY A C 1
ATOM 2410 O O . GLY A 1 321 ? -11.062 52.656 15.766 1 93.06 321 GLY A O 1
ATOM 2411 N N . GLU A 1 322 ? -11.531 50.75 16.875 1 94.75 322 GLU A N 1
ATOM 2412 C CA . GLU A 1 322 ? -11.633 51.344 18.203 1 94.75 322 GLU A CA 1
ATOM 2413 C C . GLU A 1 322 ? -11.125 50.406 19.281 1 94.75 322 GLU A C 1
ATOM 2415 O O . GLU A 1 322 ? -11.016 49.188 19.047 1 94.75 322 GLU A O 1
ATOM 2420 N N . SER A 1 323 ? -10.773 50.906 20.406 1 94.56 323 SER A N 1
ATOM 2421 C CA . SER A 1 323 ? -10.297 50.094 21.516 1 94.56 323 SER A CA 1
ATOM 2422 C C . SER A 1 323 ? -11.453 49.375 22.203 1 94.56 323 SER A C 1
ATOM 2424 O O . SER A 1 323 ? -12.602 49.812 22.125 1 94.56 323 SER A O 1
ATOM 2426 N N . PRO A 1 324 ? -11.109 48.312 22.812 1 94.56 324 PRO A N 1
ATOM 2427 C CA . PRO A 1 324 ? -12.156 47.625 23.578 1 94.56 324 PRO A CA 1
ATOM 2428 C C . PRO A 1 324 ? -12.812 48.531 24.609 1 94.56 324 PRO A C 1
ATOM 2430 O O . PRO A 1 324 ? -14.023 48.469 24.828 1 94.56 324 PRO A O 1
ATOM 2433 N N . SER A 1 325 ? -12.102 49.312 25.281 1 94.19 325 SER A N 1
ATOM 2434 C CA . SER A 1 325 ? -12.625 50.219 26.281 1 94.19 325 SER A CA 1
ATOM 2435 C C . SER A 1 325 ? -13.594 51.219 25.672 1 94.19 325 SER A C 1
ATOM 2437 O O . SER A 1 325 ? -14.594 51.594 26.281 1 94.19 325 SER A O 1
ATOM 2439 N N . ASP A 1 326 ? -13.258 51.688 24.469 1 93.88 326 ASP A N 1
ATOM 2440 C CA . ASP A 1 326 ? -14.133 52.625 23.766 1 93.88 326 ASP A CA 1
ATOM 2441 C C . ASP A 1 326 ? -15.477 52 23.438 1 93.88 326 ASP A C 1
ATOM 2443 O O . ASP A 1 326 ? -16.531 52.625 23.578 1 93.88 326 ASP A O 1
ATOM 2447 N N . THR A 1 327 ? -15.398 50.75 23 1 94.06 327 THR A N 1
ATOM 2448 C CA . THR A 1 327 ? -16.609 49.969 22.703 1 94.06 327 THR A CA 1
ATOM 2449 C C . THR A 1 327 ? -17.484 49.844 23.938 1 94.06 327 THR A C 1
ATOM 2451 O O . THR A 1 327 ? -18.703 50.062 23.875 1 94.06 327 THR A O 1
ATOM 2454 N N . ARG A 1 328 ? -16.875 49.531 25.062 1 92.75 328 ARG A N 1
ATOM 2455 C CA . ARG A 1 328 ? -17.594 49.344 26.312 1 92.75 328 ARG A CA 1
ATOM 2456 C C . ARG A 1 328 ? -18.234 50.688 26.75 1 92.75 328 ARG A C 1
ATOM 2458 O O . ARG A 1 328 ? -19.391 50.688 27.203 1 92.75 328 ARG A O 1
ATOM 2465 N N . ARG A 1 329 ? -17.547 51.75 26.641 1 91.69 329 ARG A N 1
ATOM 2466 C CA . ARG A 1 329 ? -18.016 53.062 27.047 1 91.69 329 ARG A CA 1
ATOM 2467 C C . ARG A 1 329 ? -19.219 53.5 26.219 1 91.69 329 ARG A C 1
ATOM 2469 O O . ARG A 1 329 ? -20.188 54.062 26.75 1 91.69 329 ARG A O 1
ATOM 2476 N N . ARG A 1 330 ? -19.047 53.188 24.984 1 88.81 330 ARG A N 1
ATOM 2477 C CA . ARG A 1 330 ? -20.141 53.531 24.078 1 88.81 330 ARG A CA 1
ATOM 2478 C C . ARG A 1 330 ? -21.406 52.75 24.438 1 88.81 330 ARG A C 1
ATOM 2480 O O . ARG A 1 330 ? -22.516 53.281 24.359 1 88.81 330 ARG A O 1
ATOM 2487 N N . ALA A 1 331 ? -21.219 51.594 24.812 1 86.62 331 ALA A N 1
ATOM 2488 C CA . ALA A 1 331 ? -22.344 50.75 25.188 1 86.62 331 ALA A CA 1
ATOM 2489 C C . ALA A 1 331 ? -22.953 51.188 26.516 1 86.62 331 ALA A C 1
ATOM 2491 O O . ALA A 1 331 ? -24.172 51.125 26.703 1 86.62 331 ALA A O 1
ATOM 2492 N N . ALA A 1 332 ? -22.094 51.625 27.391 1 84.38 332 ALA A N 1
ATOM 2493 C CA . ALA A 1 332 ? -22.547 52.031 28.703 1 84.38 332 ALA A CA 1
ATOM 2494 C C . ALA A 1 332 ? -23.266 53.375 28.625 1 84.38 332 ALA A C 1
ATOM 2496 O O . ALA A 1 332 ? -24.141 53.688 29.453 1 84.38 332 ALA A O 1
ATOM 2497 N N . SER A 1 333 ? -22.875 54.281 27.656 1 81.25 333 SER A N 1
ATOM 2498 C CA . SER A 1 333 ? -23.469 55.625 27.531 1 81.25 333 SER A CA 1
ATOM 2499 C C . SER A 1 333 ? -24.797 55.562 26.766 1 81.25 333 SER A C 1
ATOM 2501 O O . SER A 1 333 ? -25.562 56.531 26.797 1 81.25 333 SER A O 1
ATOM 2503 N N . GLY A 1 334 ? -25.062 54.594 26.047 1 64.69 334 GLY A N 1
ATOM 2504 C CA . GLY A 1 334 ? -26.344 54.531 25.359 1 64.69 334 GLY A CA 1
ATOM 2505 C C . GLY A 1 334 ? -27.375 53.688 26.094 1 64.69 334 GLY A C 1
ATOM 2506 O O . GLY A 1 334 ? -27.031 52.938 27.016 1 64.69 334 GLY A O 1
ATOM 2507 N N . MET B 1 1 ? -17.234 -6.68 36.062 1 24.03 1 MET B N 1
ATOM 2508 C CA . MET B 1 1 ? -15.945 -6.957 35.438 1 24.03 1 MET B CA 1
ATOM 2509 C C . MET B 1 1 ? -15.969 -6.57 33.938 1 24.03 1 MET B C 1
ATOM 2511 O O . MET B 1 1 ? -15.156 -7.059 33.156 1 24.03 1 MET B O 1
ATOM 2515 N N . PRO B 1 2 ? -16.844 -5.641 33.438 1 28.08 2 PRO B N 1
ATOM 2516 C CA . PRO B 1 2 ? -17.469 -5.207 32.188 1 28.08 2 PRO B CA 1
ATOM 2517 C C . PRO B 1 2 ? -16.484 -4.504 31.266 1 28.08 2 PRO B C 1
ATOM 2519 O O . PRO B 1 2 ? -16.828 -4.23 30.109 1 28.08 2 PRO B O 1
ATOM 2522 N N . SER B 1 3 ? -15.484 -3.832 31.828 1 29.77 3 SER B N 1
ATOM 2523 C CA . SER B 1 3 ? -14.891 -2.596 31.328 1 29.77 3 SER B CA 1
ATOM 2524 C C . SER B 1 3 ? -13.922 -2.875 30.188 1 29.77 3 SER B C 1
ATOM 2526 O O . SER B 1 3 ? -13.5 -1.954 29.484 1 29.77 3 SER B O 1
ATOM 2528 N N . ALA B 1 4 ? -13.297 -4.027 30.375 1 34.19 4 ALA B N 1
ATOM 2529 C CA . ALA B 1 4 ? -12.133 -4.281 29.531 1 34.19 4 ALA B CA 1
ATOM 2530 C C . ALA B 1 4 ? -12.539 -4.438 28.078 1 34.19 4 ALA B C 1
ATOM 2532 O O . ALA B 1 4 ? -11.68 -4.523 27.188 1 34.19 4 ALA B O 1
ATOM 2533 N N . ALA B 1 5 ? -13.711 -4.871 27.781 1 35.94 5 ALA B N 1
ATOM 2534 C CA . ALA B 1 5 ? -14.258 -5.191 26.469 1 35.94 5 ALA B CA 1
ATOM 2535 C C . ALA B 1 5 ? -14.258 -3.965 25.562 1 35.94 5 ALA B C 1
ATOM 2537 O O . ALA B 1 5 ? -14.328 -4.094 24.328 1 35.94 5 ALA B O 1
ATOM 2538 N N . ARG B 1 6 ? -14.438 -2.762 25.984 1 39.66 6 ARG B N 1
ATOM 2539 C CA . ARG B 1 6 ? -14.633 -1.5 25.266 1 39.66 6 ARG B CA 1
ATOM 2540 C C . ARG B 1 6 ? -13.352 -1.072 24.547 1 39.66 6 ARG B C 1
ATOM 2542 O O . ARG B 1 6 ? -13.414 -0.406 23.516 1 39.66 6 ARG B O 1
ATOM 2549 N N . THR B 1 7 ? -12.18 -1.392 25.172 1 38.91 7 THR B N 1
ATOM 2550 C CA . THR B 1 7 ? -10.914 -0.832 24.719 1 38.91 7 THR B CA 1
ATOM 2551 C C . THR B 1 7 ? -10.438 -1.521 23.438 1 38.91 7 THR B C 1
ATOM 2553 O O . THR B 1 7 ? -9.852 -0.883 22.562 1 38.91 7 THR B O 1
ATOM 2556 N N . SER B 1 8 ? -10.68 -2.842 23.391 1 43.38 8 SER B N 1
ATOM 2557 C CA . SER B 1 8 ? -10.172 -3.66 22.297 1 43.38 8 SER B CA 1
ATOM 2558 C C . SER B 1 8 ? -10.93 -3.389 21 1 43.38 8 SER B C 1
ATOM 2560 O O . SER B 1 8 ? -10.359 -3.451 19.922 1 43.38 8 SER B O 1
ATOM 2562 N N . ASP B 1 9 ? -12.258 -3.178 21.172 1 47.31 9 ASP B N 1
ATOM 2563 C CA . ASP B 1 9 ? -13.242 -2.955 20.125 1 47.31 9 ASP B CA 1
ATOM 2564 C C . ASP B 1 9 ? -12.922 -1.689 19.328 1 47.31 9 ASP B C 1
ATOM 2566 O O . ASP B 1 9 ? -13.102 -1.648 18.109 1 47.31 9 ASP B O 1
ATOM 2570 N N . ALA B 1 10 ? -12.492 -0.676 20.156 1 49.22 10 ALA B N 1
ATOM 2571 C CA . ALA B 1 10 ? -12.273 0.684 19.656 1 49.22 10 ALA B CA 1
ATOM 2572 C C . ALA B 1 10 ? -11.188 0.72 18.594 1 49.22 10 ALA B C 1
ATOM 2574 O O . ALA B 1 10 ? -11.188 1.593 17.719 1 49.22 10 ALA B O 1
ATOM 2575 N N . HIS B 1 11 ? -10.555 -0.472 18.547 1 63.94 11 HIS B N 1
ATOM 2576 C CA . HIS B 1 11 ? -9.383 -0.396 17.688 1 63.94 11 HIS B CA 1
ATOM 2577 C C . HIS B 1 11 ? -9.656 -1.035 16.328 1 63.94 11 HIS B C 1
ATOM 2579 O O . HIS B 1 11 ? -8.922 -0.799 15.367 1 63.94 11 HIS B O 1
ATOM 2585 N N . HIS B 1 12 ? -10.883 -1.71 16.219 1 72.06 12 HIS B N 1
ATOM 2586 C CA . HIS B 1 12 ? -11.141 -2.418 14.977 1 72.06 12 HIS B CA 1
ATOM 2587 C C . HIS B 1 12 ? -11.805 -1.505 13.953 1 72.06 12 HIS B C 1
ATOM 2589 O O . HIS B 1 12 ? -11.469 -1.539 12.766 1 72.06 12 HIS B O 1
ATOM 2595 N N . PHE B 1 13 ? -12.625 -0.661 14.43 1 77.31 13 PHE B N 1
ATOM 2596 C CA . PHE B 1 13 ? -13.469 0.099 13.516 1 77.31 13 PHE B CA 1
ATOM 2597 C C . PHE B 1 13 ? -12.859 1.47 13.234 1 77.31 13 PHE B C 1
ATOM 2599 O O . PHE B 1 13 ? -12.648 2.262 14.156 1 77.31 13 PHE B O 1
ATOM 2606 N N . VAL B 1 14 ? -12.5 1.596 12.031 1 78.75 14 VAL B N 1
ATOM 2607 C CA . VAL B 1 14 ? -12.016 2.893 11.57 1 78.75 14 VAL B CA 1
ATOM 2608 C C . VAL B 1 14 ? -12.852 3.373 10.391 1 78.75 14 VAL B C 1
ATOM 2610 O O . VAL B 1 14 ? -13.445 2.564 9.672 1 78.75 14 VAL B O 1
ATOM 2613 N N . GLY B 1 15 ? -13 4.637 10.289 1 73.69 15 GLY B N 1
ATOM 2614 C CA . GLY B 1 15 ? -13.773 5.188 9.188 1 73.69 15 GLY B CA 1
ATOM 2615 C C . GLY B 1 15 ? -15.141 5.695 9.609 1 73.69 15 GLY B C 1
ATOM 2616 O O . GLY B 1 15 ? -15.445 5.746 10.805 1 73.69 15 GLY B O 1
ATOM 2617 N N . THR B 1 16 ? -15.914 6.215 8.602 1 69.56 16 THR B N 1
ATOM 2618 C CA . THR B 1 16 ? -17.234 6.801 8.852 1 69.56 16 THR B CA 1
ATOM 2619 C C . THR B 1 16 ? -18.219 6.398 7.762 1 69.56 16 THR B C 1
ATOM 2621 O O . THR B 1 16 ? -17.828 6.227 6.602 1 69.56 16 THR B O 1
ATOM 2624 N N . PRO B 1 17 ? -19.484 6.125 8.32 1 67.31 17 PRO B N 1
ATOM 2625 C CA . PRO B 1 17 ? -20.047 6.207 9.664 1 67.31 17 PRO B CA 1
ATOM 2626 C C . PRO B 1 17 ? -19.781 4.953 10.5 1 67.31 17 PRO B C 1
ATOM 2628 O O . PRO B 1 17 ? -19.547 3.879 9.945 1 67.31 17 PRO B O 1
ATOM 2631 N N . LEU B 1 18 ? -19.672 5.207 11.734 1 73.5 18 LEU B N 1
ATOM 2632 C CA . LEU B 1 18 ? -19.734 4.086 12.664 1 73.5 18 LEU B CA 1
ATOM 2633 C C . LEU B 1 18 ? -21.172 3.773 13.047 1 73.5 18 LEU B C 1
ATOM 2635 O O . LEU B 1 18 ? -21.875 4.637 13.57 1 73.5 18 LEU B O 1
ATOM 2639 N N . ILE B 1 19 ? -21.625 2.625 12.633 1 80.56 19 ILE B N 1
ATOM 2640 C CA . ILE B 1 19 ? -22.984 2.174 12.883 1 80.56 19 ILE B CA 1
ATOM 2641 C C . ILE B 1 19 ? -23 1.184 14.047 1 80.56 19 ILE B C 1
ATOM 2643 O O . ILE B 1 19 ? -22.109 0.338 14.156 1 80.56 19 ILE B O 1
ATOM 2647 N N . HIS B 1 20 ? -23.875 1.339 14.891 1 87.88 20 HIS B N 1
ATOM 2648 C CA . HIS B 1 20 ? -24.125 0.409 15.992 1 87.88 20 HIS B CA 1
ATOM 2649 C C . HIS B 1 20 ? -25.625 0.214 16.203 1 87.88 20 HIS B C 1
ATOM 2651 O O . HIS B 1 20 ? -26.359 1.186 16.391 1 87.88 20 HIS B O 1
ATOM 2657 N N . THR B 1 21 ? -26.062 -1.029 16.109 1 90.5 21 THR B N 1
ATOM 2658 C CA . THR B 1 21 ? -27.484 -1.273 16.297 1 90.5 21 THR B CA 1
ATOM 2659 C C . THR B 1 21 ? -27.719 -2.646 16.922 1 90.5 21 THR B C 1
ATOM 2661 O O . THR B 1 21 ? -26.891 -3.545 16.781 1 90.5 21 THR B O 1
ATOM 2664 N N . ARG B 1 22 ? -28.828 -2.76 17.609 1 92 22 ARG B N 1
ATOM 2665 C CA . ARG B 1 22 ? -29.281 -4.039 18.156 1 92 22 ARG B CA 1
ATOM 2666 C C . ARG B 1 22 ? -30.531 -4.523 17.422 1 92 22 ARG B C 1
ATOM 2668 O O . ARG B 1 22 ? -31.078 -5.578 17.75 1 92 22 ARG B O 1
ATOM 2675 N N . SER B 1 23 ? -30.906 -3.773 16.484 1 91.69 23 SER B N 1
ATOM 2676 C CA . SER B 1 23 ? -32.062 -4.121 15.664 1 91.69 23 SER B CA 1
ATOM 2677 C C . SER B 1 23 ? -31.641 -4.852 14.391 1 91.69 23 SER B C 1
ATOM 2679 O O . SER B 1 23 ? -30.859 -4.328 13.602 1 91.69 23 SER B O 1
ATOM 2681 N N . LEU B 1 24 ? -32.219 -5.992 14.203 1 90.19 24 LEU B N 1
ATOM 2682 C CA . LEU B 1 24 ? -31.906 -6.789 13.016 1 90.19 24 LEU B CA 1
ATOM 2683 C C . LEU B 1 24 ? -32.312 -6.043 11.742 1 90.19 24 LEU B C 1
ATOM 2685 O O . LEU B 1 24 ? -31.547 -6.008 10.773 1 90.19 24 LEU B O 1
ATOM 2689 N N . ASP B 1 25 ? -33.406 -5.41 11.766 1 88.75 25 ASP B N 1
ATOM 2690 C CA . ASP B 1 25 ? -33.906 -4.691 10.602 1 88.75 25 ASP B CA 1
ATOM 2691 C C . ASP B 1 25 ? -33 -3.523 10.234 1 88.75 25 ASP B C 1
ATOM 2693 O O . ASP B 1 25 ? -32.688 -3.299 9.055 1 88.75 25 ASP B O 1
ATOM 2697 N N . GLU B 1 26 ? -32.562 -2.902 11.25 1 87.81 26 GLU B N 1
ATOM 2698 C CA . GLU B 1 26 ? -31.641 -1.778 11.016 1 87.81 26 GLU B CA 1
ATOM 2699 C C . GLU B 1 26 ? -30.312 -2.254 10.469 1 87.81 26 GLU B C 1
ATOM 2701 O O . GLU B 1 26 ? -29.734 -1.618 9.586 1 87.81 26 GLU B O 1
ATOM 2706 N N . ALA B 1 27 ? -29.906 -3.336 11.023 1 87.88 27 ALA B N 1
ATOM 2707 C CA . ALA B 1 27 ? -28.641 -3.896 10.578 1 87.88 27 ALA B CA 1
ATOM 2708 C C . ALA B 1 27 ? -28.688 -4.277 9.102 1 87.88 27 ALA B C 1
ATOM 2710 O O . ALA B 1 27 ? -27.781 -3.961 8.336 1 87.88 27 ALA B O 1
ATOM 2711 N N . VAL B 1 28 ? -29.703 -4.895 8.672 1 85.94 28 VAL B N 1
ATOM 2712 C CA . VAL B 1 28 ? -29.875 -5.34 7.293 1 85.94 28 VAL B CA 1
ATOM 2713 C C . VAL B 1 28 ? -29.938 -4.129 6.363 1 85.94 28 VAL B C 1
ATOM 2715 O O . VAL B 1 28 ? -29.328 -4.121 5.297 1 85.94 28 VAL B O 1
ATOM 2718 N N . GLN B 1 29 ? -30.594 -3.094 6.781 1 82.56 29 GLN B N 1
ATOM 2719 C CA . GLN B 1 29 ? -30.703 -1.879 5.98 1 82.56 29 GLN B CA 1
ATOM 2720 C C . GLN B 1 29 ? -29.344 -1.193 5.828 1 82.56 29 GLN B C 1
ATOM 2722 O O . GLN B 1 29 ? -28.984 -0.752 4.734 1 82.56 29 GLN B O 1
ATOM 2727 N N . MET B 1 30 ? -28.734 -1.213 6.883 1 77.44 30 MET B N 1
ATOM 2728 C CA . MET B 1 30 ? -27.422 -0.544 6.875 1 77.44 30 MET B CA 1
ATOM 2729 C C . MET B 1 30 ? -26.422 -1.326 6.043 1 77.44 30 MET B C 1
ATOM 2731 O O . MET B 1 30 ? -25.625 -0.737 5.301 1 77.44 30 MET B O 1
ATOM 2735 N N . GLN B 1 31 ? -26.375 -2.582 6.223 1 78.56 31 GLN B N 1
ATOM 2736 C CA . GLN B 1 31 ? -25.484 -3.438 5.445 1 78.56 31 GLN B CA 1
ATOM 2737 C C . GLN B 1 31 ? -25.766 -3.293 3.951 1 78.56 31 GLN B C 1
ATOM 2739 O O . GLN B 1 31 ? -24.828 -3.271 3.146 1 78.56 31 GLN B O 1
ATOM 2744 N N . SER B 1 32 ? -27 -3.207 3.604 1 76.06 32 SER B N 1
ATOM 2745 C CA . SER B 1 32 ? -27.375 -3.049 2.205 1 76.06 32 SER B CA 1
ATOM 2746 C C . SER B 1 32 ? -26.859 -1.73 1.638 1 76.06 32 SER B C 1
ATOM 2748 O O . SER B 1 32 ? -26.547 -1.643 0.45 1 76.06 32 SER B O 1
ATOM 2750 N N . SER B 1 33 ? -26.781 -0.775 2.506 1 71.38 33 SER B N 1
ATOM 2751 C CA . SER B 1 33 ? -26.359 0.549 2.062 1 71.38 33 SER B CA 1
ATOM 2752 C C . SER B 1 33 ? -24.844 0.608 1.866 1 71.38 33 SER B C 1
ATOM 2754 O O . SER B 1 33 ? -24.344 1.415 1.078 1 71.38 33 SER B O 1
ATOM 2756 N N . ILE B 1 34 ? -24.141 -0.173 2.557 1 67.12 34 ILE B N 1
ATOM 2757 C CA . ILE B 1 34 ? -22.688 -0.034 2.541 1 67.12 34 ILE B CA 1
ATOM 2758 C C . ILE B 1 34 ? -22.078 -1.075 1.605 1 67.12 34 ILE B C 1
ATOM 2760 O O . ILE B 1 34 ? -20.969 -0.893 1.103 1 67.12 34 ILE B O 1
ATOM 2764 N N . ASN B 1 35 ? -22.766 -2.115 1.461 1 69.81 35 ASN B N 1
ATOM 2765 C CA . ASN B 1 35 ? -22.281 -3.223 0.645 1 69.81 35 ASN B CA 1
ATOM 2766 C C . ASN B 1 35 ? -23.375 -3.752 -0.287 1 69.81 35 ASN B C 1
ATOM 2768 O O . ASN B 1 35 ? -23.844 -3.029 -1.163 1 69.81 35 ASN B O 1
ATOM 2772 N N . SER B 1 36 ? -23.891 -4.887 -0.122 1 71.19 36 SER B N 1
ATOM 2773 C CA . SER B 1 36 ? -24.953 -5.543 -0.886 1 71.19 36 SER B CA 1
ATOM 2774 C C . SER B 1 36 ? -26.062 -6.039 0.028 1 71.19 36 SER B C 1
ATOM 2776 O O . SER B 1 36 ? -25.844 -6.293 1.213 1 71.19 36 SER B O 1
ATOM 2778 N N . PRO B 1 37 ? -27.234 -5.996 -0.561 1 76.31 37 PRO B N 1
ATOM 2779 C CA . PRO B 1 37 ? -28.359 -6.52 0.228 1 76.31 37 PRO B CA 1
ATOM 2780 C C . PRO B 1 37 ? -28.125 -7.953 0.704 1 76.31 37 PRO B C 1
ATOM 2782 O O . PRO B 1 37 ? -27.656 -8.789 -0.067 1 76.31 37 PRO B O 1
ATOM 2785 N N . VAL B 1 38 ? -28.312 -8.102 2.059 1 82.25 38 VAL B N 1
ATOM 2786 C CA . VAL B 1 38 ? -28.141 -9.422 2.637 1 82.25 38 VAL B CA 1
ATOM 2787 C C . VAL B 1 38 ? -29.25 -9.711 3.637 1 82.25 38 VAL B C 1
ATOM 2789 O O . VAL B 1 38 ? -29.812 -8.789 4.227 1 82.25 38 VAL B O 1
ATOM 2792 N N . ARG B 1 39 ? -29.672 -10.914 3.658 1 87.19 39 ARG B N 1
ATOM 2793 C CA . ARG B 1 39 ? -30.531 -11.391 4.734 1 87.19 39 ARG B CA 1
ATOM 2794 C C . ARG B 1 39 ? -29.703 -11.953 5.887 1 87.19 39 ARG B C 1
ATOM 2796 O O . ARG B 1 39 ? -28.719 -12.672 5.664 1 87.19 39 ARG B O 1
ATOM 2803 N N . VAL B 1 40 ? -30.062 -11.555 7.062 1 91 40 VAL B N 1
ATOM 2804 C CA . VAL B 1 40 ? -29.328 -11.992 8.25 1 91 40 VAL B CA 1
ATOM 2805 C C . VAL B 1 40 ? -30.281 -12.703 9.211 1 91 40 VAL B C 1
ATOM 2807 O O . VAL B 1 40 ? -31.391 -12.234 9.453 1 91 40 VAL B O 1
ATOM 2810 N N . GLU B 1 41 ? -29.812 -13.773 9.672 1 91.62 41 GLU B N 1
ATOM 2811 C CA . GLU B 1 41 ? -30.562 -14.555 10.648 1 91.62 41 GLU B CA 1
ATOM 2812 C C . GLU B 1 41 ? -29.703 -14.922 11.852 1 91.62 41 GLU B C 1
ATOM 2814 O O . GLU B 1 41 ? -28.766 -15.703 11.734 1 91.62 41 GLU B O 1
ATOM 2819 N N . PRO B 1 42 ? -30.094 -14.32 13.008 1 93.06 42 PRO B N 1
ATOM 2820 C CA . PRO B 1 42 ? -29.391 -14.797 14.203 1 93.06 42 PRO B CA 1
ATOM 2821 C C . PRO B 1 42 ? -29.641 -16.266 14.492 1 93.06 42 PRO B C 1
ATOM 2823 O O . PRO B 1 42 ? -30.75 -16.766 14.289 1 93.06 42 PRO B O 1
ATOM 2826 N N . LEU B 1 43 ? -28.609 -16.875 14.781 1 88.75 43 LEU B N 1
ATOM 2827 C CA . LEU B 1 43 ? -28.75 -18.297 15.094 1 88.75 43 LEU B CA 1
ATOM 2828 C C . LEU B 1 43 ? -28.938 -18.5 16.594 1 88.75 43 LEU B C 1
ATOM 2830 O O . LEU B 1 43 ? -28.719 -17.578 17.391 1 88.75 43 LEU B O 1
ATOM 2834 N N . ARG B 1 44 ? -29.516 -19.641 16.938 1 76.38 44 ARG B N 1
ATOM 2835 C CA . ARG B 1 44 ? -29.844 -19.938 18.328 1 76.38 44 ARG B CA 1
ATOM 2836 C C . ARG B 1 44 ? -28.609 -19.859 19.219 1 76.38 44 ARG B C 1
ATOM 2838 O O . ARG B 1 44 ? -27.516 -20.297 18.812 1 76.38 44 ARG B O 1
ATOM 2845 N N . GLY B 1 45 ? -28.562 -18.969 20.25 1 76 45 GLY B N 1
ATOM 2846 C CA . GLY B 1 45 ? -27.484 -18.828 21.219 1 76 45 GLY B CA 1
ATOM 2847 C C . GLY B 1 45 ? -27.812 -17.891 22.359 1 76 45 GLY B C 1
ATOM 2848 O O . GLY B 1 45 ? -28.953 -17.391 22.453 1 76 45 GLY B O 1
ATOM 2849 N N . ARG B 1 46 ? -26.875 -17.734 23.219 1 76.69 46 ARG B N 1
ATOM 2850 C CA . ARG B 1 46 ? -27.047 -16.969 24.438 1 76.69 46 ARG B CA 1
ATOM 2851 C C . ARG B 1 46 ? -26.797 -15.477 24.188 1 76.69 46 ARG B C 1
ATOM 2853 O O . ARG B 1 46 ? -27.312 -14.625 24.922 1 76.69 46 ARG B O 1
ATOM 2860 N N . ASP B 1 47 ? -26.156 -15.156 23.094 1 84.19 47 ASP B N 1
ATOM 2861 C CA . ASP B 1 47 ? -25.75 -13.766 22.891 1 84.19 47 ASP B CA 1
ATOM 2862 C C . ASP B 1 47 ? -26.828 -12.992 22.125 1 84.19 47 ASP B C 1
ATOM 2864 O O . ASP B 1 47 ? -27.406 -13.508 21.172 1 84.19 47 ASP B O 1
ATOM 2868 N N . PRO B 1 48 ? -27.094 -11.797 22.594 1 90.31 48 PRO B N 1
ATOM 2869 C CA . PRO B 1 48 ? -28.062 -10.961 21.875 1 90.31 48 PRO B CA 1
ATOM 2870 C C . PRO B 1 48 ? -27.531 -10.453 20.547 1 90.31 48 PRO B C 1
ATOM 2872 O O . PRO B 1 48 ? -26.312 -10.367 20.359 1 90.31 48 PRO B O 1
ATOM 2875 N N . PHE B 1 49 ? -28.438 -10.156 19.734 1 92.5 49 PHE B N 1
ATOM 2876 C CA . PHE B 1 49 ? -28.047 -9.594 18.453 1 92.5 49 PHE B CA 1
ATOM 2877 C C . PHE B 1 49 ? -27.5 -8.18 18.625 1 92.5 49 PHE B C 1
ATOM 2879 O O . PHE B 1 49 ? -28.094 -7.359 19.328 1 92.5 49 PHE B O 1
ATOM 2886 N N . GLU B 1 50 ? -26.375 -7.988 18.156 1 93 50 GLU B N 1
ATOM 2887 C CA . GLU B 1 50 ? -25.719 -6.684 18.094 1 93 50 GLU B CA 1
ATOM 2888 C C . GLU B 1 50 ? -24.828 -6.586 16.859 1 93 50 GLU B C 1
ATOM 2890 O O . GLU B 1 50 ? -24.078 -7.512 16.547 1 93 50 GLU B O 1
ATOM 2895 N N . PHE B 1 51 ? -24.969 -5.508 16.156 1 91.75 51 PHE B N 1
ATOM 2896 C CA . PHE B 1 51 ? -24.203 -5.289 14.938 1 91.75 51 PHE B CA 1
ATOM 2897 C C . PHE B 1 51 ? -23.469 -3.955 14.992 1 91.75 51 PHE B C 1
ATOM 2899 O O . PHE B 1 51 ? -24.047 -2.941 15.398 1 91.75 51 PHE B O 1
ATOM 2906 N N . ARG B 1 52 ? -22.203 -4.004 14.641 1 91.06 52 ARG B N 1
ATOM 2907 C CA . ARG B 1 52 ? -21.391 -2.809 14.477 1 91.06 52 ARG B CA 1
ATOM 2908 C C . ARG B 1 52 ? -20.672 -2.818 13.125 1 91.06 52 ARG B C 1
ATOM 2910 O O . ARG B 1 52 ? -20.234 -3.867 12.664 1 91.06 52 ARG B O 1
ATOM 2917 N N . ALA B 1 53 ? -20.594 -1.659 12.516 1 90.31 53 ALA B N 1
ATOM 2918 C CA . ALA B 1 53 ? -19.891 -1.59 11.234 1 90.31 53 ALA B CA 1
ATOM 2919 C C . ALA B 1 53 ? -19.359 -0.18 10.977 1 90.31 53 ALA B C 1
ATOM 2921 O O . ALA B 1 53 ? -19.906 0.796 11.5 1 90.31 53 ALA B O 1
ATOM 2922 N N . SER B 1 54 ? -18.328 -0.083 10.344 1 87.69 54 SER B N 1
ATOM 2923 C CA . SER B 1 54 ? -17.797 1.163 9.812 1 87.69 54 SER B CA 1
ATOM 2924 C C . SER B 1 54 ? -17.281 0.977 8.383 1 87.69 54 SER B C 1
ATOM 2926 O O . SER B 1 54 ? -17.156 -0.153 7.91 1 87.69 54 SER B O 1
ATOM 2928 N N . ARG B 1 55 ? -17.109 2.051 7.68 1 87.75 55 ARG B N 1
ATOM 2929 C CA . ARG B 1 55 ? -16.703 2.018 6.277 1 87.75 55 ARG B CA 1
ATOM 2930 C C . ARG B 1 55 ? -15.594 3.027 6.004 1 87.75 55 ARG B C 1
ATOM 2932 O O . ARG B 1 55 ? -15.625 4.148 6.52 1 87.75 55 ARG B O 1
ATOM 2939 N N . LEU B 1 56 ? -14.625 2.594 5.375 1 88.38 56 LEU B N 1
ATOM 2940 C CA . LEU B 1 56 ? -13.547 3.441 4.879 1 88.38 56 LEU B CA 1
ATOM 2941 C C . LEU B 1 56 ? -13.484 3.412 3.355 1 88.38 56 LEU B C 1
ATOM 2943 O O . LEU B 1 56 ? -13.406 2.338 2.756 1 88.38 56 LEU B O 1
ATOM 2947 N N . GLN B 1 57 ? -13.562 4.555 2.77 1 87.75 57 GLN B N 1
ATOM 2948 C CA . GLN B 1 57 ? -13.531 4.637 1.313 1 87.75 57 GLN B CA 1
ATOM 2949 C C . GLN B 1 57 ? -12.117 4.871 0.805 1 87.75 57 GLN B C 1
ATOM 2951 O O . GLN B 1 57 ? -11.43 5.793 1.262 1 87.75 57 GLN B O 1
ATOM 2956 N N . LEU B 1 58 ? -11.648 4.105 -0.073 1 91.75 58 LEU B N 1
ATOM 2957 C CA . LEU B 1 58 ? -10.383 4.234 -0.778 1 91.75 58 LEU B CA 1
ATOM 2958 C C . LEU B 1 58 ? -10.602 4.297 -2.285 1 91.75 58 LEU B C 1
ATOM 2960 O O . LEU B 1 58 ? -10.641 3.26 -2.955 1 91.75 58 LEU B O 1
ATOM 2964 N N . GLY B 1 59 ? -10.648 5.496 -2.893 1 88.31 59 GLY B N 1
ATOM 2965 C CA . GLY B 1 59 ? -11.078 5.574 -4.281 1 88.31 59 GLY B CA 1
ATOM 2966 C C . GLY B 1 59 ? -12.406 4.887 -4.535 1 88.31 59 GLY B C 1
ATOM 2967 O O . GLY B 1 59 ? -13.391 5.168 -3.855 1 88.31 59 GLY B O 1
ATOM 2968 N N . ASP B 1 60 ? -12.406 3.918 -5.5 1 87.38 60 ASP B N 1
ATOM 2969 C CA . ASP B 1 60 ? -13.633 3.193 -5.828 1 87.38 60 ASP B CA 1
ATOM 2970 C C . ASP B 1 60 ? -13.781 1.944 -4.961 1 87.38 60 ASP B C 1
ATOM 2972 O O . ASP B 1 60 ? -14.805 1.258 -5.02 1 87.38 60 ASP B O 1
ATOM 2976 N N . VAL B 1 61 ? -12.82 1.717 -4.133 1 92.56 61 VAL B N 1
ATOM 2977 C CA . VAL B 1 61 ? -12.812 0.536 -3.277 1 92.56 61 VAL B CA 1
ATOM 2978 C C . VAL B 1 61 ? -13.273 0.912 -1.871 1 92.56 61 VAL B C 1
ATOM 2980 O O . VAL B 1 61 ? -12.898 1.965 -1.35 1 92.56 61 VAL B O 1
ATOM 2983 N N . ALA B 1 62 ? -14.094 0.136 -1.32 1 91.25 62 ALA B N 1
ATOM 2984 C CA . ALA B 1 62 ? -14.539 0.354 0.054 1 91.25 62 ALA B CA 1
ATOM 2985 C C . ALA B 1 62 ? -14.023 -0.747 0.977 1 91.25 62 ALA B C 1
ATOM 2987 O O . ALA B 1 62 ? -13.992 -1.919 0.595 1 91.25 62 ALA B O 1
ATOM 2988 N N . ILE B 1 63 ? -13.562 -0.366 2.094 1 93.69 63 ILE B N 1
ATOM 2989 C CA . ILE B 1 63 ? -13.211 -1.28 3.174 1 93.69 63 ILE B CA 1
ATOM 2990 C C . ILE B 1 63 ? -14.258 -1.208 4.281 1 93.69 63 ILE B C 1
ATOM 2992 O O . ILE B 1 63 ? -14.406 -0.175 4.938 1 93.69 63 ILE B O 1
ATOM 2996 N N . VAL B 1 64 ? -14.945 -2.293 4.469 1 92 64 VAL B N 1
ATOM 2997 C CA . VAL B 1 64 ? -16 -2.336 5.473 1 92 64 VAL B CA 1
ATOM 2998 C C . VAL B 1 64 ? -15.562 -3.197 6.652 1 92 64 VAL B C 1
ATOM 3000 O O . VAL B 1 64 ? -15.141 -4.34 6.473 1 92 64 VAL B O 1
ATOM 3003 N N . MET B 1 65 ? -15.57 -2.666 7.809 1 92.56 65 MET B N 1
ATOM 3004 C CA . MET B 1 65 ? -15.359 -3.412 9.047 1 92.56 65 MET B CA 1
ATOM 3005 C C . MET B 1 65 ? -16.672 -3.693 9.75 1 92.56 65 MET B C 1
ATOM 3007 O O . MET B 1 65 ? -17.5 -2.793 9.906 1 92.56 65 MET B O 1
ATOM 3011 N N . SER B 1 66 ? -16.891 -4.902 10.062 1 92 66 SER B N 1
ATOM 3012 C CA . SER B 1 66 ? -18.141 -5.27 10.695 1 92 66 SER B CA 1
ATOM 3013 C C . SER B 1 66 ? -17.922 -6.281 11.82 1 92 66 SER B C 1
ATOM 3015 O O . SER B 1 66 ? -16.875 -6.934 11.875 1 92 66 SER B O 1
ATOM 3017 N N . GLY B 1 67 ? -18.922 -6.371 12.664 1 92.81 67 GLY B N 1
ATOM 3018 C CA . GLY B 1 67 ? -18.938 -7.328 13.758 1 92.81 67 GLY B CA 1
ATOM 3019 C C . GLY B 1 67 ? -20.328 -7.672 14.242 1 92.81 67 GLY B C 1
ATOM 3020 O O . GLY B 1 67 ? -21.25 -6.855 14.133 1 92.81 67 GLY B O 1
ATOM 3021 N N . TYR B 1 68 ? -20.453 -8.891 14.695 1 93 68 TYR B N 1
ATOM 3022 C CA . TYR B 1 68 ? -21.688 -9.414 15.281 1 93 68 TYR B CA 1
ATOM 3023 C C . TYR B 1 68 ? -21.422 -9.992 16.672 1 93 68 TYR B C 1
ATOM 3025 O O . TYR B 1 68 ? -20.438 -10.688 16.875 1 93 68 TYR B O 1
ATOM 3033 N N . ARG B 1 69 ? -22.25 -9.688 17.547 1 93.81 69 ARG B N 1
ATOM 3034 C CA . ARG B 1 69 ? -22.156 -10.297 18.859 1 93.81 69 ARG B CA 1
ATOM 3035 C C . ARG B 1 69 ? -22.719 -11.711 18.859 1 93.81 69 ARG B C 1
ATOM 3037 O O . ARG B 1 69 ? -22.109 -12.641 19.391 1 93.81 69 ARG B O 1
ATOM 3044 N N . ALA B 1 70 ? -23.906 -11.906 18.234 1 94.94 70 ALA B N 1
ATOM 3045 C CA . ALA B 1 70 ? -24.547 -13.211 18.141 1 94.94 70 ALA B CA 1
ATOM 3046 C C . ALA B 1 70 ? -24.016 -14.008 16.953 1 94.94 70 ALA B C 1
ATOM 3048 O O . ALA B 1 70 ? -23.5 -13.422 15.992 1 94.94 70 ALA B O 1
ATOM 3049 N N . GLU B 1 71 ? -24.094 -15.297 17.062 1 95.75 71 GLU B N 1
ATOM 3050 C CA . GLU B 1 71 ? -23.906 -16.125 15.867 1 95.75 71 GLU B CA 1
ATOM 3051 C C . GLU B 1 71 ? -24.984 -15.859 14.836 1 95.75 71 GLU B C 1
ATOM 3053 O O . GLU B 1 71 ? -26.172 -15.742 15.18 1 95.75 71 GLU B O 1
ATOM 3058 N N . ILE B 1 72 ? -24.516 -15.75 13.594 1 94.88 72 ILE B N 1
ATOM 3059 C CA . ILE B 1 72 ? -25.516 -15.391 12.594 1 94.88 72 ILE B CA 1
ATOM 3060 C C . ILE B 1 72 ? -25.281 -16.203 11.32 1 94.88 72 ILE B C 1
ATOM 3062 O O . ILE B 1 72 ? -24.188 -16.734 11.109 1 94.88 72 ILE B O 1
ATOM 3066 N N . ARG B 1 73 ? -26.297 -16.281 10.531 1 94.75 73 ARG B N 1
ATOM 3067 C CA . ARG B 1 73 ? -26.25 -16.719 9.141 1 94.75 73 ARG B CA 1
ATOM 3068 C C . ARG B 1 73 ? -26.703 -15.602 8.203 1 94.75 73 ARG B C 1
ATOM 3070 O O . ARG B 1 73 ? -27.719 -14.945 8.453 1 94.75 73 ARG B O 1
ATOM 3077 N N . ALA B 1 74 ? -25.875 -15.32 7.273 1 91 74 ALA B N 1
ATOM 3078 C CA . ALA B 1 74 ? -26.203 -14.289 6.289 1 91 74 ALA B CA 1
ATOM 3079 C C . ALA B 1 74 ? -26.219 -14.859 4.875 1 91 74 ALA B C 1
ATOM 3081 O O . ALA B 1 74 ? -25.438 -15.766 4.559 1 91 74 ALA B O 1
ATOM 3082 N N . HIS B 1 75 ? -27.156 -14.352 4.074 1 87.56 75 HIS B N 1
ATOM 3083 C CA . HIS B 1 75 ? -27.281 -14.812 2.695 1 87.56 75 HIS B CA 1
ATOM 3084 C C . HIS B 1 75 ? -27.547 -13.648 1.75 1 87.56 75 HIS B C 1
ATOM 3086 O O . HIS B 1 75 ? -28.391 -12.789 2.037 1 87.56 75 HIS B O 1
ATOM 3092 N N . SER B 1 76 ? -26.688 -13.586 0.825 1 80 76 SER B N 1
ATOM 3093 C CA . SER B 1 76 ? -26.969 -12.656 -0.266 1 80 76 SER B CA 1
ATOM 3094 C C . SER B 1 76 ? -27.594 -13.375 -1.459 1 80 76 SER B C 1
ATOM 3096 O O . SER B 1 76 ? -27 -14.297 -2.016 1 80 76 SER B O 1
ATOM 3098 N N . ALA B 1 77 ? -28.891 -13.156 -1.649 1 64.94 77 ALA B N 1
ATOM 3099 C CA . ALA B 1 77 ? -29.625 -13.852 -2.713 1 64.94 77 ALA B CA 1
ATOM 3100 C C . ALA B 1 77 ? -29.344 -13.211 -4.07 1 64.94 77 ALA B C 1
ATOM 3102 O O . ALA B 1 77 ? -29.531 -13.844 -5.109 1 64.94 77 ALA B O 1
ATOM 3103 N N . HIS B 1 78 ? -29 -11.953 -4.043 1 63.66 78 HIS B N 1
ATOM 3104 C CA . HIS B 1 78 ? -28.969 -11.258 -5.32 1 63.66 78 HIS B CA 1
ATOM 3105 C C . HIS B 1 78 ? -27.531 -11.039 -5.793 1 63.66 78 HIS B C 1
ATOM 3107 O O . HIS B 1 78 ? -26.609 -10.969 -4.98 1 63.66 78 HIS B O 1
ATOM 3113 N N . VAL B 1 79 ? -27.516 -11.125 -7.086 1 60.06 79 VAL B N 1
ATOM 3114 C CA . VAL B 1 79 ? -26.328 -10.812 -7.867 1 60.06 79 VAL B CA 1
ATOM 3115 C C . VAL B 1 79 ? -25.781 -9.445 -7.457 1 60.06 79 VAL B C 1
ATOM 3117 O O . VAL B 1 79 ? -26.547 -8.477 -7.352 1 60.06 79 VAL B O 1
ATOM 3120 N N . THR B 1 80 ? -24.656 -9.547 -6.859 1 69.75 80 THR B N 1
ATOM 3121 C CA . THR B 1 80 ? -24.031 -8.266 -6.555 1 69.75 80 THR B CA 1
ATOM 3122 C C . THR B 1 80 ? -23.109 -7.832 -7.691 1 69.75 80 THR B C 1
ATOM 3124 O O . THR B 1 80 ? -22.562 -8.672 -8.406 1 69.75 80 THR B O 1
ATOM 3127 N N . GLN B 1 81 ? -23.188 -6.578 -7.992 1 80.94 81 GLN B N 1
ATOM 3128 C CA . GLN B 1 81 ? -22.266 -6.008 -8.977 1 80.94 81 GLN B CA 1
ATOM 3129 C C . GLN B 1 81 ? -20.953 -5.578 -8.32 1 80.94 81 GLN B C 1
ATOM 3131 O O . GLN B 1 81 ? -20.391 -4.543 -8.68 1 80.94 81 GLN B O 1
ATOM 3136 N N . ARG B 1 82 ? -20.656 -6.426 -7.207 1 88.19 82 ARG B N 1
ATOM 3137 C CA . ARG B 1 82 ? -19.422 -6.109 -6.504 1 88.19 82 ARG B CA 1
ATOM 3138 C C . ARG B 1 82 ? -18.625 -7.375 -6.199 1 88.19 82 ARG B C 1
ATOM 3140 O O . ARG B 1 82 ? -19.203 -8.438 -5.957 1 88.19 82 ARG B O 1
ATOM 3147 N N . PHE B 1 83 ? -17.391 -7.258 -6.316 1 90.19 83 PHE B N 1
ATOM 3148 C CA . PHE B 1 83 ? -16.438 -8.227 -5.781 1 90.19 83 PHE B CA 1
ATOM 3149 C C . PHE B 1 83 ? -16.219 -8.008 -4.293 1 90.19 83 PHE B C 1
ATOM 3151 O O . PHE B 1 83 ? -16.047 -6.871 -3.848 1 90.19 83 PHE B O 1
ATOM 3158 N N . GLY B 1 84 ? -16.266 -9.07 -3.533 1 92.12 84 GLY B N 1
ATOM 3159 C CA . GLY B 1 84 ? -16.016 -8.977 -2.104 1 92.12 84 GLY B CA 1
ATOM 3160 C C . GLY B 1 84 ? -14.914 -9.898 -1.633 1 92.12 84 GLY B C 1
ATOM 3161 O O . GLY B 1 84 ? -14.875 -11.078 -2.008 1 92.12 84 GLY B O 1
ATOM 3162 N N . LEU B 1 85 ? -13.969 -9.398 -0.915 1 95.06 85 LEU B N 1
ATOM 3163 C CA . LEU B 1 85 ? -12.977 -10.188 -0.194 1 95.06 85 LEU B CA 1
ATOM 3164 C C . LEU B 1 85 ? -13.188 -10.086 1.312 1 95.06 85 LEU B C 1
ATOM 3166 O O . LEU B 1 85 ? -13.133 -8.992 1.878 1 95.06 85 LEU B O 1
ATOM 3170 N N . VAL B 1 86 ? -13.453 -11.172 1.957 1 95.62 86 VAL B N 1
ATOM 3171 C CA . VAL B 1 86 ? -13.781 -11.211 3.379 1 95.62 86 VAL B CA 1
ATOM 3172 C C . VAL B 1 86 ? -12.594 -11.766 4.164 1 95.62 86 VAL B C 1
ATOM 3174 O O . VAL B 1 86 ? -12.125 -12.875 3.889 1 95.62 86 VAL B O 1
ATOM 3177 N N . VAL B 1 87 ? -12.148 -11.062 5.16 1 96.94 87 VAL B N 1
ATOM 3178 C CA . VAL B 1 87 ? -11.039 -11.422 6.035 1 96.94 87 VAL B CA 1
ATOM 3179 C C . VAL B 1 87 ? -11.516 -11.438 7.488 1 96.94 87 VAL B C 1
ATOM 3181 O O . VAL B 1 87 ? -11.789 -10.391 8.07 1 96.94 87 VAL B O 1
ATOM 3184 N N . PRO B 1 88 ? -11.531 -12.594 8.094 1 97 88 PRO B N 1
ATOM 3185 C CA . PRO B 1 88 ? -11.891 -12.633 9.516 1 97 88 PRO B CA 1
ATOM 3186 C C . PRO B 1 88 ? -10.789 -12.094 10.422 1 97 88 PRO B C 1
ATOM 3188 O O . PRO B 1 88 ? -9.602 -12.344 10.172 1 97 88 PRO B O 1
ATOM 3191 N N . VAL B 1 89 ? -11.164 -11.328 11.414 1 95.31 89 VAL B N 1
ATOM 3192 C CA . VAL B 1 89 ? -10.211 -10.773 12.359 1 95.31 89 VAL B CA 1
ATOM 3193 C C . VAL B 1 89 ? -10.367 -11.461 13.719 1 95.31 89 VAL B C 1
ATOM 3195 O O . VAL B 1 89 ? -9.375 -11.758 14.383 1 95.31 89 VAL B O 1
ATOM 3198 N N . ARG B 1 90 ? -11.578 -11.602 14.109 1 94.94 90 ARG B N 1
ATOM 3199 C CA . ARG B 1 90 ? -11.922 -12.32 15.328 1 94.94 90 ARG B CA 1
ATOM 3200 C C . ARG B 1 90 ? -13.047 -13.32 15.078 1 94.94 90 ARG B C 1
ATOM 3202 O O . ARG B 1 90 ? -14 -13.023 14.344 1 94.94 90 ARG B O 1
ATOM 3209 N N . LYS B 1 91 ? -12.844 -14.344 15.68 1 91 91 LYS B N 1
ATOM 3210 C CA . LYS B 1 91 ? -13.789 -15.445 15.484 1 91 91 LYS B CA 1
ATOM 3211 C C . LYS B 1 91 ? -13.961 -15.758 14.008 1 91 91 LYS B C 1
ATOM 3213 O O . LYS B 1 91 ? -13.664 -14.93 13.148 1 91 91 LYS B O 1
ATOM 3218 N N . GLY B 1 92 ? -14.211 -17.016 13.719 1 93.31 92 GLY B N 1
ATOM 3219 C CA . GLY B 1 92 ? -14.305 -17.453 12.336 1 93.31 92 GLY B CA 1
ATOM 3220 C C . GLY B 1 92 ? -15.719 -17.844 11.922 1 93.31 92 GLY B C 1
ATOM 3221 O O . GLY B 1 92 ? -16.688 -17.297 12.453 1 93.31 92 GLY B O 1
ATOM 3222 N N . GLY B 1 93 ? -15.742 -18.5 10.844 1 96.62 93 GLY B N 1
ATOM 3223 C CA . GLY B 1 93 ? -16.969 -19 10.227 1 96.62 93 GLY B CA 1
ATOM 3224 C C . GLY B 1 93 ? -16.734 -19.719 8.914 1 96.62 93 GLY B C 1
ATOM 3225 O O . GLY B 1 93 ? -15.75 -20.453 8.773 1 96.62 93 GLY B O 1
ATOM 3226 N N . GLU B 1 94 ? -17.734 -19.594 8.133 1 96.94 94 GLU B N 1
ATOM 3227 C CA . GLU B 1 94 ? -17.625 -20.219 6.812 1 96.94 94 GLU B CA 1
ATOM 3228 C C . GLU B 1 94 ? -18.438 -19.453 5.781 1 96.94 94 GLU B C 1
ATOM 3230 O O . GLU B 1 94 ? -19.438 -18.812 6.121 1 96.94 94 GLU B O 1
ATOM 3235 N N . SER B 1 95 ? -17.922 -19.5 4.633 1 94.88 95 SER B N 1
ATOM 3236 C CA . SER B 1 95 ? -18.641 -18.969 3.477 1 94.88 95 SER B CA 1
ATOM 3237 C C . SER B 1 95 ? -19.062 -20.094 2.535 1 94.88 95 SER B C 1
ATOM 3239 O O . SER B 1 95 ? -18.344 -21.078 2.367 1 94.88 95 SER B O 1
ATOM 3241 N N . GLN B 1 96 ? -20.219 -19.969 2.018 1 91.88 96 GLN B N 1
ATOM 3242 C CA . GLN B 1 96 ? -20.734 -20.922 1.039 1 91.88 96 GLN B CA 1
ATOM 3243 C C . GLN B 1 96 ? -21.109 -20.219 -0.262 1 91.88 96 GLN B C 1
ATOM 3245 O O . GLN B 1 96 ? -21.891 -19.266 -0.256 1 91.88 96 GLN B O 1
ATOM 3250 N N . GLN B 1 97 ? -20.484 -20.672 -1.311 1 87.38 97 GLN B N 1
ATOM 3251 C CA . GLN B 1 97 ? -20.766 -20.109 -2.629 1 87.38 97 GLN B CA 1
ATOM 3252 C C . GLN B 1 97 ? -20.734 -21.203 -3.701 1 87.38 97 GLN B C 1
ATOM 3254 O O . GLN B 1 97 ? -19.75 -21.938 -3.822 1 87.38 97 GLN B O 1
ATOM 3259 N N . SER B 1 98 ? -21.766 -21.203 -4.504 1 79.75 98 SER B N 1
ATOM 3260 C CA . SER B 1 98 ? -21.859 -22.109 -5.637 1 79.75 98 SER B CA 1
ATOM 3261 C C . SER B 1 98 ? -21.453 -23.531 -5.246 1 79.75 98 SER B C 1
ATOM 3263 O O . SER B 1 98 ? -20.641 -24.156 -5.93 1 79.75 98 SER B O 1
ATOM 3265 N N . GLY B 1 99 ? -21.875 -23.953 -4.16 1 82.31 99 GLY B N 1
ATOM 3266 C CA . GLY B 1 99 ? -21.641 -25.328 -3.721 1 82.31 99 GLY B CA 1
ATOM 3267 C C . GLY B 1 99 ? -20.281 -25.516 -3.049 1 82.31 99 GLY B C 1
ATOM 3268 O O . GLY B 1 99 ? -19.969 -26.594 -2.568 1 82.31 99 GLY B O 1
ATOM 3269 N N . THR B 1 100 ? -19.484 -24.531 -3.008 1 87.69 100 THR B N 1
ATOM 3270 C CA . THR B 1 100 ? -18.172 -24.594 -2.375 1 87.69 100 THR B CA 1
ATOM 3271 C C . THR B 1 100 ? -18.188 -23.891 -1.024 1 87.69 100 THR B C 1
ATOM 3273 O O . THR B 1 100 ? -18.812 -22.844 -0.873 1 87.69 100 THR B O 1
ATOM 3276 N N . THR B 1 101 ? -17.516 -24.547 -0.107 1 92.5 101 THR B N 1
ATOM 3277 C CA . THR B 1 101 ? -17.406 -23.938 1.219 1 92.5 101 THR B CA 1
ATOM 3278 C C . THR B 1 101 ? -15.969 -23.484 1.473 1 92.5 101 THR B C 1
ATOM 3280 O O . THR B 1 101 ? -15.016 -24.188 1.17 1 92.5 101 THR B O 1
ATOM 3283 N N . ALA B 1 102 ? -15.852 -22.312 1.948 1 95.38 102 ALA B N 1
ATOM 3284 C CA . ALA B 1 102 ? -14.555 -21.75 2.32 1 95.38 102 ALA B CA 1
ATOM 3285 C C . ALA B 1 102 ? -14.516 -21.391 3.805 1 95.38 102 ALA B C 1
ATOM 3287 O O . ALA B 1 102 ? -15.367 -20.641 4.289 1 95.38 102 ALA B O 1
ATOM 3288 N N . PRO B 1 103 ? -13.555 -21.875 4.492 1 96.69 103 PRO B N 1
ATOM 3289 C CA . PRO B 1 103 ? -13.438 -21.516 5.906 1 96.69 103 PRO B CA 1
ATOM 3290 C C . PRO B 1 103 ? -12.938 -20.094 6.109 1 96.69 103 PRO B C 1
ATOM 3292 O O . PRO B 1 103 ? -12.094 -19.609 5.352 1 96.69 103 PRO B O 1
ATOM 3295 N N . LEU B 1 104 ? -13.531 -19.469 7.062 1 97.75 104 LEU B N 1
ATOM 3296 C CA . LEU B 1 104 ? -13.031 -18.203 7.562 1 97.75 104 LEU B CA 1
ATOM 3297 C C . LEU B 1 104 ? -12.305 -18.375 8.891 1 97.75 104 LEU B C 1
ATOM 3299 O O . LEU B 1 104 ? -12.938 -18.578 9.93 1 97.75 104 LEU B O 1
ATOM 3303 N N . VAL B 1 105 ? -11 -18.281 8.844 1 97.69 105 VAL B N 1
ATOM 3304 C CA . VAL B 1 105 ? -10.164 -18.469 10.031 1 97.69 105 VAL B CA 1
ATOM 3305 C C . VAL B 1 105 ? -9.234 -17.266 10.203 1 97.69 105 VAL B C 1
ATOM 3307 O O . VAL B 1 105 ? -8.367 -17.016 9.359 1 97.69 105 VAL B O 1
ATOM 3310 N N . PRO B 1 106 ? -9.391 -16.547 11.336 1 95.94 106 PRO B N 1
ATOM 3311 C CA . PRO B 1 106 ? -8.531 -15.375 11.547 1 95.94 106 PRO B CA 1
ATOM 3312 C C . PRO B 1 106 ? -7.051 -15.68 11.352 1 95.94 106 PRO B C 1
ATOM 3314 O O . PRO B 1 106 ? -6.539 -16.656 11.914 1 95.94 106 PRO B O 1
ATOM 3317 N N . GLY B 1 107 ? -6.48 -14.867 10.531 1 92.31 107 GLY B N 1
ATOM 3318 C CA . GLY B 1 107 ? -5.047 -14.953 10.305 1 92.31 107 GLY B CA 1
ATOM 3319 C C . GLY B 1 107 ? -4.66 -16.062 9.336 1 92.31 107 GLY B C 1
ATOM 3320 O O . GLY B 1 107 ? -3.492 -16.188 8.961 1 92.31 107 GLY B O 1
ATOM 3321 N N . ARG B 1 108 ? -5.609 -16.844 8.828 1 95.62 108 ARG B N 1
ATOM 3322 C CA . ARG B 1 108 ? -5.234 -18.016 8.039 1 95.62 108 ARG B CA 1
ATOM 3323 C C . ARG B 1 108 ? -5.996 -18.047 6.719 1 95.62 108 ARG B C 1
ATOM 3325 O O . ARG B 1 108 ? -5.402 -18.266 5.66 1 95.62 108 ARG B O 1
ATOM 3332 N N . SER B 1 109 ? -7.27 -17.938 6.812 1 97.06 109 SER B N 1
ATOM 3333 C CA . SER B 1 109 ? -8.039 -18.078 5.586 1 97.06 109 SER B CA 1
ATOM 3334 C C . SER B 1 109 ? -9.219 -17.125 5.551 1 97.06 109 SER B C 1
ATOM 3336 O O . SER B 1 109 ? -9.812 -16.812 6.594 1 97.06 109 SER B O 1
ATOM 3338 N N . GLY B 1 110 ? -9.508 -16.609 4.309 1 97.31 110 GLY B N 1
ATOM 3339 C CA . GLY B 1 110 ? -10.672 -15.789 3.992 1 97.31 110 GLY B CA 1
ATOM 3340 C C . GLY B 1 110 ? -11.477 -16.328 2.82 1 97.31 110 GLY B C 1
ATOM 3341 O O . GLY B 1 110 ? -11.312 -17.484 2.428 1 97.31 110 GLY B O 1
ATOM 3342 N N . ALA B 1 111 ? -12.398 -15.492 2.348 1 96.06 111 ALA B N 1
ATOM 3343 C CA . ALA B 1 111 ? -13.258 -15.914 1.243 1 96.06 111 ALA B CA 1
ATOM 3344 C C . ALA B 1 111 ? -13.492 -14.773 0.264 1 96.06 111 ALA B C 1
ATOM 3346 O O . ALA B 1 111 ? -13.422 -13.602 0.642 1 96.06 111 ALA B O 1
ATOM 3347 N N . ILE B 1 112 ? -13.727 -15.172 -0.942 1 94.19 112 ILE B N 1
ATOM 3348 C CA . ILE B 1 112 ? -14.078 -14.219 -1.993 1 94.19 112 ILE B CA 1
ATOM 3349 C C . ILE B 1 112 ? -15.531 -14.43 -2.412 1 94.19 112 ILE B C 1
ATOM 3351 O O . ILE B 1 112 ? -15.984 -15.57 -2.539 1 94.19 112 ILE B O 1
ATOM 3355 N N . VAL B 1 113 ? -16.172 -13.352 -2.527 1 89.31 113 VAL B N 1
ATOM 3356 C CA . VAL B 1 113 ? -17.484 -13.344 -3.148 1 89.31 113 VAL B CA 1
ATOM 3357 C C . VAL B 1 113 ? -17.391 -12.766 -4.559 1 89.31 113 VAL B C 1
ATOM 3359 O O . VAL B 1 113 ? -17.156 -11.562 -4.723 1 89.31 113 VAL B O 1
ATOM 3362 N N . SER B 1 114 ? -17.516 -13.625 -5.512 1 84.5 114 SER B N 1
ATOM 3363 C CA . SER B 1 114 ? -17.484 -13.172 -6.898 1 84.5 114 SER B CA 1
ATOM 3364 C C . SER B 1 114 ? -18.75 -12.398 -7.262 1 84.5 114 SER B C 1
ATOM 3366 O O . SER B 1 114 ? -19.812 -12.641 -6.695 1 84.5 114 SER B O 1
ATOM 3368 N N . PRO B 1 115 ? -18.5 -11.508 -8.258 1 78.25 115 PRO B N 1
ATOM 3369 C CA . PRO B 1 115 ? -19.703 -10.797 -8.695 1 78.25 115 PRO B CA 1
ATOM 3370 C C . PRO B 1 115 ? -20.75 -11.727 -9.297 1 78.25 115 PRO B C 1
ATOM 3372 O O . PRO B 1 115 ? -20.406 -12.727 -9.93 1 78.25 115 PRO B O 1
ATOM 3375 N N . ASN B 1 116 ? -22 -11.461 -9.109 1 75 116 ASN B N 1
ATOM 3376 C CA . ASN B 1 116 ? -23.156 -12.125 -9.719 1 75 116 ASN B CA 1
ATOM 3377 C C . ASN B 1 116 ? -23.328 -13.547 -9.188 1 75 116 ASN B C 1
ATOM 3379 O O . ASN B 1 116 ? -23.766 -14.43 -9.914 1 75 116 ASN B O 1
ATOM 3383 N N . ALA B 1 117 ? -22.812 -13.883 -8.109 1 75.5 117 ALA B N 1
ATOM 3384 C CA . ALA B 1 117 ? -23.016 -15.195 -7.492 1 75.5 117 ALA B CA 1
ATOM 3385 C C . ALA B 1 117 ? -23.594 -15.055 -6.09 1 75.5 117 ALA B C 1
ATOM 3387 O O . ALA B 1 117 ? -23.188 -14.172 -5.328 1 75.5 117 ALA B O 1
ATOM 3388 N N . PRO B 1 118 ? -24.562 -15.852 -5.871 1 80.44 118 PRO B N 1
ATOM 3389 C CA . PRO B 1 118 ? -25.047 -15.852 -4.492 1 80.44 118 PRO B CA 1
ATOM 3390 C C . PRO B 1 118 ? -24.016 -16.359 -3.498 1 80.44 118 PRO B C 1
ATOM 3392 O O . PRO B 1 118 ? -23.172 -17.203 -3.848 1 80.44 118 PRO B O 1
ATOM 3395 N N . ALA B 1 119 ? -24.047 -15.773 -2.322 1 86.81 119 ALA B N 1
ATOM 3396 C CA . ALA B 1 119 ? -23.094 -16.188 -1.288 1 86.81 119 ALA B CA 1
ATOM 3397 C C . ALA B 1 119 ? -23.766 -16.266 0.076 1 86.81 119 ALA B C 1
ATOM 3399 O O . ALA B 1 119 ? -24.719 -15.516 0.352 1 86.81 119 ALA B O 1
ATOM 3400 N N . GLY B 1 120 ? -23.344 -17.234 0.801 1 90.69 120 GLY B N 1
ATOM 3401 C CA . GLY B 1 120 ? -23.781 -17.391 2.178 1 90.69 120 GLY B CA 1
ATOM 3402 C C . GLY B 1 120 ? -22.641 -17.406 3.176 1 90.69 120 GLY B C 1
ATOM 3403 O O . GLY B 1 120 ? -21.531 -17.797 2.84 1 90.69 120 GLY B O 1
ATOM 3404 N N . PHE B 1 121 ? -23.031 -16.906 4.395 1 93.38 121 PHE B N 1
ATOM 3405 C CA . PHE B 1 121 ? -22.047 -16.891 5.465 1 93.38 121 PHE B CA 1
ATOM 3406 C C . PHE B 1 121 ? -22.641 -17.406 6.77 1 93.38 121 PHE B C 1
ATOM 3408 O O . PHE B 1 121 ? -23.797 -17.125 7.078 1 93.38 121 PHE B O 1
ATOM 3415 N N . THR B 1 122 ? -21.953 -18.156 7.438 1 95.81 122 THR B N 1
ATOM 3416 C CA . THR B 1 122 ? -22.203 -18.453 8.844 1 95.81 122 THR B CA 1
ATOM 3417 C C . THR B 1 122 ? -21.062 -17.938 9.711 1 95.81 122 THR B C 1
ATOM 3419 O O . THR B 1 122 ? -19.906 -18.344 9.555 1 95.81 122 THR B O 1
ATOM 3422 N N . LEU B 1 123 ? -21.406 -17.047 10.625 1 96.12 123 LEU B N 1
ATOM 3423 C CA . LEU B 1 123 ? -20.406 -16.375 11.438 1 96.12 123 LEU B CA 1
ATOM 3424 C C . LEU B 1 123 ? -20.609 -16.656 12.914 1 96.12 123 LEU B C 1
ATOM 3426 O O . LEU B 1 123 ? -21.734 -16.594 13.414 1 96.12 123 LEU B O 1
ATOM 3430 N N . GLY B 1 124 ? -19.531 -16.969 13.562 1 95.25 124 GLY B N 1
ATOM 3431 C CA . GLY B 1 124 ? -19.609 -17.297 14.977 1 95.25 124 GLY B CA 1
ATOM 3432 C C . GLY B 1 124 ? -19.906 -16.094 15.852 1 95.25 124 GLY B C 1
ATOM 3433 O O . GLY B 1 124 ? -19.75 -14.945 15.414 1 95.25 124 GLY B O 1
ATOM 3434 N N . ALA B 1 125 ? -20.344 -16.375 17.109 1 94.81 125 ALA B N 1
ATOM 3435 C CA . ALA B 1 125 ? -20.594 -15.32 18.078 1 94.81 125 ALA B CA 1
ATOM 3436 C C . ALA B 1 125 ? -19.328 -14.539 18.391 1 94.81 125 ALA B C 1
ATOM 3438 O O . ALA B 1 125 ? -18.281 -15.133 18.688 1 94.81 125 ALA B O 1
ATOM 3439 N N . GLY B 1 126 ? -19.453 -13.18 18.297 1 94.31 126 GLY B N 1
ATOM 3440 C CA . GLY B 1 126 ? -18.297 -12.328 18.547 1 94.31 126 GLY B CA 1
ATOM 3441 C C . GLY B 1 126 ? -17.453 -12.094 17.312 1 94.31 126 GLY B C 1
ATOM 3442 O O . GLY B 1 126 ? -16.328 -11.602 17.406 1 94.31 126 GLY B O 1
ATOM 3443 N N . TYR B 1 127 ? -17.984 -12.398 16.188 1 94.94 127 TYR B N 1
ATOM 3444 C CA . TYR B 1 127 ? -17.266 -12.258 14.93 1 94.94 127 TYR B CA 1
ATOM 3445 C C . TYR B 1 127 ? -16.906 -10.797 14.672 1 94.94 127 TYR B C 1
ATOM 3447 O O . TYR B 1 127 ? -17.703 -9.898 14.922 1 94.94 127 TYR B O 1
ATOM 3455 N N . ARG B 1 128 ? -15.719 -10.586 14.203 1 95.5 128 ARG B N 1
ATOM 3456 C CA . ARG B 1 128 ? -15.25 -9.344 13.602 1 95.5 128 ARG B CA 1
ATOM 3457 C C . ARG B 1 128 ? -14.461 -9.617 12.328 1 95.5 128 ARG B C 1
ATOM 3459 O O . ARG B 1 128 ? -13.625 -10.516 12.281 1 95.5 128 ARG B O 1
ATOM 3466 N N . GLY B 1 129 ? -14.805 -8.82 11.312 1 95.5 129 GLY B N 1
ATOM 3467 C CA . GLY B 1 129 ? -14.102 -9.016 10.055 1 95.5 129 GLY B CA 1
ATOM 3468 C C . GLY B 1 129 ? -14 -7.746 9.234 1 95.5 129 GLY B C 1
ATOM 3469 O O . GLY B 1 129 ? -14.578 -6.719 9.586 1 95.5 129 GLY B O 1
ATOM 3470 N N . ILE B 1 130 ? -13.18 -7.855 8.219 1 94.94 130 ILE B N 1
ATOM 3471 C CA . ILE B 1 130 ? -12.992 -6.812 7.219 1 94.94 130 ILE B CA 1
ATOM 3472 C C . ILE B 1 130 ? -13.438 -7.324 5.852 1 94.94 130 ILE B C 1
ATOM 3474 O O . ILE B 1 130 ? -13.156 -8.469 5.484 1 94.94 130 ILE B O 1
ATOM 3478 N N . GLN B 1 131 ? -14.148 -6.535 5.152 1 93.5 131 GLN B N 1
ATOM 3479 C CA . GLN B 1 131 ? -14.539 -6.859 3.783 1 93.5 131 GLN B CA 1
ATOM 3480 C C . GLN B 1 131 ? -14.094 -5.773 2.811 1 93.5 131 GLN B C 1
ATOM 3482 O O . GLN B 1 131 ? -14.359 -4.59 3.031 1 93.5 131 GLN B O 1
ATOM 3487 N N . LEU B 1 132 ? -13.359 -6.164 1.853 1 95.06 132 LEU B N 1
ATOM 3488 C CA . LEU B 1 132 ? -13.078 -5.293 0.715 1 95.06 132 LEU B CA 1
ATOM 3489 C C . LEU B 1 132 ? -14.18 -5.398 -0.332 1 95.06 132 LEU B C 1
ATOM 3491 O O . LEU B 1 132 ? -14.555 -6.5 -0.737 1 95.06 132 LEU B O 1
ATOM 3495 N N . SER B 1 133 ? -14.727 -4.301 -0.741 1 92.94 133 SER B N 1
ATOM 3496 C CA . SER B 1 133 ? -15.797 -4.234 -1.735 1 92.94 133 SER B CA 1
ATOM 3497 C C . SER B 1 133 ? -15.359 -3.436 -2.959 1 92.94 133 SER B C 1
ATOM 3499 O O . SER B 1 133 ? -15.047 -2.25 -2.852 1 92.94 133 SER B O 1
ATOM 3501 N N . ILE B 1 134 ? -15.359 -4.051 -4.102 1 93.31 134 ILE B N 1
ATOM 3502 C CA . ILE B 1 134 ? -14.914 -3.443 -5.352 1 93.31 134 ILE B CA 1
ATOM 3503 C C . ILE B 1 134 ? -16.047 -3.502 -6.379 1 93.31 134 ILE B C 1
ATOM 3505 O O . ILE B 1 134 ? -16.547 -4.582 -6.699 1 93.31 134 ILE B O 1
ATOM 3509 N N . PRO B 1 135 ? -16.469 -2.354 -6.906 1 90.06 135 PRO B N 1
ATOM 3510 C CA . PRO B 1 135 ? -17.469 -2.412 -7.977 1 90.06 135 PRO B CA 1
ATOM 3511 C C . PRO B 1 135 ? -17.016 -3.266 -9.156 1 90.06 135 PRO B C 1
ATOM 3513 O O . PRO B 1 135 ? -15.844 -3.225 -9.547 1 90.06 135 PRO B O 1
ATOM 3516 N N . LEU B 1 136 ? -17.938 -4.008 -9.711 1 89.62 136 LEU B N 1
ATOM 3517 C CA . LEU B 1 136 ? -17.656 -4.871 -10.852 1 89.62 136 LEU B CA 1
ATOM 3518 C C . LEU B 1 136 ? -17.062 -4.062 -12.008 1 89.62 136 LEU B C 1
ATOM 3520 O O . LEU B 1 136 ? -16.172 -4.531 -12.703 1 89.62 136 LEU B O 1
ATOM 3524 N N . ALA B 1 137 ? -17.594 -2.902 -12.227 1 87.38 137 ALA B N 1
ATOM 3525 C CA . ALA B 1 137 ? -17.109 -2.047 -13.305 1 87.38 137 ALA B CA 1
ATOM 3526 C C . ALA B 1 137 ? -15.625 -1.735 -13.141 1 87.38 137 ALA B C 1
ATOM 3528 O O . ALA B 1 137 ? -14.867 -1.762 -14.109 1 87.38 137 ALA B O 1
ATOM 3529 N N . THR B 1 138 ? -15.227 -1.438 -11.883 1 90.25 138 THR B N 1
ATOM 3530 C CA . THR B 1 138 ? -13.828 -1.146 -11.586 1 90.25 138 THR B CA 1
ATOM 3531 C C . THR B 1 138 ? -12.953 -2.377 -11.812 1 90.25 138 THR B C 1
ATOM 3533 O O . THR B 1 138 ? -11.883 -2.281 -12.414 1 90.25 138 THR B O 1
ATOM 3536 N N . LEU B 1 139 ? -13.375 -3.529 -11.352 1 92 139 LEU B N 1
ATOM 3537 C CA . LEU B 1 139 ? -12.648 -4.781 -11.516 1 92 139 LEU B CA 1
ATOM 3538 C C . LEU B 1 139 ? -12.477 -5.113 -12.992 1 92 139 LEU B C 1
ATOM 3540 O O . LEU B 1 139 ? -11.383 -5.484 -13.43 1 92 139 LEU B O 1
ATOM 3544 N N . ARG B 1 140 ? -13.5 -4.934 -13.773 1 88.5 140 ARG B N 1
ATOM 3545 C CA . ARG B 1 140 ? -13.477 -5.227 -15.203 1 88.5 140 ARG B CA 1
ATOM 3546 C C . ARG B 1 140 ? -12.523 -4.289 -15.938 1 88.5 140 ARG B C 1
ATOM 3548 O O . ARG B 1 140 ? -11.75 -4.723 -16.797 1 88.5 140 ARG B O 1
ATOM 3555 N N . ALA B 1 141 ? -12.656 -3.041 -15.656 1 87.19 141 ALA B N 1
ATOM 3556 C CA . ALA B 1 141 ? -11.789 -2.059 -16.312 1 87.19 141 ALA B CA 1
ATOM 3557 C C . ALA B 1 141 ? -10.32 -2.365 -16.047 1 87.19 141 ALA B C 1
ATOM 3559 O O . ALA B 1 141 ? -9.492 -2.303 -16.953 1 87.19 141 ALA B O 1
ATOM 3560 N N . SER B 1 142 ? -10.031 -2.66 -14.82 1 89.88 142 SER B N 1
ATOM 3561 C CA . SER B 1 142 ? -8.656 -2.994 -14.469 1 89.88 142 SER B CA 1
ATOM 3562 C C . SER B 1 142 ? -8.195 -4.273 -15.164 1 89.88 142 SER B C 1
ATOM 3564 O O . SER B 1 142 ? -7.062 -4.355 -15.633 1 89.88 142 SER B O 1
ATOM 3566 N N . PHE B 1 143 ? -9.031 -5.27 -15.219 1 89.56 143 PHE B N 1
ATOM 3567 C CA . PHE B 1 143 ? -8.711 -6.52 -15.898 1 89.56 143 PHE B CA 1
ATOM 3568 C C . PHE B 1 143 ? -8.406 -6.27 -17.375 1 89.56 143 PHE B C 1
ATOM 3570 O O . PHE B 1 143 ? -7.418 -6.781 -17.906 1 89.56 143 PHE B O 1
ATOM 3577 N N . GLU B 1 144 ? -9.258 -5.496 -17.938 1 82.94 144 GLU B N 1
ATOM 3578 C CA . GLU B 1 144 ? -9.086 -5.199 -19.359 1 82.94 144 GLU B CA 1
ATOM 3579 C C . GLU B 1 144 ? -7.777 -4.461 -19.625 1 82.94 144 GLU B C 1
ATOM 3581 O O . GLU B 1 144 ? -7.086 -4.738 -20.594 1 82.94 144 GLU B O 1
ATOM 3586 N N . ALA B 1 145 ? -7.5 -3.568 -18.781 1 82 145 ALA B N 1
ATOM 3587 C CA . ALA B 1 145 ? -6.254 -2.818 -18.906 1 82 145 ALA B CA 1
ATOM 3588 C C . ALA B 1 145 ? -5.047 -3.742 -18.797 1 82 145 ALA B C 1
ATOM 3590 O O . ALA B 1 145 ? -4.062 -3.582 -19.516 1 82 145 ALA B O 1
ATOM 3591 N N . LEU B 1 146 ? -5.113 -4.68 -17.922 1 82.69 146 LEU B N 1
ATOM 3592 C CA . LEU B 1 146 ? -4.004 -5.598 -17.688 1 82.69 146 LEU B CA 1
ATOM 3593 C C . LEU B 1 146 ? -3.908 -6.633 -18.812 1 82.69 146 LEU B C 1
ATOM 3595 O O . LEU B 1 146 ? -2.809 -6.984 -19.234 1 82.69 146 LEU B O 1
ATOM 3599 N N . ALA B 1 147 ? -5.035 -7.078 -19.172 1 81.38 147 ALA B N 1
ATOM 3600 C CA . ALA B 1 147 ? -5.082 -8.156 -20.156 1 81.38 147 ALA B CA 1
ATOM 3601 C C . ALA B 1 147 ? -4.887 -7.617 -21.562 1 81.38 147 ALA B C 1
ATOM 3603 O O . ALA B 1 147 ? -4.562 -8.375 -22.484 1 81.38 147 ALA B O 1
ATOM 3604 N N . GLY B 1 148 ? -5.09 -6.32 -21.781 1 72.19 148 GLY B N 1
ATOM 3605 C CA . GLY B 1 148 ? -5.004 -5.734 -23.109 1 72.19 148 GLY B CA 1
ATOM 3606 C C . GLY B 1 148 ? -6.148 -6.141 -24.016 1 72.19 148 GLY B C 1
ATOM 3607 O O . GLY B 1 148 ? -6.004 -6.16 -25.234 1 72.19 148 GLY B O 1
ATOM 3608 N N . ALA B 1 149 ? -7.184 -6.734 -23.469 1 66.94 149 ALA B N 1
ATOM 3609 C CA . ALA B 1 149 ? -8.312 -7.172 -24.297 1 66.94 149 ALA B CA 1
ATOM 3610 C C . ALA B 1 149 ? -9.641 -6.777 -23.656 1 66.94 149 ALA B C 1
ATOM 3612 O O . ALA B 1 149 ? -9.797 -6.871 -22.438 1 66.94 149 ALA B O 1
ATOM 3613 N N . SER B 1 150 ? -10.422 -6.168 -24.484 1 64.56 150 SER B N 1
ATOM 3614 C CA . SER B 1 150 ? -11.742 -5.754 -24.047 1 64.56 150 SER B CA 1
ATOM 3615 C C . SER B 1 150 ? -12.781 -6.84 -24.312 1 64.56 150 SER B C 1
ATOM 3617 O O . SER B 1 150 ? -12.555 -7.734 -25.125 1 64.56 150 SER B O 1
ATOM 3619 N N . GLY B 1 151 ? -13.922 -6.727 -23.531 1 61.72 151 GLY B N 1
ATOM 3620 C CA . GLY B 1 151 ? -15.117 -7.492 -23.844 1 61.72 151 GLY B CA 1
ATOM 3621 C C . GLY B 1 151 ? -15.148 -8.852 -23.172 1 61.72 151 GLY B C 1
ATOM 3622 O O . GLY B 1 151 ? -15.977 -9.703 -23.516 1 61.72 151 GLY B O 1
ATOM 3623 N N . ARG B 1 152 ? -14.211 -9.055 -22.328 1 63.72 152 ARG B N 1
ATOM 3624 C CA . ARG B 1 152 ? -14.273 -10.352 -21.672 1 63.72 152 ARG B CA 1
ATOM 3625 C C . ARG B 1 152 ? -15.117 -10.273 -20.391 1 63.72 152 ARG B C 1
ATOM 3627 O O . ARG B 1 152 ? -15.375 -9.188 -19.891 1 63.72 152 ARG B O 1
ATOM 3634 N N . GLY B 1 153 ? -15.781 -11.391 -20.078 1 68 153 GLY B N 1
ATOM 3635 C CA . GLY B 1 153 ? -16.562 -11.477 -18.844 1 68 153 GLY B CA 1
ATOM 3636 C C . GLY B 1 153 ? -15.734 -11.211 -17.609 1 68 153 GLY B C 1
ATOM 3637 O O . GLY B 1 153 ? -14.5 -11.195 -17.656 1 68 153 GLY B O 1
ATOM 3638 N N . ALA B 1 154 ? -16.406 -10.859 -16.594 1 72.38 154 ALA B N 1
ATOM 3639 C CA . ALA B 1 154 ? -15.742 -10.633 -15.312 1 72.38 154 ALA B CA 1
ATOM 3640 C C . ALA B 1 154 ? -15.094 -11.914 -14.797 1 72.38 154 ALA B C 1
ATOM 3642 O O . ALA B 1 154 ? -15.672 -13 -14.906 1 72.38 154 ALA B O 1
ATOM 3643 N N . PRO B 1 155 ? -13.859 -11.875 -14.305 1 82.06 155 PRO B N 1
ATOM 3644 C CA . PRO B 1 155 ? -13.211 -13.055 -13.734 1 82.06 155 PRO B CA 1
ATOM 3645 C C . PRO B 1 155 ? -13.984 -13.641 -12.555 1 82.06 155 PRO B C 1
ATOM 3647 O O . PRO B 1 155 ? -14.586 -12.891 -11.773 1 82.06 155 PRO B O 1
ATOM 3650 N N . CYS B 1 156 ? -14.117 -14.93 -12.547 1 86.38 156 CYS B N 1
ATOM 3651 C CA . CYS B 1 156 ? -14.648 -15.648 -11.398 1 86.38 156 CYS B CA 1
ATOM 3652 C C . CYS B 1 156 ? -13.523 -16.203 -10.531 1 86.38 156 CYS B C 1
ATOM 3654 O O . CYS B 1 156 ? -12.758 -17.062 -10.977 1 86.38 156 CYS B O 1
ATOM 3656 N N . PHE B 1 157 ? -13.469 -15.805 -9.305 1 90.62 157 PHE B N 1
ATOM 3657 C CA . PHE B 1 157 ? -12.352 -16.141 -8.43 1 90.62 157 PHE B CA 1
ATOM 3658 C C . PHE B 1 157 ? -12.633 -17.438 -7.664 1 90.62 157 PHE B C 1
ATOM 3660 O O . PHE B 1 157 ? -13.789 -17.781 -7.434 1 90.62 157 PHE B O 1
ATOM 3667 N N . GLU B 1 158 ? -11.508 -18.125 -7.332 1 89.88 158 GLU B N 1
ATOM 3668 C CA . GLU B 1 158 ? -11.648 -19.188 -6.352 1 89.88 158 GLU B CA 1
ATOM 3669 C C . GLU B 1 158 ? -12.156 -18.656 -5.016 1 89.88 158 GLU B C 1
ATOM 3671 O O . GLU B 1 158 ? -11.711 -17.594 -4.559 1 89.88 158 GLU B O 1
ATOM 3676 N N . VAL B 1 159 ? -13.016 -19.359 -4.391 1 91.38 159 VAL B N 1
ATOM 3677 C CA . VAL B 1 159 ? -13.773 -18.859 -3.248 1 91.38 159 VAL B CA 1
ATOM 3678 C C . VAL B 1 159 ? -12.859 -18.75 -2.031 1 91.38 159 VAL B C 1
ATOM 3680 O O . VAL B 1 159 ? -12.867 -17.734 -1.333 1 91.38 159 VAL B O 1
ATOM 3683 N N . ALA B 1 160 ? -12.078 -19.766 -1.808 1 93.75 160 ALA B N 1
ATOM 3684 C CA . ALA B 1 160 ? -11.211 -19.781 -0.632 1 93.75 160 ALA B CA 1
ATOM 3685 C C . ALA B 1 160 ? -9.898 -19.047 -0.911 1 93.75 160 ALA B C 1
ATOM 3687 O O . ALA B 1 160 ? -9.32 -19.188 -1.987 1 93.75 160 ALA B O 1
ATOM 3688 N N . ILE B 1 161 ? -9.516 -18.266 0.078 1 94.69 161 ILE B N 1
ATOM 3689 C CA . ILE B 1 161 ? -8.258 -17.547 -0.079 1 94.69 161 ILE B CA 1
ATOM 3690 C C . ILE B 1 161 ? -7.332 -17.859 1.096 1 94.69 161 ILE B C 1
ATOM 3692 O O . ILE B 1 161 ? -7.777 -17.938 2.242 1 94.69 161 ILE B O 1
ATOM 3696 N N . ASP B 1 162 ? -6.113 -18.156 0.789 1 95.38 162 ASP B N 1
ATOM 3697 C CA . ASP B 1 162 ? -5.062 -18.297 1.791 1 95.38 162 ASP B CA 1
ATOM 3698 C C . ASP B 1 162 ? -4.5 -16.938 2.199 1 95.38 162 ASP B C 1
ATOM 3700 O O . ASP B 1 162 ? -4.004 -16.188 1.356 1 95.38 162 ASP B O 1
ATOM 3704 N N . LEU B 1 163 ? -4.52 -16.594 3.48 1 95.81 163 LEU B N 1
ATOM 3705 C CA . LEU B 1 163 ? -4.074 -15.289 3.951 1 95.81 163 LEU B CA 1
ATOM 3706 C C . LEU B 1 163 ? -2.654 -15.359 4.496 1 95.81 163 LEU B C 1
ATOM 3708 O O . LEU B 1 163 ? -2.107 -14.352 4.953 1 95.81 163 LEU B O 1
ATOM 3712 N N . THR B 1 164 ? -2.029 -16.469 4.449 1 93.06 164 THR B N 1
ATOM 3713 C CA . THR B 1 164 ? -0.717 -16.656 5.059 1 93.06 164 THR B CA 1
ATOM 3714 C C . THR B 1 164 ? 0.384 -16.578 4.004 1 93.06 164 THR B C 1
ATOM 3716 O O . THR B 1 164 ? 1.552 -16.359 4.336 1 93.06 164 THR B O 1
ATOM 3719 N N . ARG B 1 165 ? 0.011 -16.781 2.799 1 89.56 165 ARG B N 1
ATOM 3720 C CA . ARG B 1 165 ? 1.008 -16.75 1.733 1 89.56 165 ARG B CA 1
ATOM 3721 C C . ARG B 1 165 ? 0.393 -16.281 0.421 1 89.56 165 ARG B C 1
ATOM 3723 O O . ARG B 1 165 ? -0.831 -16.172 0.302 1 89.56 165 ARG B O 1
ATOM 3730 N N . GLY B 1 166 ? 1.256 -15.891 -0.492 1 89.5 166 GLY B N 1
ATOM 3731 C CA . GLY B 1 166 ? 0.831 -15.539 -1.838 1 89.5 166 GLY B CA 1
ATOM 3732 C C . GLY B 1 166 ? 0.018 -14.258 -1.892 1 89.5 166 GLY B C 1
ATOM 3733 O O . GLY B 1 166 ? 0.263 -13.328 -1.119 1 89.5 166 GLY B O 1
ATOM 3734 N N . GLY B 1 167 ? -0.878 -14.25 -2.869 1 92.38 167 GLY B N 1
ATOM 3735 C CA . GLY B 1 167 ? -1.651 -13.047 -3.133 1 92.38 167 GLY B CA 1
ATOM 3736 C C . GLY B 1 167 ? -2.527 -12.633 -1.967 1 92.38 167 GLY B C 1
ATOM 3737 O O . GLY B 1 167 ? -2.676 -11.438 -1.687 1 92.38 167 GLY B O 1
ATOM 3738 N N . GLY B 1 168 ? -3.135 -13.641 -1.354 1 95.44 168 GLY B N 1
ATOM 3739 C CA . GLY B 1 168 ? -3.963 -13.32 -0.203 1 95.44 168 GLY B CA 1
ATOM 3740 C C . GLY B 1 168 ? -3.203 -12.602 0.895 1 95.44 168 GLY B C 1
ATOM 3741 O O . GLY B 1 168 ? -3.699 -11.625 1.465 1 95.44 168 GLY B O 1
ATOM 3742 N N . ALA B 1 169 ? -2.023 -13.078 1.131 1 95.75 169 ALA B N 1
ATOM 3743 C CA . ALA B 1 169 ? -1.185 -12.438 2.141 1 95.75 169 ALA B CA 1
ATOM 3744 C C . ALA B 1 169 ? -0.75 -11.047 1.689 1 95.75 169 ALA B C 1
ATOM 3746 O O . ALA B 1 169 ? -0.676 -10.117 2.5 1 95.75 169 ALA B O 1
ATOM 3747 N N . SER B 1 170 ? -0.403 -10.898 0.421 1 95.88 170 SER B N 1
ATOM 3748 C CA . SER B 1 170 ? 0.014 -9.609 -0.124 1 95.88 170 SER B CA 1
ATOM 3749 C C . SER B 1 170 ? -1.091 -8.57 0.015 1 95.88 170 SER B C 1
ATOM 3751 O O . SER B 1 170 ? -0.842 -7.449 0.47 1 95.88 170 SER B O 1
ATOM 3753 N N . VAL B 1 171 ? -2.27 -8.938 -0.36 1 96.38 171 VAL B N 1
ATOM 3754 C CA . VAL B 1 171 ? -3.41 -8.039 -0.275 1 96.38 171 VAL B CA 1
ATOM 3755 C C . VAL B 1 171 ? -3.672 -7.672 1.185 1 96.38 171 VAL B C 1
ATOM 3757 O O . VAL B 1 171 ? -3.932 -6.508 1.503 1 96.38 171 VAL B O 1
ATOM 3760 N N . LEU B 1 172 ? -3.586 -8.641 2.047 1 95.69 172 LEU B N 1
ATOM 3761 C CA . LEU B 1 172 ? -3.797 -8.398 3.469 1 95.69 172 LEU B CA 1
ATOM 3762 C C . LEU B 1 172 ? -2.775 -7.398 4.004 1 95.69 172 LEU B C 1
ATOM 3764 O O . LEU B 1 172 ? -3.111 -6.535 4.816 1 95.69 172 LEU B O 1
ATOM 3768 N N . ARG B 1 173 ? -1.545 -7.52 3.607 1 94.88 173 ARG B N 1
ATOM 3769 C CA . ARG B 1 173 ? -0.506 -6.598 4.051 1 94.88 173 ARG B CA 1
ATOM 3770 C C . ARG B 1 173 ? -0.835 -5.164 3.641 1 94.88 173 ARG B C 1
ATOM 3772 O O . ARG B 1 173 ? -0.674 -4.234 4.434 1 94.88 173 ARG B O 1
ATOM 3779 N N . LEU B 1 174 ? -1.302 -4.973 2.424 1 94.56 174 LEU B N 1
ATOM 3780 C CA . LEU B 1 174 ? -1.694 -3.648 1.959 1 94.56 174 LEU B CA 1
ATOM 3781 C C . LEU B 1 174 ? -2.875 -3.117 2.766 1 94.56 174 LEU B C 1
ATOM 3783 O O . LEU B 1 174 ? -2.861 -1.968 3.211 1 94.56 174 LEU B O 1
ATOM 3787 N N . LEU B 1 175 ? -3.85 -3.939 2.965 1 93.81 175 LEU B N 1
ATOM 3788 C CA . LEU B 1 175 ? -5.031 -3.549 3.729 1 93.81 175 LEU B CA 1
ATOM 3789 C C . LEU B 1 175 ? -4.645 -3.121 5.141 1 93.81 175 LEU B C 1
ATOM 3791 O O . LEU B 1 175 ? -5.125 -2.1 5.637 1 93.81 175 LEU B O 1
ATOM 3795 N N . ARG B 1 176 ? -3.814 -3.855 5.75 1 93.31 176 ARG B N 1
ATOM 3796 C CA . ARG B 1 176 ? -3.369 -3.539 7.105 1 93.31 176 ARG B CA 1
ATOM 3797 C C . ARG B 1 176 ? -2.639 -2.201 7.141 1 93.31 176 ARG B C 1
ATOM 3799 O O . ARG B 1 176 ? -2.803 -1.423 8.086 1 93.31 176 ARG B O 1
ATOM 3806 N N . SER B 1 177 ? -1.805 -1.989 6.133 1 93.5 177 SER B N 1
ATOM 3807 C CA . SER B 1 177 ? -1.083 -0.722 6.09 1 93.5 177 SER B CA 1
ATOM 3808 C C . SER B 1 177 ? -2.045 0.462 6.09 1 93.5 177 SER B C 1
ATOM 3810 O O . SER B 1 177 ? -1.814 1.454 6.785 1 93.5 177 SER B O 1
ATOM 3812 N N . VAL B 1 178 ? -3.115 0.37 5.367 1 93.5 178 VAL B N 1
ATOM 3813 C CA . VAL B 1 178 ? -4.105 1.438 5.285 1 93.5 178 VAL B CA 1
ATOM 3814 C C . VAL B 1 178 ? -4.82 1.584 6.625 1 93.5 178 VAL B C 1
ATOM 3816 O O . VAL B 1 178 ? -4.926 2.689 7.164 1 93.5 178 VAL B O 1
ATOM 3819 N N . LEU B 1 179 ? -5.262 0.476 7.145 1 92.38 179 LEU B N 1
ATOM 3820 C CA . LEU B 1 179 ? -6.043 0.52 8.375 1 92.38 179 LEU B CA 1
ATOM 3821 C C . LEU B 1 179 ? -5.195 1.011 9.539 1 92.38 179 LEU B C 1
ATOM 3823 O O . LEU B 1 179 ? -5.656 1.809 10.359 1 92.38 179 LEU B O 1
ATOM 3827 N N . ASP B 1 180 ? -3.984 0.548 9.602 1 92.19 180 ASP B N 1
ATOM 3828 C CA . ASP B 1 180 ? -3.078 1.005 10.648 1 92.19 180 ASP B CA 1
ATOM 3829 C C . ASP B 1 180 ? -2.799 2.5 10.523 1 92.19 180 ASP B C 1
ATOM 3831 O O . ASP B 1 180 ? -2.65 3.197 11.531 1 92.19 180 ASP B O 1
ATOM 3835 N N . ASP B 1 181 ? -2.688 2.908 9.305 1 91.75 181 ASP B N 1
ATOM 3836 C CA . ASP B 1 181 ? -2.449 4.328 9.07 1 91.75 181 ASP B CA 1
ATOM 3837 C C . ASP B 1 181 ? -3.607 5.176 9.594 1 91.75 181 ASP B C 1
ATOM 3839 O O . ASP B 1 181 ? -3.393 6.176 10.281 1 91.75 181 ASP B O 1
ATOM 3843 N N . VAL B 1 182 ? -4.77 4.812 9.297 1 86.5 182 VAL B N 1
ATOM 3844 C CA . VAL B 1 182 ? -5.965 5.535 9.727 1 86.5 182 VAL B CA 1
ATOM 3845 C C . VAL B 1 182 ? -6.086 5.473 11.25 1 86.5 182 VAL B C 1
ATOM 3847 O O . VAL B 1 182 ? -6.422 6.469 11.891 1 86.5 182 VAL B O 1
ATOM 3850 N N . ARG B 1 183 ? -5.77 4.348 11.828 1 86.62 183 ARG B N 1
ATOM 3851 C CA . ARG B 1 183 ? -5.836 4.188 13.273 1 86.62 183 ARG B CA 1
ATOM 3852 C C . ARG B 1 183 ? -4.844 5.105 13.977 1 86.62 183 ARG B C 1
ATOM 3854 O O . ARG B 1 183 ? -5.102 5.582 15.078 1 86.62 183 ARG B O 1
ATOM 3861 N N . ALA B 1 184 ? -3.785 5.309 13.297 1 86.19 184 ALA B N 1
ATOM 3862 C CA . ALA B 1 184 ? -2.744 6.168 13.852 1 86.19 184 ALA B CA 1
ATOM 3863 C C . ALA B 1 184 ? -3.1 7.641 13.688 1 86.19 184 ALA B C 1
ATOM 3865 O O . ALA B 1 184 ? -2.332 8.523 14.086 1 86.19 184 ALA B O 1
ATOM 3866 N N . GLY B 1 185 ? -4.145 7.902 13.055 1 82.75 185 GLY B N 1
ATOM 3867 C CA . GLY B 1 185 ? -4.633 9.266 12.945 1 82.75 185 GLY B CA 1
ATOM 3868 C C . GLY B 1 185 ? -4.152 9.977 11.695 1 82.75 185 GLY B C 1
ATOM 3869 O O . GLY B 1 185 ? -4.297 11.195 11.57 1 82.75 185 GLY B O 1
ATOM 3870 N N . SER B 1 186 ? -3.551 9.211 10.82 1 84.81 186 SER B N 1
ATOM 3871 C CA . SER B 1 186 ? -3.068 9.812 9.586 1 84.81 186 SER B CA 1
ATOM 3872 C C . SER B 1 186 ? -4.156 9.82 8.516 1 84.81 186 SER B C 1
ATOM 3874 O O . SER B 1 186 ? -4.992 8.914 8.461 1 84.81 186 SER B O 1
ATOM 3876 N N . SER B 1 187 ? -4.105 10.805 7.602 1 84.06 187 SER B N 1
ATOM 3877 C CA . SER B 1 187 ? -5.039 10.875 6.48 1 84.06 187 SER B CA 1
ATOM 3878 C C . SER B 1 187 ? -4.305 10.836 5.145 1 84.06 187 SER B C 1
ATOM 3880 O O . SER B 1 187 ? -4.91 11.031 4.094 1 84.06 187 SER B O 1
ATOM 3882 N N . VAL B 1 188 ? -3.084 10.508 5.219 1 89.5 188 VAL B N 1
ATOM 3883 C CA . VAL B 1 188 ? -2.27 10.586 4.012 1 89.5 188 VAL B CA 1
ATOM 3884 C C . VAL B 1 188 ? -2.711 9.508 3.021 1 89.5 188 VAL B C 1
ATOM 3886 O O . VAL B 1 188 ? -2.963 9.797 1.85 1 89.5 188 VAL B O 1
ATOM 3889 N N . LEU B 1 189 ? -2.873 8.297 3.516 1 92 189 LEU B N 1
ATOM 3890 C CA . LEU B 1 189 ? -3.188 7.195 2.619 1 92 189 LEU B CA 1
ATOM 3891 C C . LEU B 1 189 ? -4.641 7.262 2.16 1 92 189 LEU B C 1
ATOM 3893 O O . LEU B 1 189 ? -5.016 6.617 1.179 1 92 189 LEU B O 1
ATOM 3897 N N . THR B 1 190 ? -5.41 8.047 2.9 1 88.94 190 THR B N 1
ATOM 3898 C CA . THR B 1 190 ? -6.816 8.156 2.521 1 88.94 190 THR B CA 1
ATOM 3899 C C . THR B 1 190 ? -7.074 9.461 1.768 1 88.94 190 THR B C 1
ATOM 3901 O O . THR B 1 190 ? -8.211 9.742 1.38 1 88.94 190 THR B O 1
ATOM 3904 N N . ALA B 1 191 ? -6.039 10.289 1.601 1 87.56 191 ALA B N 1
ATOM 3905 C CA . ALA B 1 191 ? -6.195 11.445 0.723 1 87.56 191 ALA B CA 1
ATOM 3906 C C . ALA B 1 191 ? -6.59 11.016 -0.688 1 87.56 191 ALA B C 1
ATOM 3908 O O . ALA B 1 191 ? -6.035 10.062 -1.228 1 87.56 191 ALA B O 1
ATOM 3909 N N . PRO B 1 192 ? -7.457 11.719 -1.317 1 86.69 192 PRO B N 1
ATOM 3910 C CA . PRO B 1 192 ? -8.094 11.234 -2.543 1 86.69 192 PRO B CA 1
ATOM 3911 C C . PRO B 1 192 ? -7.09 10.82 -3.611 1 86.69 192 PRO B C 1
ATOM 3913 O O . PRO B 1 192 ? -7.203 9.742 -4.191 1 86.69 192 PRO B O 1
ATOM 3916 N N . PRO B 1 193 ? -6.055 11.602 -3.9 1 86.62 193 PRO B N 1
ATOM 3917 C CA . PRO B 1 193 ? -5.137 11.156 -4.949 1 86.62 193 PRO B CA 1
ATOM 3918 C C . PRO B 1 193 ? -4.355 9.898 -4.559 1 86.62 193 PRO B C 1
ATOM 3920 O O . PRO B 1 193 ? -4.055 9.062 -5.414 1 86.62 193 PRO B O 1
ATOM 3923 N N . VAL B 1 194 ? -3.988 9.797 -3.271 1 93 194 VAL B N 1
ATOM 3924 C CA . VAL B 1 194 ? -3.258 8.625 -2.797 1 93 194 VAL B CA 1
ATOM 3925 C C . VAL B 1 194 ? -4.195 7.422 -2.729 1 93 194 VAL B C 1
ATOM 3927 O O . VAL B 1 194 ? -3.846 6.324 -3.176 1 93 194 VAL B O 1
ATOM 3930 N N . ALA B 1 195 ? -5.367 7.668 -2.227 1 92.94 195 ALA B N 1
ATOM 3931 C CA . ALA B 1 195 ? -6.367 6.613 -2.08 1 92.94 195 ALA B CA 1
ATOM 3932 C C . ALA B 1 195 ? -6.703 5.984 -3.43 1 92.94 195 ALA B C 1
ATOM 3934 O O . ALA B 1 195 ? -6.867 4.766 -3.531 1 92.94 195 ALA B O 1
ATOM 3935 N N . ALA B 1 196 ? -6.832 6.824 -4.422 1 91.19 196 ALA B N 1
ATOM 3936 C CA . ALA B 1 196 ? -7.145 6.32 -5.758 1 91.19 196 ALA B CA 1
ATOM 3937 C C . ALA B 1 196 ? -6.047 5.391 -6.266 1 91.19 196 ALA B C 1
ATOM 3939 O O . ALA B 1 196 ? -6.332 4.324 -6.816 1 91.19 196 ALA B O 1
ATOM 3940 N N . ARG B 1 197 ? -4.809 5.797 -6.129 1 92.06 197 ARG B N 1
ATOM 3941 C CA . ARG B 1 197 ? -3.689 4.969 -6.562 1 92.06 197 ARG B CA 1
ATOM 3942 C C . ARG B 1 197 ? -3.609 3.686 -5.746 1 92.06 197 ARG B C 1
ATOM 3944 O O . ARG B 1 197 ? -3.316 2.617 -6.289 1 92.06 197 ARG B O 1
ATOM 3951 N N . LEU B 1 198 ? -3.859 3.824 -4.484 1 95.06 198 LEU B N 1
ATOM 3952 C CA . LEU B 1 198 ? -3.834 2.662 -3.602 1 95.06 198 LEU B CA 1
ATOM 3953 C C . LEU B 1 198 ? -4.941 1.68 -3.969 1 95.06 198 LEU B C 1
ATOM 3955 O O . LEU B 1 198 ? -4.719 0.466 -3.98 1 95.06 198 LEU B O 1
ATOM 3959 N N . ALA B 1 199 ? -6.117 2.209 -4.262 1 95.19 199 ALA B N 1
ATOM 3960 C CA . ALA B 1 199 ? -7.211 1.363 -4.727 1 95.19 199 ALA B CA 1
ATOM 3961 C C . ALA B 1 199 ? -6.816 0.588 -5.98 1 95.19 199 ALA B C 1
ATOM 3963 O O . ALA B 1 199 ? -7.023 -0.625 -6.059 1 95.19 199 ALA B O 1
ATOM 3964 N N . ASP B 1 200 ? -6.207 1.277 -6.879 1 93.81 200 ASP B N 1
ATOM 3965 C CA . ASP B 1 200 ? -5.742 0.63 -8.102 1 93.81 200 ASP B CA 1
ATOM 3966 C C . ASP B 1 200 ? -4.727 -0.468 -7.793 1 93.81 200 ASP B C 1
ATOM 3968 O O . ASP B 1 200 ? -4.754 -1.537 -8.406 1 93.81 200 ASP B O 1
ATOM 3972 N N . THR B 1 201 ? -3.836 -0.149 -6.91 1 95.62 201 THR B N 1
ATOM 3973 C CA . THR B 1 201 ? -2.824 -1.113 -6.492 1 95.62 201 THR B CA 1
ATOM 3974 C C . THR B 1 201 ? -3.477 -2.379 -5.945 1 95.62 201 THR B C 1
ATOM 3976 O O . THR B 1 201 ? -3.107 -3.49 -6.328 1 95.62 201 THR B O 1
ATOM 3979 N N . ILE B 1 202 ? -4.43 -2.199 -5.117 1 96.88 202 ILE B N 1
ATOM 3980 C CA . ILE B 1 202 ? -5.109 -3.316 -4.473 1 96.88 202 ILE B CA 1
ATOM 3981 C C . ILE B 1 202 ? -5.848 -4.148 -5.52 1 96.88 202 ILE B C 1
ATOM 3983 O O . ILE B 1 202 ? -5.758 -5.379 -5.52 1 96.88 202 ILE B O 1
ATOM 3987 N N . VAL B 1 203 ? -6.539 -3.527 -6.441 1 95.88 203 VAL B N 1
ATOM 3988 C CA . VAL B 1 203 ? -7.293 -4.23 -7.473 1 95.88 203 VAL B CA 1
ATOM 3989 C C . VAL B 1 203 ? -6.34 -5.027 -8.359 1 95.88 203 VAL B C 1
ATOM 3991 O O . VAL B 1 203 ? -6.586 -6.203 -8.648 1 95.88 203 VAL B O 1
ATOM 3994 N N . HIS B 1 204 ? -5.242 -4.465 -8.781 1 94.31 204 HIS B N 1
ATOM 3995 C CA . HIS B 1 204 ? -4.266 -5.168 -9.594 1 94.31 204 HIS B CA 1
ATOM 3996 C C . HIS B 1 204 ? -3.648 -6.34 -8.836 1 94.31 204 HIS B C 1
ATOM 3998 O O . HIS B 1 204 ? -3.426 -7.41 -9.406 1 94.31 204 HIS B O 1
ATOM 4004 N N . ALA B 1 205 ? -3.363 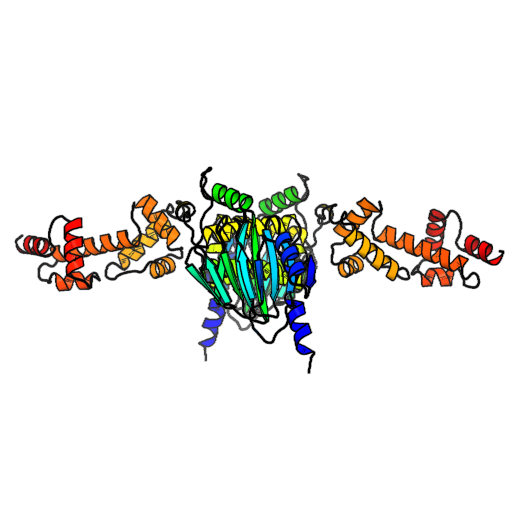-6.09 -7.535 1 95.44 205 ALA B N 1
ATOM 4005 C CA . ALA B 1 205 ? -2.812 -7.164 -6.715 1 95.44 205 ALA B CA 1
ATOM 4006 C C . ALA B 1 205 ? -3.785 -8.336 -6.625 1 95.44 205 ALA B C 1
ATOM 4008 O O . ALA B 1 205 ? -3.369 -9.5 -6.648 1 95.44 205 ALA B O 1
ATOM 4009 N N . ILE B 1 206 ? -5.047 -8.047 -6.516 1 95.81 206 ILE B N 1
ATOM 4010 C CA . ILE B 1 206 ? -6.074 -9.086 -6.453 1 95.81 206 ILE B CA 1
ATOM 4011 C C . ILE B 1 206 ? -6.121 -9.852 -7.773 1 95.81 206 ILE B C 1
ATOM 4013 O O . ILE B 1 206 ? -6.082 -11.078 -7.785 1 95.81 206 ILE B O 1
ATOM 4017 N N . LEU B 1 207 ? -6.145 -9.172 -8.852 1 92.94 207 LEU B N 1
ATOM 4018 C CA . LEU B 1 207 ? -6.277 -9.781 -10.172 1 92.94 207 LEU B CA 1
ATOM 4019 C C . LEU B 1 207 ? -5.062 -10.641 -10.5 1 92.94 207 LEU B C 1
ATOM 4021 O O . LEU B 1 207 ? -5.195 -11.703 -11.117 1 92.94 207 LEU B O 1
ATOM 4025 N N . LEU B 1 208 ? -3.928 -10.195 -10.07 1 90.75 208 LEU B N 1
ATOM 4026 C CA . LEU B 1 208 ? -2.701 -10.906 -10.414 1 90.75 208 LEU B CA 1
ATOM 4027 C C . LEU B 1 208 ? -2.371 -11.961 -9.359 1 90.75 208 LEU B C 1
ATOM 4029 O O . LEU B 1 208 ? -1.714 -12.961 -9.656 1 90.75 208 LEU B O 1
ATOM 4033 N N . GLY B 1 209 ? -2.828 -11.727 -8.18 1 91.94 209 GLY B N 1
ATOM 4034 C CA . GLY B 1 209 ? -2.355 -12.555 -7.078 1 91.94 209 GLY B CA 1
ATOM 4035 C C . GLY B 1 209 ? -3.344 -13.633 -6.676 1 91.94 209 GLY B C 1
ATOM 4036 O O . GLY B 1 209 ? -2.975 -14.602 -6.008 1 91.94 209 GLY B O 1
ATOM 4037 N N . LEU B 1 210 ? -4.586 -13.508 -6.945 1 93.12 210 LEU B N 1
ATOM 4038 C CA . LEU B 1 210 ? -5.609 -14.469 -6.562 1 93.12 210 LEU B CA 1
ATOM 4039 C C . LEU B 1 210 ? -6.125 -15.227 -7.781 1 93.12 210 LEU B C 1
ATOM 4041 O O . LEU B 1 210 ? -6.426 -14.625 -8.812 1 93.12 210 LEU B O 1
ATOM 4045 N N . PRO B 1 211 ? -6.234 -16.5 -7.664 1 89.88 211 PRO B N 1
ATOM 4046 C CA . PRO B 1 211 ? -6.617 -17.312 -8.828 1 89.88 211 PRO B CA 1
ATOM 4047 C C . PRO B 1 211 ? -8.055 -17.062 -9.266 1 89.88 211 PRO B C 1
ATOM 4049 O O . PRO B 1 211 ? -8.953 -16.938 -8.43 1 89.88 211 PRO B O 1
ATOM 4052 N N . HIS B 1 212 ? -8.297 -16.938 -10.555 1 88.19 212 HIS B N 1
ATOM 4053 C CA . HIS B 1 212 ? -9.609 -16.797 -11.172 1 88.19 212 HIS B CA 1
ATOM 4054 C C . HIS B 1 212 ? -9.633 -17.422 -12.562 1 88.19 212 HIS B C 1
ATOM 4056 O O . HIS B 1 212 ? -8.594 -17.859 -13.07 1 88.19 212 HIS B O 1
ATOM 4062 N N . THR B 1 213 ? -10.734 -17.438 -13.188 1 84.56 213 THR B N 1
ATOM 4063 C CA . THR B 1 213 ? -10.969 -18.156 -14.43 1 84.56 213 THR B CA 1
ATOM 4064 C C . THR B 1 213 ? -10.141 -17.547 -15.562 1 84.56 213 THR B C 1
ATOM 4066 O O . THR B 1 213 ? -9.844 -18.234 -16.547 1 84.56 213 THR B O 1
ATOM 4069 N N . GLU B 1 214 ? -9.742 -16.266 -15.445 1 84.31 214 GLU B N 1
ATOM 4070 C CA . GLU B 1 214 ? -9.039 -15.578 -16.531 1 84.31 214 GLU B CA 1
ATOM 4071 C C . GLU B 1 214 ? -7.598 -15.266 -16.141 1 84.31 214 GLU B C 1
ATOM 4073 O O . GLU B 1 214 ? -6.949 -14.43 -16.766 1 84.31 214 GLU B O 1
ATOM 4078 N N . SER B 1 215 ? -7.141 -15.859 -15.148 1 85.94 215 SER B N 1
ATOM 4079 C CA . SER B 1 215 ? -5.789 -15.609 -14.656 1 85.94 215 SER B CA 1
ATOM 4080 C C . SER B 1 215 ? -4.75 -15.836 -15.75 1 85.94 215 SER B C 1
ATOM 4082 O O . SER B 1 215 ? -3.727 -15.148 -15.789 1 85.94 215 SER B O 1
ATOM 4084 N N . HIS B 1 216 ? -4.973 -16.719 -16.594 1 78.56 216 HIS B N 1
ATOM 4085 C CA . HIS B 1 216 ? -4.031 -17.094 -17.641 1 78.56 216 HIS B CA 1
ATOM 4086 C C . HIS B 1 216 ? -3.791 -15.93 -18.609 1 78.56 216 HIS B C 1
ATOM 4088 O O . HIS B 1 216 ? -2.75 -15.867 -19.266 1 78.56 216 HIS B O 1
ATOM 4094 N N . LEU B 1 217 ? -4.688 -14.977 -18.641 1 77.38 217 LEU B N 1
ATOM 4095 C CA . LEU B 1 217 ? -4.57 -13.844 -19.547 1 77.38 217 LEU B CA 1
ATOM 4096 C C . LEU B 1 217 ? -3.645 -12.781 -18.969 1 77.38 217 LEU B C 1
ATOM 4098 O O . LEU B 1 217 ? -3.201 -11.883 -19.688 1 77.38 217 LEU B O 1
ATOM 4102 N N . LEU B 1 218 ? -3.41 -12.703 -17.672 1 79.38 218 LEU B N 1
ATOM 4103 C CA . LEU B 1 218 ? -2.637 -11.648 -17.016 1 79.38 218 LEU B CA 1
ATOM 4104 C C . LEU B 1 218 ? -1.195 -12.094 -16.781 1 79.38 218 LEU B C 1
ATOM 4106 O O . LEU B 1 218 ? -0.346 -11.297 -16.391 1 79.38 218 LEU B O 1
ATOM 4110 N N . VAL B 1 219 ? -0.798 -13.07 -16.781 1 60.31 219 VAL B N 1
ATOM 4111 C CA . VAL B 1 219 ? 0.556 -13.578 -16.594 1 60.31 219 VAL B CA 1
ATOM 4112 C C . VAL B 1 219 ? 1.449 -13.117 -17.75 1 60.31 219 VAL B C 1
ATOM 4114 O O . VAL B 1 219 ? 1.123 -13.336 -18.922 1 60.31 219 VAL B O 1
ATOM 4117 N N . GLU B 1 220 ? 1.94 -11.766 -17.641 1 53.28 220 GLU B N 1
ATOM 4118 C CA . GLU B 1 220 ? 2.842 -11.234 -18.656 1 53.28 220 GLU B CA 1
ATOM 4119 C C . GLU B 1 220 ? 3.695 -12.344 -19.281 1 53.28 220 GLU B C 1
ATOM 4121 O O . GLU B 1 220 ? 4.277 -13.156 -18.547 1 53.28 220 GLU B O 1
ATOM 4126 N N . PRO B 1 221 ? 3.693 -12.32 -20.484 1 41.91 221 PRO B N 1
ATOM 4127 C CA . PRO B 1 221 ? 4.676 -13.086 -21.266 1 41.91 221 PRO B CA 1
ATOM 4128 C C . PRO B 1 221 ? 6.105 -12.859 -20.781 1 41.91 221 PRO B C 1
ATOM 4130 O O . PRO B 1 221 ? 6.98 -13.695 -21.031 1 41.91 221 PRO B O 1
ATOM 4133 N N . ARG B 1 222 ? 6.473 -11.633 -20.344 1 42.06 222 ARG B N 1
ATOM 4134 C CA . ARG B 1 222 ? 7.871 -11.234 -20.234 1 42.06 222 ARG B CA 1
ATOM 4135 C C . ARG B 1 222 ? 8.555 -11.953 -19.078 1 42.06 222 ARG B C 1
ATOM 4137 O O . ARG B 1 222 ? 9.781 -12.008 -19.016 1 42.06 222 ARG B O 1
ATOM 4144 N N . ARG B 1 223 ? 8.023 -12.008 -17.891 1 45.12 223 ARG B N 1
ATOM 4145 C CA . ARG B 1 223 ? 8.719 -12.875 -16.953 1 45.12 223 ARG B CA 1
ATOM 4146 C C . ARG B 1 223 ? 9.031 -14.227 -17.562 1 45.12 223 ARG B C 1
ATOM 4148 O O . ARG B 1 223 ? 9.914 -14.945 -17.094 1 45.12 223 ARG B O 1
ATOM 4155 N N . ALA B 1 224 ? 8.203 -14.586 -18.281 1 42.31 224 ALA B N 1
ATOM 4156 C CA . ALA B 1 224 ? 8.469 -15.672 -19.219 1 42.31 224 ALA B CA 1
ATOM 4157 C C . ALA B 1 224 ? 9.773 -15.422 -19.984 1 42.31 224 ALA B C 1
ATOM 4159 O O . ALA B 1 224 ? 10.477 -16.375 -20.344 1 42.31 224 ALA B O 1
ATOM 4160 N N . SER B 1 225 ? 9.969 -14.102 -20.219 1 43.34 225 SER B N 1
ATOM 4161 C CA . SER B 1 225 ? 11.188 -13.812 -20.969 1 43.34 225 SER B CA 1
ATOM 4162 C C . SER B 1 225 ? 12.406 -13.773 -20.062 1 43.34 225 SER B C 1
ATOM 4164 O O . SER B 1 225 ? 13.523 -13.508 -20.5 1 43.34 225 SER B O 1
ATOM 4166 N N . GLU B 1 226 ? 12.273 -13.695 -18.844 1 50.72 226 GLU B N 1
ATOM 4167 C CA . GLU B 1 226 ? 13.523 -13.664 -18.094 1 50.72 226 GLU B CA 1
ATOM 4168 C C . GLU B 1 226 ? 14.281 -14.984 -18.234 1 50.72 226 GLU B C 1
ATOM 4170 O O . GLU B 1 226 ? 13.828 -16.016 -17.734 1 50.72 226 GLU B O 1
ATOM 4175 N N . PRO B 1 227 ? 15.289 -14.875 -18.859 1 57.56 227 PRO B N 1
ATOM 4176 C CA . PRO B 1 227 ? 16.156 -16.047 -19.031 1 57.56 227 PRO B CA 1
ATOM 4177 C C . PRO B 1 227 ? 16.484 -16.734 -17.703 1 57.56 227 PRO B C 1
ATOM 4179 O O . PRO B 1 227 ? 16.547 -17.969 -17.641 1 57.56 227 PRO B O 1
ATOM 4182 N N . ALA B 1 228 ? 16.406 -15.961 -16.578 1 67.44 228 ALA B N 1
ATOM 4183 C CA . ALA B 1 228 ? 16.797 -16.578 -15.32 1 67.44 228 ALA B CA 1
ATOM 4184 C C . ALA B 1 228 ? 15.656 -17.438 -14.766 1 67.44 228 ALA B C 1
ATOM 4186 O O . ALA B 1 228 ? 15.898 -18.531 -14.242 1 67.44 228 ALA B O 1
ATOM 4187 N N . LEU B 1 229 ? 14.461 -16.922 -14.828 1 69.38 229 LEU B N 1
ATOM 4188 C CA . LEU B 1 229 ? 13.312 -17.688 -14.375 1 69.38 229 LEU B CA 1
ATOM 4189 C C . LEU B 1 229 ? 13.172 -18.984 -15.18 1 69.38 229 LEU B C 1
ATOM 4191 O O . LEU B 1 229 ? 12.945 -20.047 -14.609 1 69.38 229 LEU B O 1
ATOM 4195 N N . LEU B 1 230 ? 13.328 -18.75 -16.438 1 77 230 LEU B N 1
ATOM 4196 C CA . LEU B 1 230 ? 13.266 -19.922 -17.297 1 77 230 LEU B CA 1
ATOM 4197 C C . LEU B 1 230 ? 14.359 -20.922 -16.922 1 77 230 LEU B C 1
ATOM 4199 O O . LEU B 1 230 ? 14.109 -22.125 -16.828 1 77 230 LEU B O 1
ATOM 4203 N N . ARG B 1 231 ? 15.461 -20.312 -16.656 1 80.62 231 ARG B N 1
ATOM 4204 C CA . ARG B 1 231 ? 16.578 -21.172 -16.312 1 80.62 231 ARG B CA 1
ATOM 4205 C C . ARG B 1 231 ? 16.328 -21.922 -15 1 80.62 231 ARG B C 1
ATOM 4207 O O . ARG B 1 231 ? 16.594 -23.109 -14.891 1 80.62 231 ARG B O 1
ATOM 4214 N N . ARG B 1 232 ? 15.805 -21.281 -14.07 1 81.38 232 ARG B N 1
ATOM 4215 C CA . ARG B 1 232 ? 15.492 -21.906 -12.781 1 81.38 232 ARG B CA 1
ATOM 4216 C C . ARG B 1 232 ? 14.422 -22.984 -12.945 1 81.38 232 ARG B C 1
ATOM 4218 O O . ARG B 1 232 ? 14.516 -24.047 -12.336 1 81.38 232 ARG B O 1
ATOM 4225 N N . ALA B 1 233 ? 13.5 -22.594 -13.695 1 86 233 ALA B N 1
ATOM 4226 C CA . ALA B 1 233 ? 12.43 -23.562 -13.945 1 86 233 ALA B CA 1
ATOM 4227 C C . ALA B 1 233 ? 12.961 -24.797 -14.656 1 86 233 ALA B C 1
ATOM 4229 O O . ALA B 1 233 ? 12.641 -25.922 -14.273 1 86 233 ALA B O 1
ATOM 4230 N N . GLU B 1 234 ? 13.797 -24.484 -15.594 1 87.62 234 GLU B N 1
ATOM 4231 C CA . GLU B 1 234 ? 14.398 -25.594 -16.344 1 87.62 234 GLU B CA 1
ATOM 4232 C C . GLU B 1 234 ? 15.281 -26.438 -15.438 1 87.62 234 GLU B C 1
ATOM 4234 O O . GLU B 1 234 ? 15.281 -27.672 -15.539 1 87.62 234 GLU B O 1
ATOM 4239 N N . GLU B 1 235 ? 15.992 -25.797 -14.57 1 86.38 235 GLU B N 1
ATOM 4240 C CA . GLU B 1 235 ? 16.859 -26.516 -13.633 1 86.38 235 GLU B CA 1
ATOM 4241 C C . GLU B 1 235 ? 16.047 -27.359 -12.664 1 86.38 235 GLU B C 1
ATOM 4243 O O . GLU B 1 235 ? 16.406 -28.5 -12.375 1 86.38 235 GLU B O 1
ATOM 4248 N N . TYR B 1 236 ? 15.039 -26.859 -12.188 1 89 236 TYR B N 1
ATOM 4249 C CA . TYR B 1 236 ? 14.172 -27.594 -11.281 1 89 236 TYR B CA 1
ATOM 4250 C C . TYR B 1 236 ? 13.586 -28.828 -11.969 1 89 236 TYR B C 1
ATOM 4252 O O . TYR B 1 236 ? 13.594 -29.922 -11.398 1 89 236 TYR B O 1
ATOM 4260 N N . LEU B 1 237 ? 13.125 -28.609 -13.133 1 91.25 237 LEU B N 1
ATOM 4261 C CA . LEU B 1 237 ? 12.523 -29.703 -13.891 1 91.25 237 LEU B CA 1
ATOM 4262 C C . LEU B 1 237 ? 13.555 -30.781 -14.211 1 91.25 237 LEU B C 1
ATOM 4264 O O . LEU B 1 237 ? 13.258 -31.969 -14.156 1 91.25 237 LEU B O 1
ATOM 4268 N N . ALA B 1 238 ? 14.773 -30.312 -14.461 1 86.88 238 ALA B N 1
ATOM 4269 C CA . ALA B 1 238 ? 15.859 -31.234 -14.742 1 86.88 238 ALA B CA 1
ATOM 4270 C C . ALA B 1 238 ? 16.219 -32.062 -13.508 1 86.88 238 ALA B C 1
ATOM 4272 O O . ALA B 1 238 ? 16.469 -33.281 -13.609 1 86.88 238 ALA B O 1
ATOM 4273 N N . ALA B 1 239 ? 16.109 -31.422 -12.414 1 87.44 239 ALA B N 1
ATOM 4274 C CA . ALA B 1 239 ? 16.469 -32.062 -11.156 1 87.44 239 ALA B CA 1
ATOM 4275 C C . ALA B 1 239 ? 15.391 -33.062 -10.727 1 87.44 239 ALA B C 1
ATOM 4277 O O . ALA B 1 239 ? 15.633 -33.938 -9.906 1 87.44 239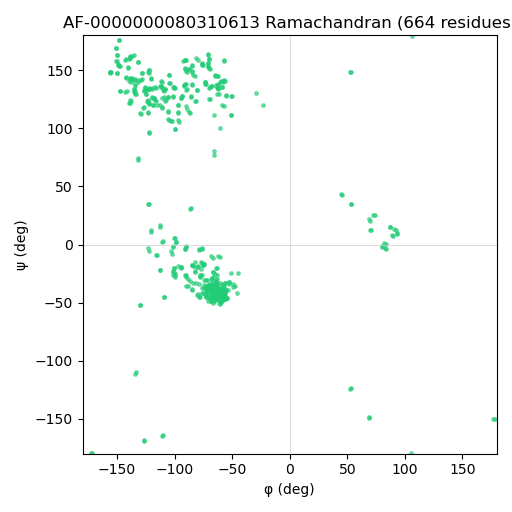 ALA B O 1
ATOM 4278 N N . ASN B 1 240 ? 14.211 -32.906 -11.328 1 90.12 240 ASN B N 1
ATOM 4279 C CA . ASN B 1 240 ? 13.094 -33.75 -10.953 1 90.12 240 ASN B CA 1
ATOM 4280 C C . ASN B 1 240 ? 12.539 -34.531 -12.148 1 90.12 240 ASN B C 1
ATOM 4282 O O . ASN B 1 240 ? 11.32 -34.719 -12.273 1 90.12 240 ASN B O 1
ATOM 4286 N N . ALA B 1 241 ? 13.438 -34.875 -12.969 1 89.19 241 ALA B N 1
ATOM 4287 C CA . ALA B 1 241 ? 13.039 -35.531 -14.203 1 89.19 241 ALA B CA 1
ATOM 4288 C C . ALA B 1 241 ? 12.656 -37 -13.945 1 89.19 241 ALA B C 1
ATOM 4290 O O . ALA B 1 241 ? 12.156 -37.688 -14.844 1 89.19 241 ALA B O 1
ATOM 4291 N N . ASP B 1 242 ? 12.781 -37.469 -12.805 1 87.44 242 ASP B N 1
ATOM 4292 C CA . ASP B 1 242 ? 12.492 -38.875 -12.445 1 87.44 242 ASP B CA 1
ATOM 4293 C C . ASP B 1 242 ? 11.039 -39.031 -11.992 1 87.44 242 ASP B C 1
ATOM 4295 O O . ASP B 1 242 ? 10.594 -40.125 -11.703 1 87.44 242 ASP B O 1
ATOM 4299 N N . ARG B 1 243 ? 10.305 -37.875 -11.914 1 89.19 243 ARG B N 1
ATOM 4300 C CA . ARG B 1 243 ? 8.914 -37.938 -11.461 1 89.19 243 ARG B CA 1
ATOM 4301 C C . ARG B 1 243 ? 8.102 -36.812 -12.102 1 89.19 243 ARG B C 1
ATOM 4303 O O . ARG B 1 243 ? 8.664 -35.812 -12.547 1 89.19 243 ARG B O 1
ATOM 4310 N N . PRO B 1 244 ? 6.789 -37.031 -12.141 1 87.12 244 PRO B N 1
ATOM 4311 C CA . PRO B 1 244 ? 5.953 -35.938 -12.641 1 87.12 244 PRO B CA 1
ATOM 4312 C C . PRO B 1 244 ? 5.922 -34.75 -11.688 1 87.12 244 PRO B C 1
ATOM 4314 O O . PRO B 1 244 ? 5.938 -34.906 -10.469 1 87.12 244 PRO B O 1
ATOM 4317 N N . VAL B 1 245 ? 6.059 -33.562 -12.25 1 88.44 245 VAL B N 1
ATOM 4318 C CA . VAL B 1 245 ? 5.941 -32.312 -11.516 1 88.44 245 VAL B CA 1
ATOM 4319 C C . VAL B 1 245 ? 4.676 -31.578 -11.945 1 88.44 245 VAL B C 1
ATOM 4321 O O . VAL B 1 245 ? 4.434 -31.375 -13.141 1 88.44 245 VAL B O 1
ATOM 4324 N N . SER B 1 246 ? 3.918 -31.266 -11.031 1 84.5 246 SER B N 1
ATOM 4325 C CA . SER B 1 246 ? 2.697 -30.531 -11.352 1 84.5 246 SER B CA 1
ATOM 4326 C C . SER B 1 246 ? 2.979 -29.047 -11.555 1 84.5 246 SER B C 1
ATOM 4328 O O . SER B 1 246 ? 4.016 -28.531 -11.125 1 84.5 246 SER B O 1
ATOM 4330 N N . SER B 1 247 ? 2.059 -28.406 -12.258 1 80.38 247 SER B N 1
ATOM 4331 C CA . SER B 1 247 ? 2.168 -26.969 -12.461 1 80.38 247 SER B CA 1
ATOM 4332 C C . SER B 1 247 ? 2.215 -26.219 -11.133 1 80.38 247 SER B C 1
ATOM 4334 O O . SER B 1 247 ? 2.975 -25.25 -10.984 1 80.38 247 SER B O 1
ATOM 4336 N N . ALA B 1 248 ? 1.48 -26.75 -10.305 1 75 248 ALA B N 1
ATOM 4337 C CA . ALA B 1 248 ? 1.417 -26.125 -8.984 1 75 248 ALA B CA 1
ATOM 4338 C C . ALA B 1 248 ? 2.74 -26.266 -8.242 1 75 248 ALA B C 1
ATOM 4340 O O . ALA B 1 248 ? 3.219 -25.328 -7.617 1 75 248 ALA B O 1
ATOM 4341 N N . GLU B 1 249 ? 3.264 -27.5 -8.266 1 79.31 249 GLU B N 1
ATOM 4342 C CA . GLU B 1 249 ? 4.562 -27.75 -7.652 1 79.31 249 GLU B CA 1
ATOM 4343 C C . GLU B 1 249 ? 5.645 -26.875 -8.273 1 79.31 249 GLU B C 1
ATOM 4345 O O . GLU B 1 249 ? 6.469 -26.297 -7.555 1 79.31 249 GLU B O 1
ATOM 4350 N N . LEU B 1 250 ? 5.66 -26.734 -9.57 1 85.88 250 LEU B N 1
ATOM 4351 C CA . LEU B 1 250 ? 6.641 -25.922 -10.281 1 85.88 250 LEU B CA 1
ATOM 4352 C C . LEU B 1 250 ? 6.5 -24.453 -9.906 1 85.88 250 LEU B C 1
ATOM 4354 O O . LEU B 1 250 ? 7.5 -23.781 -9.656 1 85.88 250 LEU B O 1
ATOM 4358 N N . ALA B 1 251 ? 5.406 -24.016 -9.875 1 75.5 251 ALA B N 1
ATOM 4359 C CA . ALA B 1 251 ? 5.141 -22.625 -9.508 1 75.5 251 ALA B CA 1
ATOM 4360 C C . ALA B 1 251 ? 5.688 -22.297 -8.125 1 75.5 251 ALA B C 1
ATOM 4362 O O . ALA B 1 251 ? 6.344 -21.281 -7.93 1 75.5 251 ALA B O 1
ATOM 4363 N N . ARG B 1 252 ? 5.504 -23.25 -7.277 1 71.25 252 ARG B N 1
ATOM 4364 C CA . ARG B 1 252 ? 5.98 -23.094 -5.902 1 71.25 252 ARG B CA 1
ATOM 4365 C C . ARG B 1 252 ? 7.508 -23.078 -5.852 1 71.25 252 ARG B C 1
ATOM 4367 O O . ARG B 1 252 ? 8.102 -22.266 -5.152 1 71.25 252 ARG B O 1
ATOM 4374 N N . ALA B 1 253 ? 8.055 -23.984 -6.555 1 75.44 253 ALA B N 1
ATOM 4375 C CA . ALA B 1 253 ? 9.508 -24.141 -6.551 1 75.44 253 ALA B CA 1
ATOM 4376 C C . ALA B 1 253 ? 10.195 -22.906 -7.121 1 75.44 253 ALA B C 1
ATOM 4378 O O . ALA B 1 253 ? 11.273 -22.516 -6.668 1 75.44 253 ALA B O 1
ATOM 4379 N N . ILE B 1 254 ? 9.531 -22.281 -8.094 1 75.62 254 ILE B N 1
ATOM 4380 C CA . ILE B 1 254 ? 10.141 -21.188 -8.836 1 75.62 254 ILE B CA 1
ATOM 4381 C C . ILE B 1 254 ? 9.742 -19.844 -8.211 1 75.62 254 ILE B C 1
ATOM 4383 O O . ILE B 1 254 ? 10.422 -18.828 -8.414 1 75.62 254 ILE B O 1
ATOM 4387 N N . GLY B 1 255 ? 8.719 -19.969 -7.527 1 65 255 GLY B N 1
ATOM 4388 C CA . GLY B 1 255 ? 8.227 -18.734 -6.941 1 65 255 GLY B CA 1
ATOM 4389 C C . GLY B 1 255 ? 7.562 -17.812 -7.953 1 65 255 GLY B C 1
ATOM 4390 O O . GLY B 1 255 ? 7.727 -16.594 -7.895 1 65 255 GLY B O 1
ATOM 4391 N N . ALA B 1 256 ? 7.105 -18.453 -8.945 1 64.88 256 ALA B N 1
ATOM 4392 C CA . ALA B 1 256 ? 6.379 -17.734 -9.984 1 64.88 256 ALA B CA 1
ATOM 4393 C C . ALA B 1 256 ? 5.066 -18.438 -10.32 1 64.88 256 ALA B C 1
ATOM 4395 O O . ALA B 1 256 ? 4.91 -19.641 -10.062 1 64.88 256 ALA B O 1
ATOM 4396 N N . SER B 1 257 ? 4.176 -17.766 -10.828 1 60.25 257 SER B N 1
ATOM 4397 C CA . SER B 1 257 ? 2.904 -18.391 -11.195 1 60.25 257 SER B CA 1
ATOM 4398 C C . SER B 1 257 ? 3.068 -19.328 -12.375 1 60.25 257 SER B C 1
ATOM 4400 O O . SER B 1 257 ? 4.012 -19.203 -13.164 1 60.25 257 SER B O 1
ATOM 4402 N N . GLY B 1 258 ? 2.188 -20.359 -12.438 1 69.06 258 GLY B N 1
ATOM 4403 C CA . GLY B 1 258 ? 2.174 -21.266 -13.578 1 69.06 258 GLY B CA 1
ATOM 4404 C C . GLY B 1 258 ? 2.07 -20.547 -14.906 1 69.06 258 GLY B C 1
ATOM 4405 O O . GLY B 1 258 ? 2.699 -20.953 -15.891 1 69.06 258 GLY B O 1
ATOM 4406 N N . ARG B 1 259 ? 1.458 -19.547 -14.93 1 62.97 259 ARG B N 1
ATOM 4407 C CA . ARG B 1 259 ? 1.264 -18.797 -16.172 1 62.97 259 ARG B CA 1
ATOM 4408 C C . ARG B 1 259 ? 2.553 -18.109 -16.609 1 62.97 259 ARG B C 1
ATOM 4410 O O . ARG B 1 259 ? 2.895 -18.109 -17.781 1 62.97 259 ARG B O 1
ATOM 4417 N N . VAL B 1 260 ? 3.275 -17.516 -15.734 1 66 260 VAL B N 1
ATOM 4418 C CA . VAL B 1 260 ? 4.559 -16.891 -16.016 1 66 260 VAL B CA 1
ATOM 4419 C C . VAL B 1 260 ? 5.547 -17.938 -16.531 1 66 260 VAL B C 1
ATOM 4421 O O . VAL B 1 260 ? 6.266 -17.703 -17.5 1 66 260 VAL B O 1
ATOM 4424 N N . ILE B 1 261 ? 5.512 -18.969 -15.773 1 75.5 261 ILE B N 1
ATOM 4425 C CA . ILE B 1 261 ? 6.406 -20.047 -16.156 1 75.5 261 ILE B CA 1
ATOM 4426 C C . ILE B 1 261 ? 6.012 -20.562 -17.547 1 75.5 261 ILE B C 1
ATOM 4428 O O . ILE B 1 261 ? 6.867 -20.75 -18.406 1 75.5 261 ILE B O 1
ATOM 4432 N N . ALA B 1 262 ? 4.73 -20.625 -17.719 1 74.75 262 ALA B N 1
ATOM 4433 C CA . ALA B 1 262 ? 4.242 -21.125 -19.016 1 74.75 262 ALA B CA 1
ATOM 4434 C C . ALA B 1 262 ? 4.559 -20.141 -20.141 1 74.75 262 ALA B C 1
ATOM 4436 O O . ALA B 1 262 ? 4.957 -20.547 -21.234 1 74.75 262 ALA B O 1
ATOM 4437 N N . ALA B 1 263 ? 4.484 -18.938 -19.844 1 70.69 263 ALA B N 1
ATOM 4438 C CA . ALA B 1 263 ? 4.789 -17.922 -20.844 1 70.69 263 ALA B CA 1
ATOM 4439 C C . ALA B 1 263 ? 6.273 -17.938 -21.203 1 70.69 263 ALA B C 1
ATOM 4441 O O . ALA B 1 263 ? 6.637 -17.781 -22.375 1 70.69 263 ALA B O 1
ATOM 4442 N N . ALA B 1 264 ? 7.09 -18.078 -20.188 1 73.31 264 ALA B N 1
ATOM 4443 C CA . ALA B 1 264 ? 8.531 -18.141 -20.422 1 73.31 264 ALA B CA 1
ATOM 4444 C C . ALA B 1 264 ? 8.875 -19.344 -21.297 1 73.31 264 ALA B C 1
ATOM 4446 O O . ALA B 1 264 ? 9.672 -19.219 -22.234 1 73.31 264 ALA B O 1
ATOM 4447 N N . PHE B 1 265 ? 8.242 -20.344 -21.031 1 82.06 265 PHE B N 1
ATOM 4448 C CA . PHE B 1 265 ? 8.5 -21.547 -21.812 1 82.06 265 PHE B CA 1
ATOM 4449 C C . PHE B 1 265 ? 7.957 -21.391 -23.234 1 82.06 265 PHE B C 1
ATOM 4451 O O . PHE B 1 265 ? 8.617 -21.781 -24.203 1 82.06 265 PHE B O 1
ATOM 4458 N N . ARG B 1 266 ? 6.902 -20.781 -23.266 1 76.25 266 ARG B N 1
ATOM 4459 C CA . ARG B 1 266 ? 6.344 -20.578 -24.594 1 76.25 266 ARG B CA 1
ATOM 4460 C C . ARG B 1 266 ? 7.215 -19.625 -25.406 1 76.25 266 ARG B C 1
ATOM 4462 O O . ARG B 1 266 ? 7.496 -19.891 -26.578 1 76.25 266 ARG B O 1
ATOM 4469 N N . ALA B 1 267 ? 7.676 -18.734 -24.781 1 70.75 267 ALA B N 1
ATOM 4470 C CA . ALA B 1 267 ? 8.453 -17.703 -25.453 1 70.75 267 ALA B CA 1
ATOM 4471 C C . ALA B 1 267 ? 9.828 -18.234 -25.875 1 70.75 267 ALA B C 1
ATOM 4473 O O . ALA B 1 267 ? 10.352 -17.859 -26.922 1 70.75 267 ALA B O 1
ATOM 4474 N N . HIS B 1 268 ? 10.359 -19.109 -25 1 74.75 268 HIS B N 1
ATOM 4475 C CA . HIS B 1 268 ? 11.766 -19.453 -25.219 1 74.75 268 HIS B CA 1
ATOM 4476 C C . HIS B 1 268 ? 11.914 -20.906 -25.641 1 74.75 268 HIS B C 1
ATOM 4478 O O . HIS B 1 268 ? 12.945 -21.281 -26.203 1 74.75 268 HIS B O 1
ATOM 4484 N N . ARG B 1 269 ? 10.906 -21.672 -25.297 1 80.44 269 ARG B N 1
ATOM 4485 C CA . ARG B 1 269 ? 11.055 -23.094 -25.594 1 80.44 269 ARG B CA 1
ATOM 4486 C C . ARG B 1 269 ? 9.906 -23.594 -26.469 1 80.44 269 ARG B C 1
ATOM 4488 O O . ARG B 1 269 ? 9.867 -24.766 -26.828 1 80.44 269 ARG B O 1
ATOM 4495 N N . ASP B 1 270 ? 8.953 -22.609 -26.719 1 79.31 270 ASP B N 1
ATOM 4496 C CA . ASP B 1 270 ? 7.781 -22.922 -27.531 1 79.31 270 ASP B CA 1
ATOM 4497 C C . ASP B 1 270 ? 7.047 -24.141 -27 1 79.31 270 ASP B C 1
ATOM 4499 O O . ASP B 1 270 ? 6.664 -25.031 -27.766 1 79.31 270 ASP B O 1
ATOM 4503 N N . ALA B 1 271 ? 7.027 -24.312 -25.719 1 80.88 271 ALA B N 1
ATOM 4504 C CA . ALA B 1 271 ? 6.359 -25.422 -25.047 1 80.88 271 ALA B CA 1
ATOM 4505 C C . ALA B 1 271 ? 5.859 -25 -23.672 1 80.88 271 ALA B C 1
ATOM 4507 O O . ALA B 1 271 ? 6.328 -24 -23.109 1 80.88 271 ALA B O 1
ATOM 4508 N N . SER B 1 272 ? 4.84 -25.688 -23.234 1 85.38 272 SER B N 1
ATOM 4509 C CA . SER B 1 272 ? 4.461 -25.516 -21.828 1 85.38 272 SER B CA 1
ATOM 4510 C C . SER B 1 272 ? 5.5 -26.125 -20.891 1 85.38 272 SER B C 1
ATOM 4512 O O . SER B 1 272 ? 6.258 -27.016 -21.297 1 85.38 272 SER B O 1
ATOM 4514 N N . PRO B 1 273 ? 5.516 -25.719 -19.688 1 87.38 273 PRO B N 1
ATOM 4515 C CA . PRO B 1 273 ? 6.457 -26.297 -18.719 1 87.38 273 PRO B CA 1
ATOM 4516 C C . PRO B 1 273 ? 6.277 -27.812 -18.562 1 87.38 273 PRO B C 1
ATOM 4518 O O . PRO B 1 273 ? 7.262 -28.547 -18.5 1 87.38 273 PRO B O 1
ATOM 4521 N N . ILE B 1 274 ? 5.066 -28.156 -18.547 1 87.25 274 ILE B N 1
ATOM 4522 C CA . ILE B 1 274 ? 4.77 -29.562 -18.312 1 87.25 274 ILE B CA 1
ATOM 4523 C C . ILE B 1 274 ? 5.152 -30.375 -19.547 1 87.25 274 ILE B C 1
ATOM 4525 O O . ILE B 1 274 ? 5.715 -31.469 -19.438 1 87.25 274 ILE B O 1
ATOM 4529 N N . ALA B 1 275 ? 4.867 -29.812 -20.719 1 87.69 275 ALA B N 1
ATOM 4530 C CA . ALA B 1 275 ? 5.281 -30.469 -21.953 1 87.69 275 ALA B CA 1
ATOM 4531 C C . ALA B 1 275 ? 6.801 -30.562 -22.031 1 87.69 275 ALA B C 1
ATOM 4533 O O . ALA B 1 275 ? 7.348 -31.594 -22.422 1 87.69 275 ALA B O 1
ATOM 4534 N N . PHE B 1 276 ? 7.426 -29.469 -21.719 1 89.81 276 PHE B N 1
ATOM 4535 C CA . PHE B 1 276 ? 8.883 -29.438 -21.672 1 89.81 276 PHE B CA 1
ATOM 4536 C C . PHE B 1 276 ? 9.422 -30.5 -20.719 1 89.81 276 PHE B C 1
ATOM 4538 O O . PHE B 1 276 ? 10.344 -31.234 -21.062 1 89.81 276 PHE B O 1
ATOM 4545 N N . HIS B 1 277 ? 8.812 -30.562 -19.516 1 92.62 277 HIS B N 1
ATOM 4546 C CA . HIS B 1 277 ? 9.203 -31.531 -18.5 1 92.62 277 HIS B CA 1
ATOM 4547 C C . HIS B 1 277 ? 9.016 -32.969 -19 1 92.62 277 HIS B C 1
ATOM 4549 O O . HIS B 1 277 ? 9.875 -33.812 -18.781 1 92.62 277 HIS B O 1
ATOM 4555 N N . ARG B 1 278 ? 7.945 -33.156 -19.594 1 91.75 278 ARG B N 1
ATOM 4556 C CA . ARG B 1 278 ? 7.656 -34.5 -20.141 1 91.75 278 ARG B CA 1
ATOM 4557 C C . ARG B 1 278 ? 8.688 -34.875 -21.188 1 91.75 278 ARG B C 1
ATOM 4559 O O . ARG B 1 278 ? 9.156 -36.031 -21.219 1 91.75 278 ARG B O 1
ATOM 4566 N N . GLN B 1 279 ? 9.023 -33.938 -22.047 1 90.06 279 GLN B N 1
ATOM 4567 C CA . GLN B 1 279 ? 10.055 -34.188 -23.047 1 90.06 279 GLN B CA 1
ATOM 4568 C C . GLN B 1 279 ? 11.391 -34.531 -22.391 1 90.06 279 GLN B C 1
ATOM 4570 O O . GLN B 1 279 ? 12.109 -35.406 -22.859 1 90.06 279 GLN B O 1
ATOM 4575 N N . ARG B 1 280 ? 11.664 -33.844 -21.375 1 90.81 280 ARG B N 1
ATOM 4576 C CA . ARG B 1 280 ? 12.906 -34.094 -20.656 1 90.81 280 ARG B CA 1
ATOM 4577 C C . ARG B 1 280 ? 12.906 -35.5 -20.031 1 90.81 280 ARG B C 1
ATOM 4579 O O . ARG B 1 280 ? 13.93 -36.188 -20.016 1 90.81 280 ARG B O 1
ATOM 4586 N N . ARG B 1 281 ? 11.773 -35.844 -19.547 1 93.44 281 ARG B N 1
ATOM 4587 C CA . ARG B 1 281 ? 11.641 -37.188 -18.969 1 93.44 281 ARG B CA 1
ATOM 4588 C C . ARG B 1 281 ? 11.766 -38.25 -20.031 1 93.44 281 ARG B C 1
ATOM 4590 O O . ARG B 1 281 ? 12.375 -39.312 -19.797 1 93.44 281 ARG B O 1
ATOM 4597 N N . LEU B 1 282 ? 11.281 -37.969 -21.156 1 93.56 282 LEU B N 1
ATOM 4598 C CA . LEU B 1 282 ? 11.438 -38.906 -22.266 1 93.56 282 LEU B CA 1
ATOM 4599 C C . LEU B 1 282 ? 12.906 -39 -22.672 1 93.56 282 LEU B C 1
ATOM 4601 O O . LEU B 1 282 ? 13.398 -40.125 -22.953 1 93.56 282 LEU B O 1
ATOM 4605 N N . GLU B 1 283 ? 13.523 -37.938 -22.719 1 92.56 283 GLU B N 1
ATOM 4606 C CA . GLU B 1 283 ? 14.945 -37.906 -23.047 1 92.56 283 GLU B CA 1
ATOM 4607 C C . GLU B 1 283 ? 15.758 -38.688 -22.031 1 92.56 283 GLU B C 1
ATOM 4609 O O . GLU B 1 283 ? 16.688 -39.406 -22.391 1 92.56 283 GLU B O 1
ATOM 4614 N N . LEU B 1 284 ? 15.406 -38.531 -20.844 1 92.5 284 LEU B N 1
ATOM 4615 C CA . LEU B 1 284 ? 16.062 -39.312 -19.797 1 92.5 284 LEU B CA 1
ATOM 4616 C C . LEU B 1 284 ? 15.828 -40.781 -19.969 1 92.5 284 LEU B C 1
ATOM 4618 O O . LEU B 1 284 ? 16.75 -41.594 -19.797 1 92.5 284 LEU B O 1
ATOM 4622 N N . SER B 1 285 ? 14.664 -41.125 -20.25 1 94.38 285 SER B N 1
ATOM 4623 C CA . SER B 1 285 ? 14.344 -42.531 -20.5 1 94.38 285 SER B CA 1
ATOM 4624 C C . SER B 1 285 ? 15.203 -43.094 -21.609 1 94.38 285 SER B C 1
ATOM 4626 O O . SER B 1 285 ? 15.727 -44.219 -21.5 1 94.38 285 SER B O 1
ATOM 4628 N N . ARG B 1 286 ? 15.297 -42.312 -22.594 1 94.12 286 ARG B N 1
ATOM 4629 C CA . ARG B 1 286 ? 16.109 -42.75 -23.719 1 94.12 286 ARG B CA 1
ATOM 4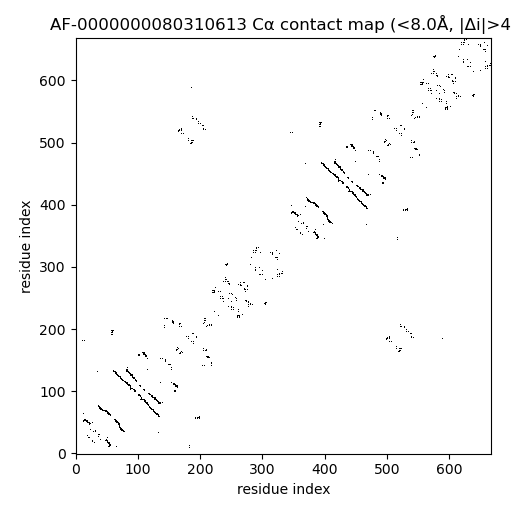630 C C . ARG B 1 286 ? 17.562 -42.938 -23.312 1 94.12 286 ARG B C 1
ATOM 4632 O O . ARG B 1 286 ? 18.188 -43.938 -23.672 1 94.12 286 ARG B O 1
ATOM 4639 N N . ARG B 1 287 ? 18.047 -42.062 -22.609 1 93.12 287 ARG B N 1
ATOM 4640 C CA . ARG B 1 287 ? 19.422 -42.156 -22.141 1 93.12 287 ARG B CA 1
ATOM 4641 C C . ARG B 1 287 ? 19.641 -43.406 -21.297 1 93.12 287 ARG B C 1
ATOM 4643 O O . ARG B 1 287 ? 20.641 -44.125 -21.469 1 93.12 287 ARG B O 1
ATOM 4650 N N . LEU B 1 288 ? 18.703 -43.688 -20.516 1 93 288 LEU B N 1
ATOM 4651 C CA . LEU B 1 288 ? 18.812 -44.844 -19.625 1 93 288 LEU B CA 1
ATOM 4652 C C . LEU B 1 288 ? 18.719 -46.156 -20.422 1 93 288 LEU B C 1
ATOM 4654 O O . LEU B 1 288 ? 19.422 -47.125 -20.109 1 93 288 LEU B O 1
ATOM 4658 N N . LEU B 1 289 ? 17.906 -46.125 -21.406 1 93.94 289 LEU B N 1
ATOM 4659 C CA . LEU B 1 289 ? 17.766 -47.312 -22.234 1 93.94 289 LEU B CA 1
ATOM 4660 C C . LEU B 1 289 ? 19.031 -47.594 -23.031 1 93.94 289 LEU B C 1
ATOM 4662 O O . LEU B 1 289 ? 19.391 -48.75 -23.25 1 93.94 289 LEU B O 1
ATOM 4666 N N . LEU B 1 290 ? 19.719 -46.5 -23.344 1 92.81 290 LEU B N 1
ATOM 4667 C CA . LEU B 1 290 ? 20.938 -46.625 -24.109 1 92.81 290 LEU B CA 1
ATOM 4668 C C . LEU B 1 290 ? 22.125 -47 -23.219 1 92.81 290 LEU B C 1
ATOM 4670 O O . LEU B 1 290 ? 22.984 -47.781 -23.609 1 92.81 290 LEU B O 1
ATOM 4674 N N . GLU B 1 291 ? 22.078 -46.531 -22.047 1 91.12 291 GLU B N 1
ATOM 4675 C CA . GLU B 1 291 ? 23.203 -46.688 -21.141 1 91.12 291 GLU B CA 1
ATOM 4676 C C . GLU B 1 291 ? 23.078 -47.969 -20.328 1 91.12 291 GLU B C 1
ATOM 4678 O O . GLU B 1 291 ? 24.094 -48.562 -19.922 1 91.12 291 GLU B O 1
ATOM 4683 N N . SER B 1 292 ? 21.859 -48.438 -20.078 1 89.88 292 SER B N 1
ATOM 4684 C CA . SER B 1 292 ? 21.609 -49.625 -19.281 1 89.88 292 SER B CA 1
ATOM 4685 C C . SER B 1 292 ? 20.625 -50.594 -19.969 1 89.88 292 SER B C 1
ATOM 4687 O O . SER B 1 292 ? 19.531 -50.844 -19.469 1 89.88 292 SER B O 1
ATOM 4689 N N . PRO B 1 293 ? 21.172 -51.188 -20.969 1 88.06 293 PRO B N 1
ATOM 4690 C CA . PRO B 1 293 ? 20.281 -52.062 -21.75 1 88.06 293 PRO B CA 1
ATOM 4691 C C . PRO B 1 293 ? 19.812 -53.281 -20.969 1 88.06 293 PRO B C 1
ATOM 4693 O O . PRO B 1 293 ? 18.891 -53.969 -21.391 1 88.06 293 PRO B O 1
ATOM 4696 N N . GLU B 1 294 ? 20.391 -53.531 -19.859 1 89.56 294 GLU B N 1
ATOM 4697 C CA . GLU B 1 294 ? 19.984 -54.688 -19.047 1 89.56 294 GLU B CA 1
ATOM 4698 C C . GLU B 1 294 ? 18.672 -54.375 -18.312 1 89.56 294 GLU B C 1
ATOM 4700 O O . GLU B 1 294 ? 17.984 -55.312 -17.875 1 89.56 294 GLU B O 1
ATOM 4705 N N . ARG B 1 295 ? 18.25 -53.125 -18.234 1 90.94 295 ARG B N 1
ATOM 4706 C CA . ARG B 1 295 ? 17.016 -52.75 -17.578 1 90.94 295 ARG B CA 1
ATOM 4707 C C . ARG B 1 295 ? 15.82 -52.906 -18.516 1 90.94 295 ARG B C 1
ATOM 4709 O O . ARG B 1 295 ? 15.945 -52.688 -19.734 1 90.94 295 ARG B O 1
ATOM 4716 N N . SER B 1 296 ? 14.703 -53.281 -17.953 1 93.38 296 SER B N 1
ATOM 4717 C CA . SER B 1 296 ? 13.5 -53.406 -18.766 1 93.38 296 SER B CA 1
ATOM 4718 C C . SER B 1 296 ? 12.914 -52.031 -19.109 1 93.38 296 SER B C 1
ATOM 4720 O O . SER B 1 296 ? 13.172 -51.062 -18.422 1 93.38 296 SER B O 1
ATOM 4722 N N . VAL B 1 297 ? 12.219 -52 -20.172 1 94.19 297 VAL B N 1
ATOM 4723 C CA . VAL B 1 297 ? 11.516 -50.781 -20.562 1 94.19 297 VAL B CA 1
ATOM 4724 C C . VAL B 1 297 ? 10.586 -50.312 -19.438 1 94.19 297 VAL B C 1
ATOM 4726 O O . VAL B 1 297 ? 10.484 -49.125 -19.172 1 94.19 297 VAL B O 1
ATOM 4729 N N . THR B 1 298 ? 10 -51.312 -18.828 1 93.38 298 THR B N 1
ATOM 4730 C CA . THR B 1 298 ? 9.086 -51.031 -17.734 1 93.38 298 THR B CA 1
ATOM 4731 C C . THR B 1 298 ? 9.82 -50.344 -16.578 1 93.38 298 THR B C 1
ATOM 4733 O O . THR B 1 298 ? 9.352 -49.344 -16.031 1 93.38 298 THR B O 1
ATOM 4736 N N . ASP B 1 299 ? 10.969 -50.906 -16.234 1 92.38 299 ASP B N 1
ATOM 4737 C CA . ASP B 1 299 ? 11.758 -50.344 -15.133 1 92.38 299 ASP B CA 1
ATOM 4738 C C . ASP B 1 299 ? 12.188 -48.906 -15.422 1 92.38 299 ASP B C 1
ATOM 4740 O O . ASP B 1 299 ? 12.102 -48.062 -14.555 1 92.38 299 ASP B O 1
ATOM 4744 N N . VAL B 1 300 ? 12.633 -48.656 -16.625 1 94.25 300 VAL B N 1
ATOM 4745 C CA . VAL B 1 300 ? 13.102 -47.344 -17.031 1 94.25 300 VAL B CA 1
ATOM 4746 C C . VAL B 1 300 ? 11.93 -46.375 -17.047 1 94.25 300 VAL B C 1
ATOM 4748 O O . VAL B 1 300 ? 12.047 -45.25 -16.547 1 94.25 300 VAL B O 1
ATOM 4751 N N . ALA B 1 301 ? 10.844 -46.781 -17.609 1 94.19 301 ALA B N 1
ATOM 4752 C CA . ALA B 1 301 ? 9.656 -45.938 -17.656 1 94.19 301 ALA B CA 1
ATOM 4753 C C . ALA B 1 301 ? 9.234 -45.5 -16.25 1 94.19 301 ALA B C 1
ATOM 4755 O O . ALA B 1 301 ? 9 -44.312 -16 1 94.19 301 ALA B O 1
ATOM 4756 N N . LEU B 1 302 ? 9.203 -46.406 -15.383 1 91.62 302 LEU B N 1
ATOM 4757 C CA . LEU B 1 302 ? 8.797 -46.156 -14.008 1 91.62 302 LEU B CA 1
ATOM 4758 C C . LEU B 1 302 ? 9.812 -45.25 -13.297 1 91.62 302 LEU B C 1
ATOM 4760 O O . LEU B 1 302 ? 9.438 -44.375 -12.516 1 91.62 302 LEU B O 1
ATOM 4764 N N . ALA B 1 303 ? 11.055 -45.469 -13.594 1 91.75 303 ALA B N 1
ATOM 4765 C CA . ALA B 1 303 ? 12.125 -44.688 -13 1 91.75 303 ALA B CA 1
ATOM 4766 C C . ALA B 1 303 ? 12.031 -43.219 -13.445 1 91.75 303 ALA B C 1
ATOM 4768 O O . ALA B 1 303 ? 12.484 -42.312 -12.734 1 91.75 303 ALA B O 1
ATOM 4769 N N . CYS B 1 304 ? 11.43 -43.031 -14.586 1 93.31 304 CYS B N 1
ATOM 4770 C CA . CYS B 1 304 ? 11.297 -41.688 -15.133 1 93.31 304 CYS B CA 1
ATOM 4771 C C . CYS B 1 304 ? 9.906 -41.125 -14.875 1 93.31 304 CYS B C 1
ATOM 4773 O O . CYS B 1 304 ? 9.539 -40.094 -15.43 1 93.31 304 CYS B O 1
ATOM 4775 N N . GLY B 1 305 ? 9.109 -41.875 -14.125 1 92 305 GLY B N 1
ATOM 4776 C CA . GLY B 1 305 ? 7.844 -41.375 -13.633 1 92 305 GLY B CA 1
ATOM 4777 C C . GLY B 1 305 ? 6.68 -41.656 -14.555 1 92 305 GLY B C 1
ATOM 4778 O O . GLY B 1 305 ? 5.602 -41.094 -14.406 1 92 305 GLY B O 1
ATOM 4779 N N . PHE B 1 306 ? 6.844 -42.5 -15.508 1 92.62 306 PHE B N 1
ATOM 4780 C CA . PHE B 1 306 ? 5.738 -42.906 -16.375 1 92.62 306 PHE B CA 1
ATOM 4781 C C . PHE B 1 306 ? 5.004 -44.094 -15.828 1 92.62 306 PHE B C 1
ATOM 4783 O O . PHE B 1 306 ? 5.566 -45.219 -15.773 1 92.62 306 PHE B O 1
ATOM 4790 N N . VAL B 1 307 ? 3.723 -43.844 -15.516 1 86.38 307 VAL B N 1
ATOM 4791 C CA . VAL B 1 307 ? 2.973 -44.906 -14.859 1 86.38 307 VAL B CA 1
ATOM 4792 C C . VAL B 1 307 ? 2.105 -45.625 -15.891 1 86.38 307 VAL B C 1
ATOM 4794 O O . VAL B 1 307 ? 1.686 -46.781 -15.664 1 86.38 307 VAL B O 1
ATOM 4797 N N . HIS B 1 308 ? 1.791 -44.969 -16.906 1 87.69 308 HIS B N 1
ATOM 4798 C CA . HIS B 1 308 ? 1.035 -45.594 -17.984 1 87.69 308 HIS B CA 1
ATOM 4799 C C . HIS B 1 308 ? 1.951 -46 -19.141 1 87.69 308 HIS B C 1
ATOM 4801 O O . HIS B 1 308 ? 2.262 -45.188 -20.016 1 87.69 308 HIS B O 1
ATOM 4807 N N . LEU B 1 309 ? 2.324 -47.281 -19.203 1 90.12 309 LEU B N 1
ATOM 4808 C CA . LEU B 1 309 ? 3.344 -47.781 -20.125 1 90.12 309 LEU B CA 1
ATOM 4809 C C . LEU B 1 309 ? 2.879 -47.656 -21.578 1 90.12 309 LEU B C 1
ATOM 4811 O O . LEU B 1 309 ? 3.688 -47.406 -22.469 1 90.12 309 LEU B O 1
ATOM 4815 N N . GLY B 1 310 ? 1.525 -47.844 -21.781 1 90.19 310 GLY B N 1
ATOM 4816 C CA . GLY B 1 310 ? 0.993 -47.656 -23.125 1 90.19 310 GLY B CA 1
ATOM 4817 C C . GLY B 1 310 ? 1.192 -46.25 -23.656 1 90.19 310 GLY B C 1
ATOM 4818 O O . GLY B 1 310 ? 1.676 -46.062 -24.781 1 90.19 310 GLY B O 1
ATOM 4819 N N . ARG B 1 311 ? 0.803 -45.344 -22.844 1 91.5 311 ARG B N 1
ATOM 4820 C CA . ARG B 1 311 ? 0.951 -43.938 -23.219 1 91.5 311 ARG B CA 1
ATOM 4821 C C . ARG B 1 311 ? 2.422 -43.562 -23.375 1 91.5 311 ARG B C 1
ATOM 4823 O O . ARG B 1 311 ? 2.781 -42.812 -24.266 1 91.5 311 ARG B O 1
ATOM 4830 N N . PHE B 1 312 ? 3.246 -44.125 -22.547 1 94.44 312 PHE B N 1
ATOM 4831 C CA . PHE B 1 312 ? 4.688 -43.906 -22.609 1 94.44 312 PHE B CA 1
ATOM 4832 C C . PHE B 1 312 ? 5.242 -44.344 -23.953 1 94.44 312 PHE B C 1
ATOM 4834 O O . PHE B 1 312 ? 5.969 -43.594 -24.609 1 94.44 312 PHE B O 1
ATOM 4841 N N . SER B 1 313 ? 4.91 -45.531 -24.375 1 93.88 313 SER B N 1
ATOM 4842 C CA . SER B 1 313 ? 5.414 -46.062 -25.625 1 93.88 313 SER B CA 1
ATOM 4843 C C . SER B 1 313 ? 4.98 -45.219 -26.812 1 93.88 313 SER B C 1
ATOM 4845 O O . SER B 1 313 ? 5.766 -44.969 -27.734 1 93.88 313 SER B O 1
ATOM 4847 N N . VAL B 1 314 ? 3.742 -44.75 -26.734 1 92 314 VAL B N 1
ATOM 4848 C CA . VAL B 1 314 ? 3.189 -43.938 -27.812 1 92 314 VAL B CA 1
ATOM 4849 C C . VAL B 1 314 ? 3.924 -42.594 -27.875 1 92 314 VAL B C 1
ATOM 4851 O O . VAL B 1 314 ? 4.336 -42.156 -28.953 1 92 314 VAL B O 1
ATOM 4854 N N . GLU B 1 315 ? 4.129 -42.031 -26.812 1 93.81 315 GLU B N 1
ATOM 4855 C CA . GLU B 1 315 ? 4.785 -40.719 -26.75 1 93.81 315 GLU B CA 1
ATOM 4856 C C . GLU B 1 315 ? 6.266 -40.812 -27.109 1 93.81 315 GLU B C 1
ATOM 4858 O O . GLU B 1 315 ? 6.82 -39.938 -27.75 1 93.81 315 GLU B O 1
ATOM 4863 N N . TYR B 1 316 ? 6.922 -41.844 -26.641 1 95.12 316 TYR B N 1
ATOM 4864 C CA . TYR B 1 316 ? 8.32 -42.094 -26.953 1 95.12 316 TYR B CA 1
ATOM 4865 C C . TYR B 1 316 ? 8.531 -42.219 -28.453 1 95.12 316 TYR B C 1
ATOM 4867 O O . TYR B 1 316 ? 9.43 -41.594 -29.016 1 95.12 316 TYR B O 1
ATOM 4875 N N . ARG B 1 317 ? 7.68 -42.938 -29.016 1 94.25 317 ARG B N 1
ATOM 4876 C CA . ARG B 1 317 ? 7.77 -43.125 -30.453 1 94.25 317 ARG B CA 1
ATOM 4877 C C . ARG B 1 317 ? 7.516 -41.812 -31.188 1 94.25 317 ARG B C 1
ATOM 4879 O O . ARG B 1 317 ? 8.172 -41.5 -32.188 1 94.25 317 ARG B O 1
ATOM 4886 N N . ALA B 1 318 ? 6.582 -41.125 -30.766 1 92.06 318 ALA B N 1
ATOM 4887 C CA . ALA B 1 318 ? 6.27 -39.844 -31.391 1 92.06 318 ALA B CA 1
ATOM 4888 C C . ALA B 1 318 ? 7.469 -38.906 -31.328 1 92.06 318 ALA B C 1
ATOM 4890 O O . ALA B 1 318 ? 7.73 -38.156 -32.281 1 92.06 318 ALA B O 1
ATOM 4891 N N . ARG B 1 319 ? 8.211 -39 -30.281 1 91.81 319 ARG B N 1
ATOM 4892 C CA . ARG B 1 319 ? 9.312 -38.094 -30.062 1 91.81 319 ARG B CA 1
ATOM 4893 C C . ARG B 1 319 ? 10.578 -38.562 -30.766 1 91.81 319 ARG B C 1
ATOM 4895 O O . ARG B 1 319 ? 11.32 -37.75 -31.328 1 91.81 319 ARG B O 1
ATOM 4902 N N . PHE B 1 320 ? 10.852 -39.906 -30.766 1 93.56 320 PHE B N 1
ATOM 4903 C CA . PHE B 1 320 ? 12.172 -40.375 -31.172 1 93.56 320 PHE B CA 1
ATOM 4904 C C . PHE B 1 320 ? 12.078 -41.219 -32.469 1 93.56 320 PHE B C 1
ATOM 4906 O O . PHE B 1 320 ? 13.102 -41.594 -33.031 1 93.56 320 PHE B O 1
ATOM 4913 N N . GLY B 1 321 ? 10.773 -41.531 -32.875 1 92.94 321 GLY B N 1
ATOM 4914 C CA . GLY B 1 321 ? 10.578 -42.219 -34.125 1 92.94 321 GLY B CA 1
ATOM 4915 C C . GLY B 1 321 ? 10.75 -43.719 -34 1 92.94 321 GLY B C 1
ATOM 4916 O O . GLY B 1 321 ? 10.703 -44.438 -35 1 92.94 321 GLY B O 1
ATOM 4917 N N . GLU B 1 322 ? 11.047 -44.25 -32.812 1 94.56 322 GLU B N 1
ATOM 4918 C CA . GLU B 1 322 ? 11.188 -45.656 -32.531 1 94.56 322 GLU B CA 1
ATOM 4919 C C . GLU B 1 322 ? 10.617 -46 -31.156 1 94.56 322 GLU B C 1
ATOM 4921 O O . GLU B 1 322 ? 10.438 -45.125 -30.312 1 94.56 322 GLU B O 1
ATOM 4926 N N . SER B 1 323 ? 10.297 -47.281 -30.938 1 94.62 323 SER B N 1
ATOM 4927 C CA . SER B 1 323 ? 9.773 -47.719 -29.656 1 94.62 323 SER B CA 1
ATOM 4928 C C . SER B 1 323 ? 10.875 -47.812 -28.609 1 94.62 323 SER B C 1
ATOM 4930 O O . SER B 1 323 ? 12.055 -47.938 -28.953 1 94.62 323 SER B O 1
ATOM 4932 N N . PRO B 1 324 ? 10.461 -47.719 -27.422 1 94.5 324 PRO B N 1
ATOM 4933 C CA . PRO B 1 324 ? 11.461 -47.906 -26.359 1 94.5 324 PRO B CA 1
ATOM 4934 C C . PRO B 1 324 ? 12.188 -49.25 -26.469 1 94.5 324 PRO B C 1
ATOM 4936 O O . PRO B 1 324 ? 13.391 -49.312 -26.234 1 94.5 324 PRO B O 1
ATOM 4939 N N . SER B 1 325 ? 11.539 -50.25 -26.781 1 94.06 325 SER B N 1
ATOM 4940 C CA . SER B 1 325 ? 12.125 -51.594 -26.922 1 94.06 325 SER B CA 1
ATOM 4941 C C . SER B 1 325 ? 13.164 -51.625 -28.031 1 94.06 325 SER B C 1
ATOM 4943 O O . SER B 1 325 ? 14.195 -52.281 -27.906 1 94.06 325 SER B O 1
ATOM 4945 N N . ASP B 1 326 ? 12.852 -50.906 -29.125 1 93.88 326 ASP B N 1
ATOM 4946 C CA . ASP B 1 326 ? 13.789 -50.812 -30.234 1 93.88 326 ASP B CA 1
ATOM 4947 C C . ASP B 1 326 ? 15.086 -50.125 -29.812 1 93.88 326 ASP B C 1
ATOM 4949 O O . ASP B 1 326 ? 16.172 -50.562 -30.188 1 93.88 326 ASP B O 1
ATOM 4953 N N . THR B 1 327 ? 14.898 -49.062 -29.047 1 94 327 THR B N 1
ATOM 4954 C CA . THR B 1 327 ? 16.062 -48.344 -28.531 1 94 327 THR B CA 1
ATOM 4955 C C . THR B 1 327 ? 16.922 -49.219 -27.656 1 94 327 THR B C 1
ATOM 4957 O O . THR B 1 327 ? 18.156 -49.25 -27.812 1 94 327 THR B O 1
ATOM 4960 N N . ARG B 1 328 ? 16.312 -50 -26.766 1 92.69 328 ARG B N 1
ATOM 4961 C CA . ARG B 1 328 ? 17.016 -50.906 -25.859 1 92.69 328 ARG B CA 1
ATOM 4962 C C . ARG B 1 328 ? 17.75 -52 -26.641 1 92.69 328 ARG B C 1
ATOM 4964 O O . ARG B 1 328 ? 18.906 -52.312 -26.344 1 92.69 328 ARG B O 1
ATOM 4971 N N . ARG B 1 329 ? 17.141 -52.531 -27.641 1 91.62 329 ARG B N 1
ATOM 4972 C CA . ARG B 1 329 ? 17.719 -53.625 -28.453 1 91.62 329 ARG B CA 1
ATOM 4973 C C . ARG B 1 329 ? 18.953 -53.125 -29.203 1 91.62 329 ARG B C 1
ATOM 4975 O O . ARG B 1 329 ? 19.953 -53.844 -29.297 1 91.62 329 ARG B O 1
ATOM 4982 N N . ARG B 1 330 ? 18.734 -51.938 -29.672 1 88.94 330 ARG B N 1
ATOM 4983 C CA . ARG B 1 330 ? 19.844 -51.344 -30.406 1 88.94 330 ARG B CA 1
ATOM 4984 C C . ARG B 1 330 ? 21.047 -51.156 -29.5 1 88.94 330 ARG B C 1
ATOM 4986 O O . ARG B 1 330 ? 22.188 -51.344 -29.922 1 88.94 330 ARG B O 1
ATOM 4993 N N . ALA B 1 331 ? 20.766 -50.781 -28.328 1 86.38 331 ALA B N 1
ATOM 4994 C CA . ALA B 1 331 ? 21.828 -50.562 -27.359 1 86.38 331 ALA B CA 1
ATOM 4995 C C . ALA B 1 331 ? 22.469 -51.844 -26.922 1 86.38 331 ALA B C 1
ATOM 4997 O O . ALA B 1 331 ? 23.688 -51.906 -26.703 1 86.38 331 ALA B O 1
ATOM 4998 N N . ALA B 1 332 ? 21.656 -52.875 -26.797 1 84.5 332 ALA B N 1
ATOM 4999 C CA . ALA B 1 332 ? 22.141 -54.188 -26.359 1 84.5 332 ALA B CA 1
ATOM 5000 C C . ALA B 1 332 ? 22.953 -54.844 -27.469 1 84.5 332 ALA B C 1
ATOM 5002 O O . ALA B 1 332 ? 23.844 -55.656 -27.188 1 84.5 332 ALA B O 1
ATOM 5003 N N . SER B 1 333 ? 22.625 -54.562 -28.781 1 81.5 333 SER B N 1
ATOM 5004 C CA . SER B 1 333 ? 23.312 -55.219 -29.906 1 81.5 333 SER B CA 1
ATOM 5005 C C . SER B 1 333 ? 24.609 -54.5 -30.234 1 81.5 333 SER B C 1
ATOM 5007 O O . SER B 1 333 ? 25.453 -55.031 -30.969 1 81.5 333 SER B O 1
ATOM 5009 N N . GLY B 1 334 ? 24.766 -53.344 -29.828 1 65.44 334 GLY B N 1
ATOM 5010 C CA . GLY B 1 334 ? 26.031 -52.688 -30.109 1 65.44 334 GLY B CA 1
ATOM 5011 C C . GLY B 1 334 ? 27.016 -52.75 -28.953 1 65.44 334 GLY B C 1
ATOM 5012 O O . GLY B 1 334 ? 26.641 -53.125 -27.828 1 65.44 334 GLY B O 1
#